Protein AF-A0AAD6EW36-F1 (afdb_monomer_lite)

Foldseek 3Di:
DDDDQQQQDDDDDDDRDGPPDDPDDFDFDFLVVLLVLLVVVCPDPCNDVVVPNDPVLSVVVNVSSVVLLVVLQVLCVVLVHDRGDDDDPDDDPSVVVSCSNRTDGPVSSVSSVVVSSVVVVVPDDDPLDPLLVVLVCLLVVVLVVQDDPQWDDPLDPPATDGFGPLLLQCLQQLPPDDPWKKKWWAFPDFQDPVLVLLLQLQAAWDFLLVFWPDWDWDDDPDATWIKTFGDVVVCVVSVHPAWLVLLLVLQCPDPPNVDDSVQWDDPGRGIIIGGFDPDDPVCRVVRRVVCVVCRRGGGSHHDPFWHHKDWDWDWDDDPNDTGTTIIIMITGDDLPVSLVRPRTPSVPMDILNLQSCCVRVNLVSSLVSQLVNSCVSCVVVVHDDDSVSSNVSSCLQCVVRHGQRPDLVSVVVNDDALQVSLVPDDVPVSVVVCVVVVPDGLQQDPRSCVVVVHDHCGDPVVDADEDADPDDDPPPPDPPHHPHDYDDDDDDDVVVVVVCVVVVVVVVSVVD

pLDDT: mean 77.98, std 18.88, range [26.06, 96.94]

InterPro domains:
  IPR007081 RNA polymerase Rpb1, domain 5 [PF04998] (88-418)
  IPR015700 DNA-directed RNA polymerase III subunit RPC1 [PTHR48446] (17-461)
  IPR035698 DNA-directed RNA polymerase III subunit RPC1, C-terminal [cd02736] (119-462)

Sequence (512 aa):
MSQFDTLSIYIKHPVNLYATCPNRNQGVLSPSEILKITDERLSRPDMSFEGGCSRRFKELLEDFVKKRVKLWKNTRKSLNLDEDWMENKNSCPEERVAANISGISAKQLQVFLETCISRYQLKKVEAGTAVGAIGAQSIGEPGTQMTLKTFHFAGVASMNVTLGVPRIKEIINAAKNISTPMITAILSNDKDELSARMIKSSIEKTILGEVVDSIKVVLKAGQPYVDVKLDMKRIDSLHMRISGETVQQSILNHPKIKLKAEHVRVIRNDKLRIYAREVDRSNLQYELHNIKSLLPKVIVKGIPTVQRAVIEKKKKNEDDKEIDVYNLIIEGTNLLAVMGTPGIDGSKSTSNHVMEVKDTLGIEAARGKIITEITKVIQYYGISIDIRHMMLLADLMTHKGEILGITRFGITKMKDSVLALASFEKTDEHLFNASYGGREDQIDGVSECIIMGIPMLLGTGSTAYLILSTGPIQQFHDPLHYGICIFEEQELKLHDMRHAFQNTVHVAISRM

Structure (mmCIF, N/CA/C/O backbone):
data_AF-A0AAD6EW36-F1
#
_entry.id   AF-A0AAD6EW36-F1
#
loop_
_atom_site.group_PDB
_atom_site.id
_atom_site.type_symbol
_atom_site.label_atom_id
_atom_site.label_alt_id
_atom_site.label_comp_id
_atom_site.label_asym_id
_atom_site.label_entity_id
_atom_site.label_seq_id
_atom_site.pdbx_PDB_ins_code
_atom_site.Cartn_x
_atom_site.Cartn_y
_atom_site.Cartn_z
_atom_site.occupancy
_atom_site.B_iso_or_equiv
_atom_site.auth_seq_id
_atom_site.auth_comp_id
_atom_site.auth_asym_id
_atom_site.auth_atom_id
_atom_site.pdbx_PDB_model_num
ATOM 1 N N . MET A 1 1 ? 7.547 23.192 -55.658 1.00 28.69 1 MET A N 1
ATOM 2 C CA . MET A 1 1 ? 6.560 22.089 -55.614 1.00 28.69 1 MET A CA 1
ATOM 3 C C . MET A 1 1 ? 7.298 20.752 -55.605 1.00 28.69 1 MET A C 1
ATOM 5 O O . MET A 1 1 ? 7.514 20.176 -56.657 1.00 28.69 1 MET A O 1
ATOM 9 N N . SER A 1 2 ? 7.725 20.273 -54.436 1.00 26.12 2 SER A N 1
ATOM 10 C CA . SER A 1 2 ? 8.198 18.891 -54.244 1.00 26.12 2 SER A CA 1
ATOM 11 C C . SER A 1 2 ? 7.651 18.421 -52.900 1.00 26.12 2 SER A C 1
ATOM 13 O O . SER A 1 2 ? 8.282 18.562 -51.854 1.00 26.12 2 SER A O 1
ATOM 15 N N . GLN A 1 3 ? 6.382 18.035 -52.930 1.00 27.50 3 GLN A N 1
ATOM 16 C CA . GLN A 1 3 ? 5.582 17.674 -51.772 1.00 27.50 3 GLN A CA 1
ATOM 17 C C . GLN A 1 3 ? 5.530 16.145 -51.659 1.00 27.50 3 GLN A C 1
ATOM 19 O O . GLN A 1 3 ? 5.157 15.487 -52.618 1.00 27.50 3 GLN A O 1
ATOM 24 N N . PHE A 1 4 ? 5.892 15.656 -50.468 1.00 31.73 4 PHE A N 1
ATOM 25 C CA . PHE A 1 4 ? 5.467 14.403 -49.831 1.00 31.73 4 PHE A CA 1
ATOM 26 C C . PHE A 1 4 ? 5.710 13.070 -50.561 1.00 31.73 4 PHE A C 1
ATOM 28 O O . PHE A 1 4 ? 4.900 12.652 -51.367 1.00 31.73 4 PHE A O 1
ATOM 35 N N . ASP A 1 5 ? 6.744 12.341 -50.123 1.00 26.06 5 ASP A N 1
ATOM 36 C CA . ASP A 1 5 ? 6.796 10.866 -50.163 1.00 26.06 5 ASP A CA 1
ATOM 37 C C . ASP A 1 5 ? 7.560 10.345 -48.925 1.00 26.06 5 ASP A C 1
ATOM 39 O O . ASP A 1 5 ? 8.590 9.670 -48.988 1.00 26.06 5 ASP A O 1
ATOM 43 N N . THR A 1 6 ? 7.078 10.736 -47.744 1.00 27.95 6 THR A N 1
ATOM 44 C CA . THR A 1 6 ? 7.545 10.252 -46.438 1.00 27.95 6 THR A CA 1
ATOM 45 C C . THR A 1 6 ? 6.439 9.435 -45.780 1.00 27.95 6 THR A C 1
ATOM 47 O O . THR A 1 6 ? 5.540 9.967 -45.126 1.00 27.95 6 THR A O 1
ATOM 50 N N . LEU A 1 7 ? 6.516 8.112 -45.931 1.00 29.03 7 LEU A N 1
ATOM 51 C CA . LEU A 1 7 ? 5.637 7.170 -45.243 1.00 29.03 7 LEU A CA 1
ATOM 52 C C . LEU A 1 7 ? 5.968 7.188 -43.741 1.00 29.03 7 LEU A C 1
ATOM 54 O O . LEU A 1 7 ? 6.928 6.587 -43.258 1.00 29.03 7 LEU A O 1
ATOM 58 N N . SER A 1 8 ? 5.194 7.993 -43.015 1.00 27.92 8 SER A N 1
ATOM 59 C CA . SER A 1 8 ? 5.392 8.330 -41.607 1.00 27.92 8 SER A CA 1
ATOM 60 C C . SER A 1 8 ? 4.746 7.260 -40.733 1.00 27.92 8 SER A C 1
ATOM 62 O O . SER A 1 8 ? 3.524 7.204 -40.579 1.00 27.92 8 SER A O 1
ATOM 64 N N . ILE A 1 9 ? 5.552 6.372 -40.158 1.00 33.19 9 ILE A N 1
ATOM 65 C CA . ILE A 1 9 ? 5.050 5.332 -39.264 1.00 33.19 9 ILE A CA 1
ATOM 66 C C . ILE A 1 9 ? 4.992 5.890 -37.832 1.00 33.19 9 ILE A C 1
ATOM 68 O O . ILE A 1 9 ? 5.996 5.982 -37.133 1.00 33.19 9 ILE A O 1
ATOM 72 N N . TYR A 1 10 ? 3.788 6.276 -37.401 1.00 31.53 10 TYR A N 1
ATOM 73 C CA . TYR A 1 10 ? 3.532 6.860 -36.080 1.00 31.53 10 TYR A CA 1
ATOM 74 C C . TYR A 1 10 ? 3.577 5.823 -34.944 1.00 31.53 10 TYR A C 1
ATOM 76 O O . TYR A 1 10 ? 2.789 4.876 -34.931 1.00 31.53 10 TYR A O 1
ATOM 84 N N . ILE A 1 11 ? 4.433 6.067 -33.947 1.00 29.02 11 ILE A N 1
ATOM 85 C CA . ILE A 1 11 ? 4.325 5.533 -32.581 1.00 29.02 11 ILE A CA 1
ATOM 86 C C . ILE A 1 11 ? 4.407 6.740 -31.635 1.00 29.02 11 ILE A C 1
ATOM 88 O O . ILE A 1 11 ? 5.328 7.548 -31.733 1.00 29.02 11 ILE A O 1
ATOM 92 N N . LYS A 1 12 ? 3.417 6.901 -30.751 1.00 30.64 12 LYS A N 1
ATOM 93 C CA . LYS A 1 12 ? 3.322 8.023 -29.800 1.00 30.64 12 LYS A CA 1
ATOM 94 C C . LYS A 1 12 ? 4.469 7.977 -28.763 1.00 30.64 12 LYS A C 1
ATOM 96 O O . LYS A 1 12 ? 4.501 7.055 -27.959 1.00 30.64 12 LYS A O 1
ATOM 101 N N . HIS A 1 13 ? 5.305 9.028 -28.771 1.00 31.16 13 HIS A N 1
ATOM 102 C CA . HIS A 1 13 ? 6.288 9.513 -27.769 1.00 31.16 13 HIS A CA 1
ATOM 103 C C . HIS A 1 13 ? 7.515 8.646 -27.366 1.00 31.16 13 HIS A C 1
ATOM 105 O O . HIS A 1 13 ? 7.380 7.445 -27.157 1.00 31.16 13 HIS A O 1
ATOM 111 N N . PRO A 1 14 ? 8.710 9.242 -27.108 1.00 37.59 14 PRO A N 1
ATOM 112 C CA . PRO A 1 14 ? 9.237 10.541 -27.527 1.00 37.59 14 PRO A CA 1
ATOM 113 C C . PRO A 1 14 ? 10.594 10.393 -28.252 1.00 37.59 14 PRO A C 1
ATOM 115 O O . PRO A 1 14 ? 11.536 11.085 -27.919 1.00 37.59 14 PRO A O 1
ATOM 118 N N . VAL A 1 15 ? 10.749 9.490 -29.223 1.00 38.06 15 VAL A N 1
ATOM 119 C CA . VAL A 1 15 ? 11.836 9.609 -30.218 1.00 38.06 15 VAL A CA 1
ATOM 120 C C . VAL A 1 15 ? 11.325 9.032 -31.531 1.00 38.06 15 VAL A C 1
ATOM 122 O O . VAL A 1 15 ? 11.227 7.814 -31.677 1.00 38.06 15 VAL A O 1
ATOM 125 N N . ASN A 1 16 ? 10.975 9.905 -32.475 1.00 39.78 16 ASN A N 1
ATOM 126 C CA . ASN A 1 16 ? 10.512 9.506 -33.802 1.00 39.78 16 ASN A CA 1
ATOM 127 C C . ASN A 1 16 ? 11.584 8.626 -34.466 1.00 39.78 16 ASN A C 1
ATOM 129 O O . ASN A 1 16 ? 12.745 9.023 -34.592 1.00 39.78 16 ASN A O 1
ATOM 133 N N . LEU A 1 17 ? 11.220 7.393 -34.809 1.00 42.50 17 LEU A N 1
ATOM 134 C CA . LEU A 1 17 ? 12.129 6.394 -35.362 1.00 42.50 17 LEU A CA 1
ATOM 135 C C . LEU A 1 17 ? 11.883 6.356 -36.871 1.00 42.50 17 LEU A C 1
ATOM 137 O O . LEU A 1 17 ? 10.973 5.686 -37.346 1.00 42.50 17 LEU A O 1
ATOM 141 N N . TYR A 1 18 ? 12.648 7.157 -37.611 1.00 45.38 18 TYR A N 1
ATOM 142 C CA . TYR A 1 18 ? 12.571 7.206 -39.066 1.00 45.38 18 TYR A CA 1
ATOM 143 C C . TYR A 1 18 ? 13.566 6.208 -39.655 1.00 45.38 18 TYR A C 1
ATOM 145 O O . TYR A 1 18 ? 14.774 6.384 -39.524 1.00 45.38 18 TYR A O 1
ATOM 153 N N . ALA A 1 19 ? 13.073 5.175 -40.335 1.00 46.28 19 ALA A N 1
ATOM 154 C CA . ALA A 1 19 ? 13.896 4.427 -41.275 1.00 46.28 19 ALA A CA 1
ATOM 155 C C . ALA A 1 19 ? 13.889 5.191 -42.609 1.00 46.28 19 ALA A C 1
ATOM 157 O O . ALA A 1 19 ? 13.061 4.938 -43.481 1.00 46.28 19 ALA A O 1
ATOM 158 N N . THR A 1 20 ? 14.768 6.182 -42.768 1.00 49.41 20 THR A N 1
ATOM 159 C CA . THR A 1 20 ? 14.912 6.937 -44.025 1.00 49.41 20 THR A CA 1
ATOM 160 C C . THR A 1 20 ? 15.692 6.119 -45.050 1.00 49.41 20 THR A C 1
ATOM 162 O O . THR A 1 20 ? 16.864 6.369 -45.311 1.00 49.41 20 THR A O 1
ATOM 165 N N . CYS A 1 21 ? 15.043 5.111 -45.630 1.00 54.59 21 CYS A N 1
ATOM 166 C CA . CYS A 1 21 ? 15.514 4.456 -46.848 1.00 54.59 21 CYS A CA 1
ATOM 167 C C . CYS A 1 21 ? 14.599 4.868 -48.013 1.00 54.59 21 CYS A C 1
ATOM 169 O O . CYS A 1 21 ? 13.423 4.489 -47.999 1.00 54.59 21 CYS A O 1
ATOM 171 N N . PRO A 1 22 ? 15.092 5.635 -49.008 1.00 53.19 22 PRO A N 1
ATOM 172 C CA . PRO A 1 22 ? 14.288 6.013 -50.163 1.00 53.19 22 PRO A CA 1
ATOM 173 C C . PRO A 1 22 ? 13.917 4.772 -50.980 1.00 53.19 22 PRO A C 1
ATOM 175 O O . PRO A 1 22 ? 14.768 3.934 -51.284 1.00 53.19 22 PRO A O 1
ATOM 178 N N . ASN A 1 23 ? 12.640 4.668 -51.349 1.00 54.59 23 ASN A N 1
ATOM 179 C CA . ASN A 1 23 ? 12.104 3.563 -52.136 1.00 54.59 23 ASN A CA 1
ATOM 180 C C . ASN A 1 23 ? 12.457 3.755 -53.621 1.00 54.59 23 ASN A C 1
ATOM 182 O O . ASN A 1 23 ? 11.611 4.089 -54.443 1.00 54.59 23 ASN A O 1
ATOM 186 N N . ARG A 1 24 ? 13.741 3.637 -53.980 1.00 47.19 24 ARG A N 1
ATOM 187 C CA . ARG A 1 24 ? 14.163 3.659 -55.388 1.00 47.19 24 ARG A CA 1
ATOM 188 C C . ARG A 1 24 ? 14.277 2.218 -55.893 1.00 47.19 24 ARG A C 1
ATOM 190 O O . ARG A 1 24 ? 15.228 1.515 -55.567 1.00 47.19 24 ARG A O 1
ATOM 197 N N . ASN A 1 25 ? 13.284 1.804 -56.684 1.00 52.00 25 ASN A N 1
ATOM 198 C CA . ASN A 1 25 ? 13.239 0.576 -57.497 1.00 52.00 25 ASN A CA 1
ATOM 199 C C . ASN A 1 25 ? 13.157 -0.779 -56.763 1.00 52.00 25 ASN A C 1
ATOM 201 O O . ASN A 1 25 ? 13.463 -1.813 -57.359 1.00 52.00 25 ASN A O 1
ATOM 205 N N . GLN A 1 26 ? 12.719 -0.824 -55.502 1.00 56.88 26 GLN A N 1
ATOM 206 C CA . GLN A 1 26 ? 12.531 -2.092 -54.783 1.00 56.88 26 GLN A CA 1
ATOM 207 C C . GLN A 1 26 ? 11.078 -2.578 -54.851 1.00 56.88 26 GLN A C 1
ATOM 209 O O . GLN A 1 26 ? 10.143 -1.784 -54.802 1.00 56.88 26 GLN A O 1
ATOM 214 N N . GLY A 1 27 ? 10.895 -3.897 -54.987 1.00 62.62 27 GLY A N 1
ATOM 215 C CA . GLY A 1 27 ? 9.570 -4.517 -54.931 1.00 62.62 27 GLY A CA 1
ATOM 216 C C . GLY A 1 27 ? 8.972 -4.401 -53.529 1.00 62.62 27 GLY A C 1
ATOM 217 O O . GLY A 1 27 ? 9.689 -4.550 -52.538 1.00 62.62 27 GLY A O 1
ATOM 218 N N . VAL A 1 28 ? 7.673 -4.117 -53.462 1.00 70.56 28 VAL A N 1
ATOM 219 C CA . VAL A 1 28 ? 6.898 -4.157 -52.215 1.00 70.56 28 VAL A CA 1
ATOM 220 C C . VAL A 1 28 ? 6.725 -5.615 -51.793 1.00 70.56 28 VAL A C 1
ATOM 222 O O . VAL A 1 28 ? 6.550 -6.476 -52.649 1.00 70.56 28 VAL A O 1
ATOM 225 N N . LEU A 1 29 ? 6.812 -5.895 -50.494 1.00 74.25 29 LEU A N 1
ATOM 226 C CA . LEU A 1 29 ? 6.580 -7.238 -49.962 1.00 74.25 29 LEU A CA 1
ATOM 227 C C . LEU A 1 29 ? 5.085 -7.540 -49.837 1.00 74.25 29 LEU A C 1
ATOM 229 O O . LEU A 1 29 ? 4.287 -6.664 -49.491 1.00 74.25 29 LEU A O 1
ATOM 233 N N . SER A 1 30 ? 4.713 -8.801 -50.044 1.00 74.06 30 SER A N 1
ATOM 234 C CA . SER A 1 30 ? 3.372 -9.277 -49.705 1.00 74.06 30 SER A CA 1
ATOM 235 C C . SER A 1 30 ? 3.178 -9.329 -48.176 1.00 74.06 30 SER A C 1
ATOM 237 O O . SER A 1 30 ? 4.138 -9.503 -47.416 1.00 74.06 30 SER A O 1
ATOM 239 N N . PRO A 1 31 ? 1.937 -9.191 -47.676 1.00 74.81 31 PRO A N 1
ATOM 240 C CA . PRO A 1 31 ? 1.670 -9.233 -46.237 1.00 74.81 31 PRO A CA 1
ATOM 241 C C . PRO A 1 31 ? 2.107 -10.542 -45.556 1.00 74.81 31 PRO A C 1
ATOM 243 O O . PRO A 1 31 ? 2.495 -10.517 -44.388 1.00 74.81 31 PRO A O 1
ATOM 246 N N . SER A 1 32 ? 2.090 -11.669 -46.273 1.00 77.31 32 SER A N 1
ATOM 247 C CA . SER A 1 32 ? 2.570 -12.964 -45.776 1.00 77.31 32 SER A CA 1
ATOM 248 C C . SER A 1 32 ? 4.102 -13.036 -45.712 1.00 77.31 32 SER A C 1
ATOM 250 O O . SER A 1 32 ? 4.646 -13.580 -44.752 1.00 77.31 32 SER A O 1
ATOM 252 N N . GLU A 1 33 ? 4.815 -12.433 -46.667 1.00 79.38 33 GLU A N 1
ATOM 253 C CA . GLU A 1 33 ? 6.280 -12.313 -46.633 1.00 79.38 33 GLU A CA 1
ATOM 254 C C . GLU A 1 33 ? 6.764 -11.406 -45.499 1.00 79.38 33 GLU A C 1
ATOM 256 O O . GLU A 1 33 ? 7.765 -11.716 -44.857 1.00 79.38 33 GLU A O 1
ATOM 261 N N . ILE A 1 34 ? 6.045 -10.318 -45.199 1.00 80.25 34 ILE A N 1
ATOM 262 C CA . ILE A 1 34 ? 6.370 -9.429 -44.070 1.00 80.25 34 ILE A CA 1
ATOM 263 C C . ILE A 1 34 ? 6.340 -10.202 -42.747 1.00 80.25 34 ILE A C 1
ATOM 265 O O . ILE A 1 34 ? 7.247 -10.049 -41.926 1.00 80.25 34 ILE A O 1
ATOM 269 N N . LEU A 1 35 ? 5.318 -11.042 -42.544 1.00 80.75 35 LEU A N 1
ATOM 270 C CA . LEU A 1 35 ? 5.208 -11.879 -41.348 1.00 80.75 35 LEU A CA 1
ATOM 271 C C . LEU A 1 35 ? 6.339 -12.908 -41.290 1.00 80.75 35 LEU A C 1
ATOM 273 O O . LEU A 1 35 ? 7.038 -12.959 -40.285 1.00 80.75 35 LEU A O 1
ATOM 277 N N . LYS A 1 36 ? 6.615 -13.619 -42.393 1.00 83.62 36 LYS A N 1
ATOM 278 C CA . LYS A 1 36 ? 7.726 -14.585 -42.466 1.00 83.62 36 LYS A CA 1
ATOM 279 C C . LYS A 1 36 ? 9.077 -13.954 -42.126 1.00 83.62 36 LYS A C 1
ATOM 281 O O . LYS A 1 36 ? 9.784 -14.468 -41.269 1.00 83.62 36 LYS A O 1
ATOM 286 N N . ILE A 1 37 ? 9.411 -12.812 -42.731 1.00 81.50 37 ILE A N 1
ATOM 287 C CA . ILE A 1 37 ? 10.678 -12.104 -42.473 1.00 81.50 37 ILE A CA 1
ATOM 288 C C . ILE A 1 37 ? 10.764 -11.651 -41.010 1.00 81.50 37 ILE A C 1
ATOM 290 O O . ILE A 1 37 ? 11.839 -11.669 -40.405 1.00 81.50 37 ILE A O 1
ATOM 294 N N . THR A 1 38 ? 9.637 -11.241 -40.430 1.00 81.31 38 THR A N 1
ATOM 295 C CA . THR A 1 38 ? 9.575 -10.832 -39.025 1.00 81.31 38 THR A CA 1
ATOM 296 C C . THR A 1 38 ? 9.793 -12.031 -38.104 1.00 81.31 38 THR A C 1
ATOM 298 O O . THR A 1 38 ? 10.645 -11.959 -37.221 1.00 81.31 38 THR A O 1
ATOM 301 N N . ASP A 1 39 ? 9.118 -13.152 -38.350 1.00 81.69 39 ASP A N 1
ATOM 302 C CA . ASP A 1 39 ? 9.235 -14.379 -37.554 1.00 81.69 39 ASP A CA 1
ATOM 303 C C . ASP A 1 39 ? 10.642 -14.997 -37.660 1.00 81.69 39 ASP A C 1
ATOM 305 O O . ASP A 1 39 ? 11.256 -15.368 -36.653 1.00 81.69 39 ASP A O 1
ATOM 309 N N . GLU A 1 40 ? 11.224 -15.013 -38.861 1.00 83.62 40 GLU A N 1
ATOM 310 C CA . GLU A 1 40 ? 12.615 -15.417 -39.105 1.00 83.62 40 GLU A CA 1
ATOM 311 C C . GLU A 1 40 ? 13.621 -14.537 -38.353 1.00 83.62 40 GLU A C 1
ATOM 313 O O . GLU A 1 40 ? 14.645 -15.020 -37.871 1.00 83.62 40 GLU A O 1
ATOM 318 N N . ARG A 1 41 ? 13.364 -13.231 -38.226 1.00 78.94 41 ARG A N 1
ATOM 319 C CA . ARG A 1 41 ? 14.235 -12.335 -37.449 1.00 78.94 41 ARG A CA 1
ATOM 320 C C . ARG A 1 41 ? 14.015 -12.450 -35.944 1.00 78.94 41 ARG A C 1
ATOM 322 O O . ARG A 1 41 ? 14.987 -12.364 -35.195 1.00 78.94 41 ARG A O 1
ATOM 329 N N . LEU A 1 42 ? 12.783 -12.669 -35.490 1.00 75.50 42 LEU A N 1
ATOM 330 C CA . LEU A 1 42 ? 12.432 -12.824 -34.072 1.00 75.50 42 LEU A CA 1
ATOM 331 C C . LEU A 1 42 ? 12.930 -14.143 -33.457 1.00 75.50 42 LEU A C 1
ATOM 333 O O . LEU A 1 42 ? 13.141 -14.212 -32.237 1.00 75.50 42 LEU A O 1
ATOM 337 N N . SER A 1 43 ? 13.118 -15.164 -34.297 1.00 73.88 43 SER A N 1
ATOM 338 C CA . SER A 1 43 ? 13.644 -16.488 -33.940 1.00 73.88 43 SER A CA 1
ATOM 339 C C . SER A 1 43 ? 15.174 -16.550 -33.835 1.00 73.88 43 SER A C 1
ATOM 341 O O . SER A 1 43 ? 15.705 -17.529 -33.314 1.00 73.88 43 SER A O 1
ATOM 343 N N . ARG A 1 44 ? 15.900 -15.506 -34.262 1.00 76.75 44 ARG A N 1
ATOM 344 C CA . ARG A 1 44 ? 17.368 -15.447 -34.145 1.00 76.75 44 ARG A CA 1
ATOM 345 C C . ARG A 1 44 ? 17.850 -15.401 -32.681 1.00 76.75 44 ARG A C 1
ATOM 347 O O . ARG A 1 44 ? 17.170 -14.824 -31.828 1.00 76.75 44 ARG A O 1
ATOM 354 N N . PRO A 1 45 ? 19.053 -15.939 -32.386 1.00 60.50 45 PRO A N 1
ATOM 355 C CA . PRO A 1 45 ? 19.601 -16.019 -31.029 1.00 60.50 45 PRO A CA 1
ATOM 356 C C . PRO A 1 45 ? 19.862 -14.653 -30.379 1.00 60.50 45 PRO A C 1
ATOM 358 O O . PRO A 1 45 ? 19.734 -14.545 -29.164 1.00 60.50 45 PRO A O 1
ATOM 361 N N . ASP A 1 46 ? 20.095 -13.588 -31.150 1.00 59.44 46 ASP A N 1
ATOM 362 C CA . ASP A 1 46 ? 20.211 -12.205 -30.637 1.00 59.44 46 ASP A CA 1
ATOM 363 C C . ASP A 1 46 ? 18.934 -11.723 -29.924 1.00 59.44 46 ASP A C 1
ATOM 365 O O . ASP A 1 46 ? 18.949 -10.810 -29.097 1.00 59.44 46 ASP A O 1
ATOM 369 N N . MET A 1 47 ? 17.805 -12.362 -30.238 1.00 55.94 47 MET A N 1
ATOM 370 C CA . MET A 1 47 ? 16.509 -12.129 -29.618 1.00 55.94 47 MET A CA 1
ATOM 371 C C . MET A 1 47 ? 16.198 -13.158 -28.520 1.00 55.94 47 MET A C 1
ATOM 373 O O . MET A 1 47 ? 15.142 -13.077 -27.902 1.00 55.94 47 MET A O 1
ATOM 377 N N . SER A 1 48 ? 17.043 -14.158 -28.269 1.00 51.75 48 SER A N 1
ATOM 378 C CA . SER A 1 48 ? 16.820 -15.151 -27.208 1.00 51.75 48 SER A CA 1
ATOM 379 C C . SER A 1 48 ? 16.938 -14.525 -25.808 1.00 51.75 48 SER A C 1
ATOM 381 O O . SER A 1 48 ? 17.430 -13.406 -25.650 1.00 51.75 48 SER A O 1
ATOM 383 N N . PHE A 1 49 ? 16.468 -15.238 -24.779 1.00 49.59 49 PHE A N 1
ATOM 384 C CA . PHE A 1 49 ? 16.572 -14.792 -23.382 1.00 49.59 49 PHE A CA 1
ATOM 385 C C . PHE A 1 49 ? 18.033 -14.530 -22.970 1.00 49.59 49 PHE A C 1
ATOM 387 O O . PHE A 1 49 ? 18.307 -13.545 -22.291 1.00 49.59 49 PHE A O 1
ATOM 394 N N . GLU A 1 50 ? 18.964 -15.340 -23.480 1.00 51.59 50 GLU A N 1
ATOM 395 C CA . GLU A 1 50 ? 20.412 -15.201 -23.277 1.00 51.59 50 GLU A CA 1
ATOM 396 C C . GLU A 1 50 ? 21.028 -14.073 -24.131 1.00 51.59 50 GLU A C 1
ATOM 398 O O . GLU A 1 50 ? 21.946 -13.395 -23.681 1.00 51.59 50 GLU A O 1
ATOM 403 N N . GLY A 1 51 ? 20.468 -13.790 -25.318 1.00 53.28 51 GLY A N 1
ATOM 404 C CA . GLY A 1 51 ? 20.830 -12.648 -26.183 1.00 53.28 51 GLY A CA 1
ATOM 405 C C . GLY A 1 51 ? 20.267 -11.294 -25.717 1.00 53.28 51 GLY A C 1
ATOM 406 O O . GLY A 1 51 ? 20.633 -10.225 -26.214 1.00 53.28 51 GLY A O 1
ATOM 407 N N . GLY A 1 52 ? 19.391 -11.315 -24.709 1.00 60.00 52 GLY A N 1
ATOM 408 C CA . GLY A 1 52 ? 19.013 -10.146 -23.933 1.00 60.00 52 GLY A CA 1
ATOM 409 C C . GLY A 1 52 ? 17.857 -9.307 -24.485 1.00 60.00 52 GLY A C 1
ATOM 410 O O . GLY A 1 52 ? 17.807 -8.122 -24.167 1.00 60.00 52 GLY A O 1
ATOM 411 N N . CYS A 1 53 ? 16.916 -9.854 -25.258 1.00 69.31 53 CYS A N 1
ATOM 412 C CA . CYS A 1 53 ? 15.651 -9.162 -25.563 1.00 69.31 53 CYS A CA 1
ATOM 413 C C . CYS A 1 53 ? 14.483 -9.727 -24.734 1.00 69.31 53 CYS A C 1
ATOM 415 O O . CYS A 1 53 ? 14.266 -10.935 -24.692 1.00 69.31 53 CYS A O 1
ATOM 417 N N . SER A 1 54 ? 13.700 -8.859 -24.075 1.00 76.88 54 SER A N 1
ATOM 418 C CA . SER A 1 54 ? 12.552 -9.291 -23.257 1.00 76.88 54 SER A CA 1
ATOM 419 C C . SER A 1 54 ? 11.419 -9.873 -24.111 1.00 76.88 54 SER A C 1
ATOM 421 O O . SER A 1 54 ? 11.088 -9.336 -25.169 1.00 76.88 54 SER A O 1
ATOM 423 N N . ARG A 1 55 ? 10.739 -10.911 -23.602 1.00 80.06 55 ARG A N 1
ATOM 424 C CA . ARG A 1 55 ? 9.534 -11.500 -24.219 1.00 80.06 55 ARG A CA 1
ATOM 425 C C . ARG A 1 55 ? 8.470 -10.448 -24.544 1.00 80.06 55 ARG A C 1
ATOM 427 O O . ARG A 1 55 ? 7.941 -10.428 -25.648 1.00 80.06 55 ARG A O 1
ATOM 434 N N . ARG A 1 56 ? 8.241 -9.509 -23.623 1.00 82.50 56 ARG A N 1
ATOM 435 C CA . ARG A 1 56 ? 7.263 -8.428 -23.803 1.00 82.50 56 ARG A CA 1
ATOM 436 C C . ARG A 1 56 ? 7.625 -7.495 -24.959 1.00 82.50 56 ARG A C 1
ATOM 438 O O . ARG A 1 56 ? 6.745 -6.967 -25.625 1.00 82.50 56 ARG A O 1
ATOM 445 N N . PHE A 1 57 ? 8.917 -7.275 -25.202 1.00 84.12 57 PHE A N 1
ATOM 446 C CA . PHE A 1 57 ? 9.367 -6.467 -26.335 1.00 84.12 57 PHE A CA 1
ATOM 447 C C . PHE A 1 57 ? 9.094 -7.173 -27.667 1.00 84.12 57 PHE A C 1
ATOM 449 O O . PHE A 1 57 ? 8.641 -6.520 -28.604 1.00 84.12 57 PHE A O 1
ATOM 456 N N . LYS A 1 58 ? 9.289 -8.498 -27.732 1.00 82.81 58 LYS A N 1
ATOM 457 C CA . LYS A 1 58 ? 8.924 -9.290 -28.916 1.00 82.81 58 LYS A CA 1
ATOM 458 C C . LYS A 1 58 ? 7.435 -9.209 -29.210 1.00 82.81 58 LYS A C 1
ATOM 460 O O . LYS A 1 58 ? 7.073 -8.869 -30.326 1.00 82.81 58 LYS A O 1
ATOM 465 N N . GLU A 1 59 ? 6.604 -9.441 -28.196 1.00 85.44 59 GLU A N 1
ATOM 466 C CA . GLU A 1 59 ? 5.142 -9.374 -28.315 1.00 85.44 59 GLU A CA 1
ATOM 467 C C . GLU A 1 59 ? 4.694 -7.985 -28.804 1.00 85.44 59 GLU A C 1
ATOM 469 O O . GLU A 1 59 ? 3.901 -7.879 -29.733 1.00 85.44 59 GLU A O 1
ATOM 474 N N . LEU A 1 60 ? 5.274 -6.901 -28.269 1.00 85.81 60 LEU A N 1
ATOM 475 C CA . LEU A 1 60 ? 4.980 -5.534 -28.723 1.00 85.81 60 LEU A CA 1
ATOM 476 C C . LEU A 1 60 ? 5.407 -5.266 -30.173 1.00 85.81 60 LEU A C 1
ATOM 478 O O . LEU A 1 60 ? 4.702 -4.561 -30.900 1.00 85.81 60 LEU A O 1
ATOM 482 N N . LEU A 1 61 ? 6.566 -5.782 -30.586 1.00 85.62 61 LEU A N 1
ATOM 483 C CA . LEU A 1 61 ? 7.069 -5.630 -31.950 1.00 85.62 61 LEU A CA 1
ATOM 484 C C . LEU A 1 61 ? 6.213 -6.431 -32.939 1.00 85.62 61 LEU A C 1
ATOM 486 O O . LEU A 1 61 ? 5.848 -5.917 -33.995 1.00 85.62 61 LEU A O 1
ATOM 490 N N . GLU A 1 62 ? 5.834 -7.649 -32.565 1.00 85.94 62 GLU A N 1
ATOM 491 C CA . GLU A 1 62 ? 4.951 -8.521 -33.334 1.00 85.94 62 GLU A CA 1
ATOM 492 C C . GLU A 1 62 ? 3.553 -7.903 -33.483 1.00 85.94 62 GLU A C 1
ATOM 494 O O . GLU A 1 62 ? 3.042 -7.780 -34.597 1.00 85.94 62 GLU A O 1
ATOM 499 N N . ASP A 1 63 ? 2.965 -7.407 -32.392 1.00 88.06 63 ASP A N 1
ATOM 500 C CA . ASP A 1 63 ? 1.682 -6.698 -32.404 1.00 88.06 63 ASP A CA 1
ATOM 501 C C . ASP A 1 63 ? 1.718 -5.455 -33.295 1.00 88.06 63 ASP A C 1
ATOM 503 O O . ASP A 1 63 ? 0.748 -5.134 -33.992 1.00 88.06 63 ASP A O 1
ATOM 507 N N . PHE A 1 64 ? 2.834 -4.731 -33.285 1.00 87.56 64 PHE A N 1
ATOM 508 C CA . PHE A 1 64 ? 3.023 -3.562 -34.128 1.00 87.56 64 PHE A CA 1
ATOM 509 C C . PHE A 1 64 ? 3.082 -3.926 -35.617 1.00 87.56 64 PHE A C 1
ATOM 511 O O . PHE A 1 64 ? 2.386 -3.304 -36.428 1.00 87.56 64 PHE A O 1
ATOM 518 N N . VAL A 1 65 ? 3.854 -4.956 -35.975 1.00 85.88 65 VAL A N 1
ATOM 519 C CA . VAL A 1 65 ? 3.937 -5.454 -37.355 1.00 85.88 65 VAL A CA 1
ATOM 520 C C . VAL A 1 65 ? 2.576 -5.981 -37.808 1.00 85.88 65 VAL A C 1
ATOM 522 O O . VAL A 1 65 ? 2.098 -5.576 -38.867 1.00 85.88 65 VAL A O 1
ATOM 525 N N . LYS A 1 66 ? 1.875 -6.766 -36.980 1.00 87.00 66 LYS A N 1
ATOM 526 C CA . LYS A 1 66 ? 0.508 -7.245 -37.258 1.00 87.00 66 LYS A CA 1
ATOM 527 C C . LYS A 1 66 ? -0.473 -6.100 -37.500 1.00 87.00 66 LYS A C 1
ATOM 529 O O . LYS A 1 66 ? -1.264 -6.158 -38.440 1.00 87.00 66 LYS A O 1
ATOM 534 N N . LYS A 1 67 ? -0.410 -5.020 -36.710 1.00 86.88 67 LYS A N 1
ATOM 535 C CA . LYS A 1 67 ? -1.232 -3.814 -36.932 1.00 86.88 67 LYS A CA 1
ATOM 536 C C . LYS A 1 67 ? -0.935 -3.150 -38.278 1.00 86.88 67 LYS A C 1
ATOM 538 O O . LYS A 1 67 ? -1.867 -2.683 -38.933 1.00 86.88 67 LYS A O 1
ATOM 543 N N . ARG A 1 68 ? 0.326 -3.124 -38.722 1.00 82.75 68 ARG A N 1
ATOM 544 C CA . ARG A 1 68 ? 0.690 -2.590 -40.046 1.00 82.75 68 ARG A CA 1
ATOM 545 C C . ARG A 1 68 ? 0.301 -3.499 -41.197 1.00 82.75 68 ARG A C 1
ATOM 547 O O . ARG A 1 68 ? -0.243 -2.994 -42.173 1.00 82.75 68 ARG A O 1
ATOM 554 N N . VAL A 1 69 ? 0.450 -4.808 -41.046 1.00 83.12 69 VAL A N 1
ATOM 555 C CA . VAL A 1 69 ? -0.063 -5.792 -42.008 1.00 83.12 69 VAL A CA 1
ATOM 556 C C . VAL A 1 69 ? -1.587 -5.686 -42.132 1.00 83.12 69 VAL A C 1
ATOM 558 O O . VAL A 1 69 ? -2.119 -5.713 -43.237 1.00 83.12 69 VAL A O 1
ATOM 561 N N . LYS A 1 70 ? -2.309 -5.474 -41.023 1.00 85.69 70 LYS A N 1
ATOM 562 C CA . LYS A 1 70 ? -3.762 -5.244 -41.045 1.00 85.69 70 LYS A CA 1
ATOM 563 C C . LYS A 1 70 ? -4.135 -3.953 -41.776 1.00 85.69 70 LYS A C 1
ATOM 565 O O . LYS A 1 70 ? -5.091 -3.951 -42.545 1.00 85.69 70 LYS A O 1
ATOM 570 N N . LEU A 1 71 ? -3.381 -2.869 -41.572 1.00 82.25 71 LEU A N 1
ATOM 571 C CA . LEU A 1 71 ? -3.581 -1.633 -42.334 1.00 82.25 71 LEU A CA 1
ATOM 572 C C . LEU A 1 71 ? -3.360 -1.870 -43.835 1.00 82.25 71 LEU A C 1
ATOM 574 O O . LEU A 1 71 ? -4.180 -1.427 -44.628 1.00 82.25 71 LEU A O 1
ATOM 578 N N . TRP A 1 72 ? -2.305 -2.604 -44.198 1.00 77.50 72 TRP A N 1
ATOM 579 C CA . TRP A 1 72 ? -1.987 -2.965 -45.582 1.00 77.50 72 TRP A CA 1
ATOM 580 C C . TRP A 1 72 ? -3.088 -3.803 -46.246 1.00 77.50 72 TRP A C 1
ATOM 582 O O . TRP A 1 72 ? -3.503 -3.533 -47.369 1.00 77.50 72 TRP A O 1
ATOM 592 N N . LYS A 1 73 ? -3.633 -4.792 -45.528 1.00 79.50 73 LYS A N 1
ATOM 593 C CA . LYS A 1 73 ? -4.788 -5.569 -45.999 1.00 79.50 73 LYS A CA 1
ATOM 594 C C . LYS A 1 73 ? -6.023 -4.685 -46.187 1.00 79.50 73 LYS A C 1
ATOM 596 O O . LYS A 1 73 ? -6.719 -4.821 -47.185 1.00 79.50 73 LYS A O 1
ATOM 601 N N . ASN A 1 74 ? -6.283 -3.755 -45.268 1.00 82.62 74 ASN A N 1
ATOM 602 C CA . ASN A 1 74 ? -7.420 -2.840 -45.379 1.00 82.62 74 ASN A CA 1
ATOM 603 C C . ASN A 1 74 ? -7.284 -1.879 -46.568 1.00 82.62 74 ASN A C 1
ATOM 605 O O . ASN A 1 74 ? -8.265 -1.667 -47.273 1.00 82.62 74 ASN A O 1
ATOM 609 N N . THR A 1 75 ? -6.094 -1.327 -46.824 1.00 77.50 75 THR A N 1
ATOM 610 C CA . THR A 1 75 ? -5.867 -0.436 -47.973 1.00 77.50 75 THR A CA 1
ATOM 611 C C . THR A 1 75 ? -6.008 -1.177 -49.300 1.00 77.50 75 THR A C 1
ATOM 613 O O . THR A 1 75 ? -6.618 -0.638 -50.219 1.00 77.50 75 THR A O 1
ATOM 616 N N . ARG A 1 76 ? -5.548 -2.434 -49.387 1.00 72.94 76 ARG A N 1
ATOM 617 C CA . ARG A 1 76 ? -5.778 -3.302 -50.557 1.00 72.94 76 ARG A CA 1
ATOM 618 C C . ARG A 1 76 ? -7.257 -3.620 -50.781 1.00 72.94 76 ARG A C 1
ATOM 620 O O . ARG A 1 76 ? -7.737 -3.461 -51.898 1.00 72.94 76 ARG A O 1
ATOM 627 N N . LYS A 1 77 ? -8.002 -3.946 -49.716 1.00 79.25 77 LYS A N 1
ATOM 628 C CA . LYS A 1 77 ? -9.465 -4.134 -49.781 1.00 79.25 77 LYS A CA 1
ATOM 629 C C . LYS A 1 77 ? -10.192 -2.892 -50.275 1.00 79.25 77 LYS A C 1
ATOM 631 O O . LYS A 1 77 ? -11.072 -3.000 -51.116 1.00 79.25 77 LYS A O 1
ATOM 636 N N . SER A 1 78 ? -9.823 -1.713 -49.774 1.00 76.88 78 SER A N 1
ATOM 637 C CA . SER A 1 78 ? -10.419 -0.444 -50.211 1.00 76.88 78 SER A CA 1
ATOM 638 C C . SER A 1 78 ? -10.136 -0.113 -51.678 1.00 76.88 78 SER A C 1
ATOM 640 O O . SER A 1 78 ? -10.869 0.677 -52.264 1.00 76.88 78 SER A O 1
ATOM 642 N N . LEU A 1 79 ? -9.094 -0.708 -52.262 1.00 72.75 79 LEU A N 1
ATOM 643 C CA . LEU A 1 79 ? -8.706 -0.544 -53.662 1.00 72.75 79 LEU A CA 1
ATOM 644 C C . LEU A 1 79 ? -9.158 -1.723 -54.549 1.00 72.75 79 LEU A C 1
ATOM 646 O O . LEU A 1 79 ? -8.751 -1.780 -55.704 1.00 72.75 79 LEU A O 1
ATOM 650 N N . ASN A 1 80 ? -9.993 -2.643 -54.037 1.00 70.31 80 ASN A N 1
ATOM 651 C CA . ASN A 1 80 ? -10.440 -3.866 -54.726 1.00 70.31 80 ASN A CA 1
ATOM 652 C C . ASN A 1 80 ? -9.289 -4.744 -55.264 1.00 70.31 80 ASN A C 1
ATOM 654 O O . ASN A 1 80 ? -9.442 -5.425 -56.276 1.00 70.31 80 ASN A O 1
ATOM 658 N N . LEU A 1 81 ? -8.138 -4.732 -54.587 1.00 66.50 81 LEU A N 1
ATOM 659 C CA . LEU A 1 81 ? -6.981 -5.566 -54.911 1.00 66.50 81 LEU A CA 1
ATOM 660 C C . LEU A 1 81 ? -6.979 -6.837 -54.058 1.00 66.50 81 LEU A C 1
ATOM 662 O O . LEU A 1 81 ? -7.411 -6.819 -52.901 1.00 66.50 81 LEU A O 1
ATOM 666 N N . ASP A 1 82 ? -6.448 -7.923 -54.619 1.00 63.12 82 ASP A N 1
ATOM 667 C CA . ASP A 1 82 ? -6.370 -9.209 -53.931 1.00 63.12 82 ASP A CA 1
ATOM 668 C C . ASP A 1 82 ? -5.453 -9.133 -52.694 1.00 63.12 82 ASP A C 1
ATOM 670 O O . ASP A 1 82 ? -4.425 -8.442 -52.685 1.00 63.12 82 ASP A O 1
ATOM 674 N N . GLU A 1 83 ? -5.838 -9.807 -51.605 1.00 59.34 83 GLU A N 1
ATOM 675 C CA . GLU A 1 83 ? -5.213 -9.587 -50.290 1.00 59.34 83 GLU A CA 1
ATOM 676 C C . GLU A 1 83 ? -3.739 -10.011 -50.264 1.00 59.34 83 GLU A C 1
ATOM 678 O O . GLU A 1 83 ? -2.884 -9.281 -49.744 1.00 59.34 83 GLU A O 1
ATOM 683 N N . ASP A 1 84 ? -3.447 -11.175 -50.842 1.00 56.94 84 ASP A N 1
ATOM 684 C CA . ASP A 1 84 ? -2.168 -11.870 -50.683 1.00 56.94 84 ASP A CA 1
ATOM 685 C C . ASP A 1 84 ? -1.404 -12.031 -52.008 1.00 56.94 84 ASP A C 1
ATOM 687 O O . ASP A 1 84 ? -0.210 -12.330 -51.992 1.00 56.94 84 ASP A O 1
ATOM 691 N N . TRP A 1 85 ? -2.053 -11.778 -53.147 1.00 50.69 85 TRP A N 1
ATOM 692 C CA . TRP A 1 85 ? -1.444 -11.919 -54.465 1.00 50.69 85 TRP A CA 1
ATOM 693 C C . TRP A 1 85 ? -0.798 -10.598 -54.931 1.00 50.69 85 TRP A C 1
ATOM 695 O O . TRP A 1 85 ? -1.219 -9.495 -54.564 1.00 50.69 85 TRP A O 1
ATOM 705 N N . MET A 1 86 ? 0.306 -10.706 -55.662 1.00 52.59 86 MET A N 1
ATOM 706 C CA . MET A 1 86 ? 1.009 -9.601 -56.320 1.00 52.59 86 MET A CA 1
ATOM 707 C C . MET A 1 86 ? 1.238 -10.066 -57.748 1.00 52.59 86 MET A C 1
ATOM 709 O O . MET A 1 86 ? 2.082 -10.936 -57.973 1.00 52.59 86 MET A O 1
ATOM 713 N N . GLU A 1 87 ? 0.476 -9.533 -58.698 1.00 45.50 87 GLU A N 1
ATOM 714 C CA . GLU A 1 87 ? 0.773 -9.786 -60.101 1.00 45.50 87 GLU A CA 1
ATOM 715 C C . GLU A 1 87 ? 2.008 -8.963 -60.505 1.00 45.50 87 GLU A C 1
ATOM 717 O O . GLU A 1 87 ? 2.409 -8.013 -59.828 1.00 45.50 87 GLU A O 1
ATOM 722 N N . ASN A 1 88 ? 2.693 -9.400 -61.560 1.00 47.94 88 ASN A N 1
ATOM 723 C CA . ASN A 1 88 ? 3.991 -8.875 -61.977 1.00 47.94 88 ASN A CA 1
ATOM 724 C C . ASN A 1 88 ? 4.074 -7.339 -61.939 1.00 47.94 88 ASN A C 1
ATOM 726 O O . ASN A 1 88 ? 3.209 -6.631 -62.453 1.00 47.94 88 ASN A O 1
ATOM 730 N N . LYS A 1 89 ? 5.187 -6.850 -61.371 1.00 54.03 89 LYS A N 1
ATOM 731 C CA . LYS A 1 89 ? 5.553 -5.432 -61.246 1.00 54.03 89 LYS A CA 1
ATOM 732 C C . LYS A 1 89 ? 5.075 -4.613 -62.457 1.00 54.03 89 LYS A C 1
ATOM 734 O O . LYS A 1 89 ? 5.630 -4.761 -63.543 1.00 54.03 89 LYS A O 1
ATOM 739 N N . ASN A 1 90 ? 4.149 -3.682 -62.196 1.00 48.59 90 ASN A N 1
ATOM 740 C CA . ASN A 1 90 ? 3.738 -2.538 -63.030 1.00 48.59 90 ASN A CA 1
ATOM 741 C C . ASN A 1 90 ? 2.450 -2.637 -63.876 1.00 48.59 90 ASN A C 1
ATOM 743 O O . ASN A 1 90 ? 2.296 -1.788 -64.754 1.00 48.59 90 ASN A O 1
ATOM 747 N N . SER A 1 91 ? 1.497 -3.544 -63.630 1.00 53.12 91 SER A N 1
ATOM 748 C CA . SER A 1 91 ? 0.301 -3.588 -64.499 1.00 53.12 91 SER A CA 1
ATOM 749 C C . SER A 1 91 ? -0.871 -2.669 -64.095 1.00 53.12 91 SER A C 1
ATOM 751 O O . SER A 1 91 ? -1.600 -2.249 -64.993 1.00 53.12 91 SER A O 1
ATOM 753 N N . CYS A 1 92 ? -1.064 -2.301 -62.814 1.00 58.22 92 CYS A N 1
ATOM 754 C CA . CYS A 1 92 ? -2.213 -1.474 -62.381 1.00 58.22 92 CYS A CA 1
ATOM 755 C C . CYS A 1 92 ? -1.825 -0.172 -61.635 1.00 58.22 92 CYS A C 1
ATOM 757 O O . CYS A 1 92 ? -1.004 -0.206 -60.709 1.00 58.22 92 CYS A O 1
ATOM 759 N N . PRO A 1 93 ? -2.413 0.996 -61.981 1.00 64.75 93 PRO A N 1
ATOM 760 C CA . PRO A 1 93 ? -2.279 2.241 -61.216 1.00 64.75 93 PRO A CA 1
ATOM 761 C C . PRO A 1 93 ? -2.661 2.088 -59.737 1.00 64.75 93 PRO A C 1
ATOM 763 O O . PRO A 1 93 ? -2.010 2.675 -58.872 1.00 64.75 93 PRO A O 1
ATOM 766 N N . GLU A 1 94 ? -3.665 1.263 -59.439 1.00 63.38 94 GLU A N 1
ATOM 767 C CA . GLU A 1 94 ? -4.171 0.989 -58.094 1.00 63.38 94 GLU A CA 1
ATOM 768 C C . GLU A 1 94 ? -3.112 0.310 -57.214 1.00 63.38 94 GLU A C 1
ATOM 770 O O . GLU A 1 94 ? -2.977 0.651 -56.039 1.00 63.38 94 GLU A O 1
ATOM 775 N N . GLU A 1 95 ? -2.288 -0.579 -57.779 1.00 65.31 95 GLU A N 1
ATOM 776 C CA . GLU A 1 95 ? -1.188 -1.230 -57.055 1.00 65.31 95 GLU A CA 1
ATOM 777 C C . GLU A 1 95 ? -0.053 -0.254 -56.731 1.00 65.31 95 GLU A C 1
ATOM 779 O O . GLU A 1 95 ? 0.536 -0.321 -55.649 1.00 65.31 95 GLU A O 1
ATOM 784 N N . ARG A 1 96 ? 0.234 0.699 -57.629 1.00 64.75 96 ARG A N 1
ATOM 785 C CA . ARG A 1 96 ? 1.218 1.770 -57.381 1.00 64.75 96 ARG A CA 1
ATOM 786 C C . ARG A 1 96 ? 0.729 2.738 -56.309 1.00 64.75 96 ARG A C 1
ATOM 788 O O . ARG A 1 96 ? 1.515 3.165 -55.466 1.00 64.75 96 ARG A O 1
ATOM 795 N N . VAL A 1 97 ? -0.562 3.062 -56.321 1.00 66.62 97 VAL A N 1
ATOM 796 C CA . VAL A 1 97 ? -1.197 3.899 -55.297 1.00 66.62 97 VAL A CA 1
ATOM 797 C C . VAL A 1 97 ? -1.193 3.180 -53.948 1.00 66.62 97 VAL A C 1
ATOM 799 O O . VAL A 1 97 ? -0.766 3.769 -52.957 1.00 66.62 97 VAL A O 1
ATOM 802 N N . ALA A 1 98 ? -1.542 1.890 -53.902 1.00 66.06 98 ALA A N 1
ATOM 803 C CA . ALA A 1 98 ? -1.422 1.079 -52.692 1.00 66.06 98 ALA A CA 1
ATOM 804 C C . 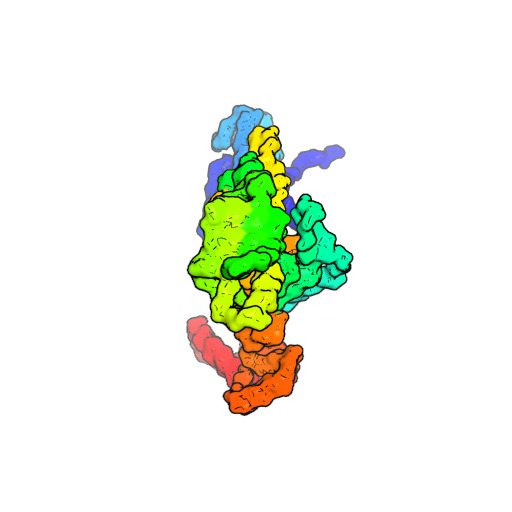ALA A 1 98 ? 0.025 1.084 -52.166 1.00 66.06 98 ALA A C 1
ATOM 806 O O . ALA A 1 98 ? 0.257 1.445 -51.011 1.00 66.06 98 ALA A O 1
ATOM 807 N N . ALA A 1 99 ? 1.000 0.768 -53.028 1.00 65.81 99 ALA A N 1
ATOM 808 C CA . ALA A 1 99 ? 2.433 0.745 -52.724 1.00 65.81 99 ALA A CA 1
ATOM 809 C C . ALA A 1 99 ? 2.957 2.071 -52.158 1.00 65.81 99 ALA A C 1
ATOM 811 O O . ALA A 1 99 ? 3.697 2.057 -51.176 1.00 65.81 99 ALA A O 1
ATOM 812 N N . ASN A 1 100 ? 2.541 3.206 -52.717 1.00 66.00 100 ASN A N 1
ATOM 813 C CA . ASN A 1 100 ? 2.946 4.522 -52.226 1.00 66.00 100 ASN A CA 1
ATOM 814 C C . ASN A 1 100 ? 2.278 4.886 -50.892 1.00 66.00 100 ASN A C 1
ATOM 816 O O . ASN A 1 100 ? 2.897 5.536 -50.053 1.00 66.00 100 ASN A O 1
ATOM 820 N N . ILE A 1 101 ? 1.033 4.454 -50.665 1.00 67.06 101 ILE A N 1
ATOM 821 C CA . ILE A 1 101 ? 0.287 4.786 -49.443 1.00 67.06 101 ILE A CA 1
ATOM 822 C C . ILE A 1 101 ? 0.785 3.989 -48.238 1.00 67.06 101 ILE A C 1
ATOM 824 O O . ILE A 1 101 ? 0.847 4.523 -47.133 1.00 67.06 101 ILE A O 1
ATOM 828 N N . SER A 1 102 ? 1.083 2.699 -48.406 1.00 66.31 102 SER A N 1
ATOM 829 C CA . SER A 1 102 ? 1.370 1.825 -47.255 1.00 66.31 102 SER A CA 1
ATOM 830 C C . SER A 1 102 ? 2.367 0.690 -47.524 1.00 66.31 102 SER A C 1
ATOM 832 O O . SER A 1 102 ? 2.551 -0.171 -46.663 1.00 66.31 102 SER A O 1
ATOM 834 N N . GLY A 1 103 ? 3.009 0.683 -48.698 1.00 68.31 103 GLY A N 1
ATOM 835 C CA . GLY A 1 103 ? 3.893 -0.393 -49.128 1.00 68.31 103 GLY A CA 1
ATOM 836 C C . GLY A 1 103 ? 5.205 -0.379 -48.360 1.00 68.31 103 GLY A C 1
ATOM 837 O O . GLY A 1 103 ? 5.804 0.672 -48.141 1.00 68.31 103 GLY A O 1
ATOM 838 N N . ILE A 1 104 ? 5.652 -1.564 -47.950 1.00 75.81 104 ILE A N 1
ATOM 839 C CA . ILE A 1 104 ? 6.887 -1.751 -47.188 1.00 75.81 104 ILE A CA 1
ATOM 840 C C . ILE A 1 104 ? 7.885 -2.504 -48.064 1.00 75.81 104 ILE A C 1
ATOM 842 O O . ILE A 1 104 ? 7.576 -3.579 -48.586 1.00 75.81 104 ILE A O 1
ATOM 846 N N . SER A 1 105 ? 9.092 -1.954 -48.218 1.00 80.00 105 SER A N 1
ATOM 847 C CA . SER A 1 105 ? 10.188 -2.669 -48.875 1.00 80.00 105 SER A CA 1
ATOM 848 C C . SER A 1 105 ? 10.912 -3.602 -47.897 1.00 80.00 105 SER A C 1
ATOM 850 O O . SER A 1 105 ? 11.002 -3.330 -46.696 1.00 80.00 105 SER A O 1
ATOM 852 N N . ALA A 1 106 ? 11.495 -4.690 -48.408 1.00 79.00 106 ALA A N 1
ATOM 853 C CA . ALA A 1 106 ? 12.260 -5.634 -47.585 1.00 79.00 106 ALA A CA 1
ATOM 854 C C . ALA A 1 106 ? 13.411 -4.962 -46.826 1.00 79.00 106 ALA A C 1
ATOM 856 O O . ALA A 1 106 ? 13.634 -5.232 -45.646 1.00 79.00 106 ALA A O 1
ATOM 857 N N . LYS A 1 107 ? 14.104 -4.020 -47.479 1.00 78.00 107 LYS A N 1
ATOM 858 C CA . LYS A 1 107 ? 15.206 -3.275 -46.867 1.00 78.00 107 LYS A CA 1
ATOM 859 C C . LYS A 1 107 ? 14.713 -2.324 -45.777 1.00 78.00 107 LYS A C 1
ATOM 861 O O . LYS A 1 107 ? 15.362 -2.212 -44.743 1.00 78.00 107 LYS A O 1
ATOM 866 N N . GLN A 1 108 ? 13.566 -1.670 -45.974 1.00 79.75 108 GLN A N 1
ATOM 867 C CA . GLN A 1 108 ? 12.956 -0.814 -44.952 1.00 79.75 108 GLN A CA 1
ATOM 868 C C . GLN A 1 108 ? 12.563 -1.617 -43.711 1.00 79.75 108 GLN A C 1
ATOM 870 O O . GLN A 1 108 ? 12.869 -1.192 -42.598 1.00 79.75 108 GLN A O 1
ATOM 875 N N . LEU A 1 109 ? 11.943 -2.788 -43.896 1.00 82.31 109 LEU A N 1
ATOM 876 C CA . LEU A 1 109 ? 11.581 -3.677 -42.792 1.00 82.31 109 LEU A CA 1
ATOM 877 C C . LEU A 1 109 ? 12.823 -4.159 -42.035 1.00 82.31 109 LEU A C 1
ATOM 879 O O . LEU A 1 109 ? 12.861 -4.089 -40.810 1.00 82.31 109 LEU A O 1
ATOM 883 N N . GLN A 1 110 ? 13.863 -4.584 -42.754 1.00 82.94 110 GLN A N 1
ATOM 884 C CA . GLN A 1 110 ? 15.111 -5.027 -42.139 1.00 82.94 110 GLN A CA 1
ATOM 885 C C . GLN A 1 110 ? 15.783 -3.912 -41.323 1.00 82.94 110 GLN A C 1
ATOM 887 O O . GLN A 1 110 ? 16.108 -4.126 -40.157 1.00 82.94 110 GLN A O 1
ATOM 892 N N . VAL A 1 111 ? 15.944 -2.717 -41.903 1.00 83.56 111 VAL A N 1
ATOM 893 C CA . VAL A 1 111 ? 16.555 -1.564 -41.219 1.00 83.56 111 VAL A CA 1
ATOM 894 C C . VAL A 1 111 ? 15.727 -1.146 -40.008 1.00 83.56 111 VAL A C 1
ATOM 896 O O . VAL A 1 111 ? 16.286 -0.821 -38.961 1.00 83.56 111 VAL A O 1
ATOM 899 N N . PHE A 1 112 ? 14.397 -1.179 -40.115 1.00 84.56 112 PHE A N 1
ATOM 900 C CA . PHE A 1 112 ? 13.506 -0.902 -38.993 1.00 84.56 112 PHE A CA 1
ATOM 901 C C . PHE A 1 112 ? 13.730 -1.888 -37.841 1.00 84.56 112 PHE A C 1
ATOM 903 O O . PHE A 1 112 ? 13.977 -1.457 -36.715 1.00 84.56 112 PHE A O 1
ATOM 910 N N . LEU A 1 113 ? 13.707 -3.194 -38.127 1.00 84.00 113 LEU A N 1
ATOM 911 C CA . LEU A 1 113 ? 13.922 -4.237 -37.123 1.00 84.00 113 LEU A CA 1
ATOM 912 C C . LEU A 1 113 ? 15.303 -4.101 -36.464 1.00 84.00 113 LEU A C 1
ATOM 914 O O . LEU A 1 113 ? 15.395 -4.100 -35.237 1.00 84.00 113 LEU A O 1
ATOM 918 N N . GLU A 1 114 ? 16.362 -3.906 -37.252 1.00 83.44 114 GLU A N 1
ATOM 919 C CA . GLU A 1 114 ? 17.731 -3.724 -36.747 1.00 83.44 114 GLU A CA 1
ATOM 920 C C . GLU A 1 114 ? 17.861 -2.458 -35.884 1.00 83.44 114 GLU A C 1
ATOM 922 O O . GLU A 1 114 ? 18.452 -2.496 -34.803 1.00 83.44 114 GLU A O 1
ATOM 927 N N . THR A 1 115 ? 17.223 -1.355 -36.283 1.00 84.88 115 THR A N 1
ATOM 928 C CA . THR A 1 115 ? 17.213 -0.111 -35.495 1.00 84.88 115 THR A CA 1
ATOM 929 C C . THR A 1 115 ? 16.449 -0.281 -34.180 1.00 84.88 115 THR A C 1
ATOM 931 O O . THR A 1 115 ? 16.884 0.223 -33.142 1.00 84.88 115 THR A O 1
ATOM 934 N N . CYS A 1 116 ? 15.318 -0.992 -34.189 1.00 84.62 116 CYS A N 1
ATOM 935 C CA . CYS A 1 116 ? 14.549 -1.298 -32.983 1.00 84.62 116 CYS A CA 1
ATOM 936 C C . CYS A 1 116 ? 15.363 -2.132 -31.988 1.00 84.62 116 CYS A C 1
ATOM 938 O O . CYS A 1 116 ? 15.372 -1.809 -30.800 1.00 84.62 116 CYS A O 1
ATOM 940 N N . ILE A 1 117 ? 16.072 -3.156 -32.470 1.00 83.00 117 ILE A N 1
ATOM 941 C CA . ILE A 1 117 ? 16.939 -4.012 -31.647 1.00 83.00 117 ILE A CA 1
ATOM 942 C C . ILE A 1 117 ? 18.098 -3.202 -31.070 1.00 83.00 117 ILE A C 1
ATOM 944 O O . ILE A 1 117 ? 18.300 -3.203 -29.856 1.00 83.00 117 ILE A O 1
ATOM 948 N N . SER A 1 118 ? 18.815 -2.456 -31.916 1.00 83.88 118 SER A N 1
ATOM 949 C CA . SER A 1 118 ? 19.945 -1.623 -31.493 1.00 83.88 118 SER A CA 1
ATOM 950 C C . SER A 1 118 ? 19.523 -0.618 -30.416 1.00 83.88 118 SER A C 1
ATOM 952 O O . SER A 1 118 ? 20.134 -0.535 -29.351 1.00 83.88 118 SER A O 1
ATOM 954 N N . ARG A 1 119 ? 18.399 0.084 -30.620 1.00 85.31 119 ARG A N 1
ATOM 955 C CA . ARG A 1 119 ? 17.863 1.017 -29.619 1.00 85.31 119 ARG A CA 1
ATOM 956 C C . ARG A 1 119 ? 17.398 0.335 -28.341 1.00 85.31 119 ARG A C 1
ATOM 958 O O . ARG A 1 119 ? 17.457 0.961 -27.288 1.00 85.31 119 ARG A O 1
ATOM 965 N N . TYR A 1 120 ? 16.902 -0.896 -28.414 1.00 85.06 120 TYR A N 1
ATOM 966 C CA . TYR A 1 120 ? 16.534 -1.653 -27.224 1.00 85.06 120 TYR A CA 1
ATOM 967 C C . TYR A 1 120 ? 17.774 -2.020 -26.402 1.00 85.06 120 TYR A C 1
ATOM 969 O O . TYR A 1 120 ? 17.788 -1.801 -25.193 1.00 85.06 120 TYR A O 1
ATOM 977 N N . GLN A 1 121 ? 18.833 -2.505 -27.057 1.00 82.50 121 GLN A N 1
ATOM 978 C CA . GLN A 1 121 ? 20.098 -2.848 -26.405 1.00 82.50 121 GLN A CA 1
ATOM 979 C C . GLN A 1 121 ? 20.751 -1.625 -25.746 1.00 82.50 121 GLN A C 1
ATOM 981 O O . GLN A 1 121 ? 21.124 -1.708 -24.581 1.00 82.50 121 GLN A O 1
ATOM 986 N N . LEU A 1 122 ? 20.777 -0.476 -26.432 1.00 84.44 122 LEU A N 1
ATOM 987 C CA . LEU A 1 122 ? 21.299 0.790 -25.891 1.00 84.44 122 LEU A CA 1
ATOM 988 C C . LEU A 1 122 ? 20.485 1.357 -24.717 1.00 84.44 122 LEU A C 1
ATOM 990 O O . LEU A 1 122 ? 20.967 2.219 -23.995 1.00 84.44 122 LEU A O 1
ATOM 994 N N . LYS A 1 123 ? 19.230 0.927 -24.539 1.00 86.06 123 LYS A N 1
ATOM 995 C CA . LYS A 1 123 ? 18.346 1.396 -23.456 1.00 86.06 123 LYS A CA 1
ATOM 996 C C . LYS A 1 123 ? 18.359 0.496 -22.222 1.00 86.06 123 LYS A C 1
ATOM 998 O O . LYS A 1 123 ? 17.611 0.759 -21.276 1.00 86.06 123 LYS A O 1
ATOM 1003 N N . LYS A 1 124 ? 19.148 -0.579 -22.232 1.00 84.94 124 LYS A N 1
ATOM 1004 C CA . LYS A 1 124 ? 19.372 -1.386 -21.032 1.00 84.94 124 LYS A CA 1
ATOM 1005 C C . LYS A 1 124 ? 20.144 -0.559 -20.013 1.00 84.94 124 LYS A C 1
ATOM 1007 O O . LYS A 1 124 ? 20.964 0.274 -20.376 1.00 84.94 124 LYS A O 1
ATOM 1012 N N . VAL A 1 125 ? 19.857 -0.788 -18.737 1.00 87.00 125 VAL A N 1
ATOM 1013 C CA . VAL A 1 125 ? 20.626 -0.164 -17.660 1.00 87.00 125 VAL A CA 1
ATOM 1014 C C . VAL A 1 125 ? 22.027 -0.766 -17.668 1.00 87.00 125 VAL A C 1
ATOM 1016 O O . VAL A 1 125 ? 22.170 -1.988 -17.697 1.00 87.00 125 VAL A O 1
ATOM 1019 N N . GLU A 1 126 ? 23.040 0.092 -17.659 1.00 87.75 126 GLU A N 1
ATOM 1020 C CA . GLU A 1 126 ? 24.440 -0.318 -17.604 1.00 87.75 126 GLU A CA 1
ATOM 1021 C C . GLU A 1 126 ? 24.770 -0.895 -16.222 1.00 87.75 126 GLU A C 1
ATOM 1023 O O . GLU A 1 126 ? 24.331 -0.376 -15.186 1.00 87.75 126 GLU A O 1
ATOM 1028 N N . ALA A 1 127 ? 25.541 -1.983 -16.197 1.00 87.50 127 ALA A N 1
ATOM 1029 C CA . ALA A 1 127 ? 26.005 -2.580 -14.950 1.00 87.50 127 ALA A CA 1
ATOM 1030 C C . ALA A 1 127 ? 26.871 -1.579 -14.163 1.00 87.50 127 ALA A C 1
ATOM 1032 O O . ALA A 1 127 ? 27.600 -0.785 -14.748 1.00 87.50 127 ALA A O 1
ATOM 1033 N N . GLY A 1 128 ? 26.756 -1.592 -12.833 1.00 86.25 128 GLY A N 1
ATOM 1034 C CA . GLY A 1 128 ? 27.452 -0.641 -11.956 1.00 86.25 128 GLY A CA 1
ATOM 1035 C C . GLY A 1 128 ? 26.733 0.703 -11.762 1.00 86.25 128 GLY A C 1
ATOM 1036 O O . GLY A 1 128 ? 27.126 1.473 -10.886 1.00 86.25 128 GLY A O 1
ATOM 1037 N N . THR A 1 129 ? 25.649 0.983 -12.499 1.00 89.88 129 THR A N 1
ATOM 1038 C CA . THR A 1 129 ? 24.856 2.212 -12.314 1.00 89.88 129 THR A CA 1
ATOM 1039 C C . THR A 1 129 ? 24.250 2.285 -10.908 1.00 89.88 129 THR A C 1
ATOM 1041 O O . THR A 1 129 ? 23.579 1.357 -10.452 1.00 89.88 129 THR A O 1
ATOM 1044 N N . ALA A 1 130 ? 24.392 3.438 -10.248 1.00 91.94 130 ALA A N 1
ATOM 1045 C CA . ALA A 1 130 ? 23.841 3.737 -8.924 1.00 91.94 130 ALA A CA 1
ATOM 1046 C C . ALA A 1 130 ? 22.308 3.953 -8.926 1.00 91.94 130 ALA A C 1
ATOM 1048 O O . ALA A 1 130 ? 21.804 5.003 -8.523 1.00 91.94 130 ALA A O 1
ATOM 1049 N N . VAL A 1 131 ? 21.539 2.955 -9.374 1.00 93.75 131 VAL A N 1
ATOM 1050 C CA . VAL A 1 131 ? 20.077 3.054 -9.568 1.00 93.75 131 VAL A CA 1
ATOM 1051 C C . VAL A 1 131 ? 19.307 3.396 -8.291 1.00 93.75 131 VAL A C 1
ATOM 1053 O O . VAL A 1 131 ? 18.290 4.084 -8.364 1.00 93.75 131 VAL A O 1
ATOM 1056 N N . GLY A 1 132 ? 19.800 2.962 -7.126 1.00 92.69 132 GLY A N 1
ATOM 1057 C CA . GLY A 1 132 ? 19.202 3.282 -5.828 1.00 92.69 132 GLY A CA 1
ATOM 1058 C C . GLY A 1 132 ? 19.276 4.775 -5.502 1.00 92.69 132 GLY A C 1
ATOM 1059 O O . GLY A 1 132 ? 18.266 5.366 -5.127 1.00 92.69 132 GLY A O 1
ATOM 1060 N N . ALA A 1 133 ? 20.437 5.402 -5.720 1.00 92.56 133 ALA A N 1
ATOM 1061 C CA . ALA A 1 133 ? 20.625 6.835 -5.497 1.00 92.56 133 ALA A CA 1
ATOM 1062 C C . ALA A 1 133 ? 19.793 7.671 -6.483 1.00 92.56 133 ALA A C 1
ATOM 1064 O O . ALA A 1 133 ? 19.077 8.583 -6.069 1.00 92.56 133 ALA A O 1
ATOM 1065 N N . ILE A 1 134 ? 19.805 7.298 -7.770 1.00 93.56 134 ILE A N 1
ATOM 1066 C CA . ILE A 1 134 ? 19.001 7.956 -8.812 1.00 93.56 134 ILE A CA 1
ATOM 1067 C C . ILE A 1 134 ? 17.507 7.851 -8.483 1.00 93.56 134 ILE A C 1
ATOM 1069 O O . ILE A 1 134 ? 16.780 8.839 -8.573 1.00 93.56 134 ILE A O 1
ATOM 1073 N N . GLY A 1 135 ? 17.038 6.669 -8.072 1.00 92.12 135 GLY A N 1
ATOM 1074 C CA . GLY A 1 135 ? 15.647 6.455 -7.677 1.00 92.12 135 GLY A CA 1
ATOM 1075 C C . GLY A 1 135 ? 15.249 7.271 -6.449 1.00 92.12 135 GLY A C 1
ATOM 1076 O O . GLY A 1 135 ? 14.201 7.913 -6.464 1.00 92.12 135 GLY A O 1
ATOM 1077 N N . ALA A 1 136 ? 16.099 7.304 -5.420 1.00 91.44 136 ALA A N 1
ATOM 1078 C CA . ALA A 1 136 ? 15.856 8.087 -4.212 1.00 91.44 136 ALA A CA 1
ATOM 1079 C C . ALA A 1 136 ? 15.740 9.588 -4.517 1.00 91.44 136 ALA A C 1
ATOM 1081 O O . ALA A 1 136 ? 14.783 10.231 -4.083 1.00 91.44 136 ALA A O 1
ATOM 1082 N N . GLN A 1 137 ? 16.657 10.134 -5.321 1.00 91.69 137 GLN A N 1
ATOM 1083 C CA . GLN A 1 137 ? 16.618 11.537 -5.732 1.00 91.69 137 GLN A CA 1
ATOM 1084 C C . GLN A 1 137 ? 15.392 11.841 -6.600 1.00 91.69 137 GLN A C 1
ATOM 1086 O O . GLN A 1 137 ? 14.700 12.823 -6.346 1.00 91.69 137 GLN A O 1
ATOM 1091 N N . SER A 1 138 ? 15.071 10.966 -7.558 1.00 91.00 138 SER A N 1
ATOM 1092 C CA . SER A 1 138 ? 13.923 11.145 -8.459 1.00 91.00 138 SER A CA 1
ATOM 1093 C C . SER A 1 138 ? 12.594 11.218 -7.706 1.00 91.00 138 SER A C 1
ATOM 1095 O O . SER A 1 138 ? 11.691 11.931 -8.127 1.00 91.00 138 SER A O 1
ATOM 1097 N N . ILE A 1 139 ? 12.461 10.488 -6.593 1.00 88.31 139 ILE A N 1
ATOM 1098 C CA . ILE A 1 139 ? 11.263 10.511 -5.740 1.00 88.31 139 ILE A CA 1
ATOM 1099 C C . ILE A 1 139 ? 11.293 11.708 -4.776 1.00 88.31 139 ILE A C 1
ATOM 1101 O O . ILE A 1 139 ? 10.249 12.302 -4.501 1.00 88.31 139 ILE A O 1
ATOM 1105 N N . GLY A 1 140 ? 12.473 12.069 -4.264 1.00 86.50 140 GLY A N 1
ATOM 1106 C CA . GLY A 1 140 ? 12.649 13.135 -3.275 1.00 86.50 140 GLY A CA 1
ATOM 1107 C C . GLY A 1 140 ? 12.558 14.556 -3.840 1.00 86.50 140 GLY A C 1
ATOM 1108 O O . GLY A 1 140 ? 11.945 15.418 -3.211 1.00 86.50 140 GLY A O 1
ATOM 1109 N N . GLU A 1 141 ? 13.116 14.807 -5.026 1.00 84.00 141 GLU A N 1
ATOM 1110 C CA . GLU A 1 141 ? 13.152 16.136 -5.656 1.00 84.00 141 GLU A CA 1
ATOM 1111 C C . GLU A 1 141 ? 11.744 16.731 -5.872 1.00 84.00 141 GLU A C 1
ATOM 1113 O O . GLU A 1 141 ? 11.509 17.860 -5.423 1.00 84.00 141 GLU A O 1
ATOM 1118 N N . PRO A 1 142 ? 10.760 15.986 -6.422 1.00 81.75 142 PRO A N 1
ATOM 1119 C CA . PRO A 1 142 ? 9.369 16.433 -6.513 1.00 81.75 142 PRO A CA 1
ATOM 1120 C C . PRO A 1 142 ? 8.762 16.862 -5.178 1.00 81.75 142 PRO A C 1
ATOM 1122 O O . PRO A 1 142 ? 7.909 17.747 -5.150 1.00 81.75 142 PRO A O 1
ATOM 1125 N N . GLY A 1 143 ? 9.213 16.281 -4.062 1.00 75.62 143 GLY A N 1
ATOM 1126 C CA . GLY A 1 143 ? 8.740 16.636 -2.725 1.00 75.62 143 GLY A CA 1
ATOM 1127 C C . GLY A 1 143 ? 8.955 18.112 -2.380 1.00 75.62 143 GLY A C 1
ATOM 1128 O O . GLY A 1 143 ? 8.143 18.688 -1.662 1.00 75.62 143 GLY A O 1
ATOM 1129 N N . THR A 1 144 ? 9.992 18.750 -2.936 1.00 76.50 144 THR A N 1
ATOM 1130 C CA . THR A 1 144 ? 10.253 20.191 -2.748 1.00 76.50 144 THR A CA 1
ATOM 1131 C C . THR A 1 144 ? 9.311 21.077 -3.567 1.00 76.50 144 THR A C 1
ATOM 1133 O O . THR A 1 144 ? 8.958 22.173 -3.138 1.00 76.50 144 THR A O 1
ATOM 1136 N N . GLN A 1 145 ? 8.861 20.586 -4.724 1.00 72.38 145 GLN A N 1
ATOM 1137 C CA . GLN A 1 145 ? 7.959 21.297 -5.634 1.00 72.38 145 GLN A CA 1
ATOM 1138 C C . GLN A 1 145 ? 6.489 21.160 -5.219 1.00 72.38 145 GLN A C 1
ATOM 1140 O O . GLN A 1 145 ? 5.654 21.989 -5.585 1.00 72.38 145 GLN A O 1
ATOM 1145 N N . MET A 1 146 ? 6.166 20.141 -4.418 1.00 70.88 146 MET A N 1
ATOM 1146 C CA . MET A 1 146 ? 4.842 19.928 -3.837 1.00 70.88 146 MET A CA 1
ATOM 1147 C C . MET A 1 146 ? 4.546 20.962 -2.739 1.00 70.88 146 MET A C 1
ATOM 1149 O O . MET A 1 146 ? 4.537 20.664 -1.545 1.00 70.88 146 MET A O 1
ATOM 1153 N N . THR A 1 147 ? 4.270 22.200 -3.146 1.00 54.72 147 THR A N 1
ATOM 1154 C CA . THR A 1 147 ? 3.757 23.251 -2.260 1.00 54.72 147 THR A CA 1
ATOM 1155 C C . T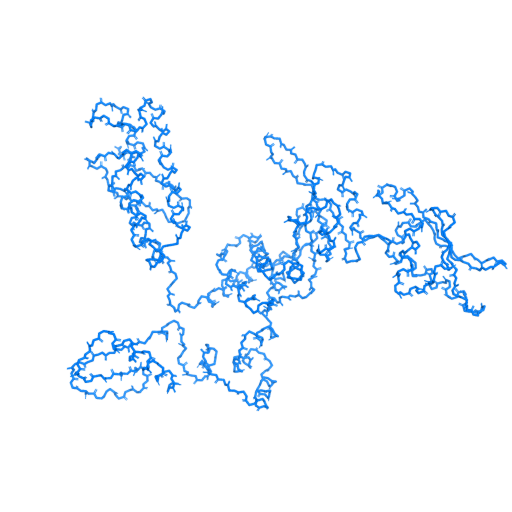HR A 1 147 ? 2.268 23.015 -1.958 1.00 54.72 147 THR A C 1
ATOM 1157 O O . THR A 1 147 ? 1.471 22.653 -2.823 1.00 54.72 147 THR A O 1
ATOM 1160 N N . LEU A 1 148 ? 1.916 23.143 -0.674 1.00 60.91 148 LEU A N 1
ATOM 1161 C CA . LEU A 1 148 ? 0.710 22.618 -0.019 1.00 60.91 148 LEU A CA 1
ATOM 1162 C C . LEU A 1 148 ? -0.619 23.013 -0.705 1.00 60.91 148 LEU A C 1
ATOM 1164 O O . LEU A 1 148 ? -1.217 24.039 -0.390 1.00 60.91 148 LEU A O 1
ATOM 1168 N N . LYS A 1 149 ? -1.181 22.116 -1.521 1.00 50.84 149 LYS A N 1
ATOM 1169 C CA . LYS A 1 149 ? -2.625 21.837 -1.474 1.00 50.84 149 LYS A CA 1
ATOM 1170 C C . LYS A 1 149 ? -2.802 20.463 -0.831 1.00 50.84 149 LYS A C 1
ATOM 1172 O O . LYS A 1 149 ? -2.677 19.435 -1.491 1.00 50.84 149 LYS A O 1
ATOM 1177 N N . THR A 1 150 ? -2.965 20.452 0.490 1.00 53.81 150 THR A N 1
ATOM 1178 C CA . THR A 1 150 ? -3.009 19.236 1.329 1.00 53.81 150 THR A CA 1
ATOM 1179 C C . THR A 1 150 ? -4.373 18.579 1.411 1.00 53.81 150 THR A C 1
ATOM 1181 O O . THR A 1 150 ? -4.472 17.460 1.908 1.00 53.81 150 THR A O 1
ATOM 1184 N N . PHE A 1 151 ? -5.410 19.260 0.928 1.00 55.97 151 PHE A N 1
ATOM 1185 C CA . PHE A 1 151 ? -6.779 18.780 0.981 1.00 55.97 151 PHE A CA 1
ATOM 1186 C C . PHE A 1 151 ? -7.390 18.848 -0.403 1.00 55.97 151 PHE A C 1
ATOM 1188 O O . PHE A 1 151 ? -7.558 19.927 -0.974 1.00 55.97 151 PHE A O 1
ATOM 1195 N N . HIS A 1 152 ? -7.749 17.680 -0.920 1.00 55.28 152 HIS A N 1
ATOM 1196 C CA . HIS A 1 152 ? -8.635 17.583 -2.061 1.00 55.28 152 HIS A CA 1
ATOM 1197 C C . HIS A 1 152 ? -9.706 16.540 -1.799 1.00 55.28 152 HIS A C 1
ATOM 1199 O O . HIS A 1 152 ? -9.493 15.544 -1.105 1.00 55.28 152 HIS A O 1
ATOM 1205 N N . PHE A 1 153 ? -10.872 16.814 -2.362 1.00 55.56 153 PHE A N 1
ATOM 1206 C CA . PHE A 1 153 ? -12.003 15.913 -2.334 1.00 55.56 153 PHE A CA 1
ATOM 1207 C C . PHE A 1 153 ? -11.769 14.813 -3.369 1.00 55.56 153 PHE A C 1
ATOM 1209 O O . PHE A 1 153 ? -11.474 15.110 -4.528 1.00 55.56 153 PHE A O 1
ATOM 1216 N N . ALA A 1 154 ? -11.900 13.548 -2.971 1.00 52.81 154 ALA A N 1
ATOM 1217 C CA . ALA A 1 154 ? -11.790 12.401 -3.875 1.00 52.81 154 ALA A CA 1
ATOM 1218 C C . ALA A 1 154 ? -13.033 12.282 -4.774 1.00 52.81 154 ALA A C 1
ATOM 1220 O O . ALA A 1 154 ? -13.812 11.347 -4.631 1.00 52.81 154 ALA A O 1
ATOM 1221 N N . GLY A 1 155 ? -13.290 13.283 -5.625 1.00 52.81 155 GLY A N 1
ATOM 1222 C CA . GLY A 1 155 ? -14.472 13.363 -6.499 1.00 52.81 155 GLY A CA 1
ATOM 1223 C C . GLY A 1 155 ? -15.808 13.556 -5.765 1.00 52.81 155 GLY A C 1
ATOM 1224 O O . GLY A 1 155 ? -16.763 14.062 -6.346 1.00 52.81 155 GLY A O 1
ATOM 1225 N N . VAL A 1 156 ? -15.866 13.231 -4.472 1.00 56.84 156 VAL A N 1
ATOM 1226 C CA . VAL A 1 156 ? -17.020 13.380 -3.589 1.00 56.84 156 VAL A CA 1
ATOM 1227 C C . VAL A 1 156 ? -16.724 14.491 -2.586 1.00 56.84 156 VAL A C 1
ATOM 1229 O O . VAL A 1 156 ? -15.822 14.363 -1.760 1.00 56.84 156 VAL A O 1
ATOM 1232 N N . ALA A 1 157 ? -17.501 15.577 -2.633 1.00 52.44 157 ALA A N 1
ATOM 1233 C CA . ALA A 1 157 ? -17.305 16.813 -1.856 1.00 52.44 157 ALA A CA 1
ATOM 1234 C C . ALA A 1 157 ? -17.314 16.652 -0.317 1.00 52.44 157 ALA A C 1
ATOM 1236 O O . ALA A 1 157 ? -17.216 17.635 0.408 1.00 52.44 157 ALA A O 1
ATOM 1237 N N . SER A 1 158 ? -17.463 15.433 0.207 1.00 60.84 158 SER A N 1
ATOM 1238 C CA . SER A 1 158 ? -17.662 15.163 1.630 1.00 60.84 158 SER A CA 1
ATOM 1239 C C . SER A 1 158 ? -16.518 14.429 2.330 1.00 60.84 158 SER A C 1
ATOM 1241 O O . SER A 1 158 ? -16.621 14.254 3.544 1.00 60.84 158 SER A O 1
ATOM 1243 N N . MET A 1 159 ? -15.499 13.942 1.609 1.00 66.94 159 MET A N 1
ATOM 1244 C CA . MET A 1 159 ? -14.378 13.190 2.194 1.00 66.94 159 MET A CA 1
ATOM 1245 C C . MET A 1 159 ? -13.041 13.871 1.906 1.00 66.94 159 MET A C 1
ATOM 1247 O O . MET A 1 159 ? -12.674 14.079 0.749 1.00 66.94 159 MET A O 1
ATOM 1251 N N . ASN A 1 160 ? -12.319 14.193 2.979 1.00 70.56 160 ASN A N 1
ATOM 1252 C CA . ASN A 1 160 ? -10.992 14.793 2.914 1.00 70.56 160 ASN A CA 1
ATOM 1253 C C . ASN A 1 160 ? -9.947 13.682 2.826 1.00 70.56 160 ASN A C 1
ATOM 1255 O O . ASN A 1 160 ? -9.907 12.811 3.691 1.00 70.56 160 ASN A O 1
ATOM 1259 N N . VAL A 1 161 ? -9.090 13.729 1.807 1.00 73.12 161 VAL A N 1
ATOM 1260 C CA . VAL A 1 161 ? -7.986 12.773 1.645 1.00 73.12 161 VAL A CA 1
ATOM 1261 C C . VAL A 1 161 ? -6.665 13.482 1.891 1.00 73.12 161 VAL A C 1
ATOM 1263 O O . VAL A 1 161 ? -6.452 14.583 1.375 1.00 73.12 161 VAL A O 1
ATOM 1266 N N . THR A 1 162 ? -5.765 12.856 2.652 1.00 75.69 162 THR A N 1
ATOM 1267 C CA . THR A 1 162 ? -4.386 13.337 2.769 1.00 75.69 162 THR A CA 1
ATOM 1268 C C . THR A 1 162 ? -3.656 13.152 1.440 1.00 75.69 162 THR A C 1
ATOM 1270 O O . THR A 1 162 ? -3.493 12.038 0.943 1.00 75.69 162 THR A O 1
ATOM 1273 N N . LEU A 1 163 ? -3.198 14.258 0.854 1.00 78.31 163 LEU A N 1
ATOM 1274 C CA . LEU A 1 163 ? -2.413 14.272 -0.381 1.00 78.31 163 LEU A CA 1
ATOM 1275 C C . LEU A 1 163 ? -1.091 15.021 -0.192 1.00 78.31 163 LEU A C 1
ATOM 1277 O O . LEU A 1 163 ? -0.872 15.707 0.809 1.00 78.31 163 LEU A O 1
ATOM 1281 N N . GLY A 1 164 ? -0.198 14.857 -1.168 1.00 81.62 164 GLY A N 1
ATOM 1282 C CA . GLY A 1 164 ? 1.107 15.512 -1.208 1.00 81.62 164 GLY A CA 1
ATOM 1283 C C . GLY A 1 164 ? 2.159 14.837 -0.340 1.00 81.62 164 GLY A C 1
ATOM 1284 O O . GLY A 1 164 ? 2.105 13.635 -0.065 1.00 81.62 164 GLY A O 1
ATOM 1285 N N . VAL A 1 165 ? 3.128 15.637 0.104 1.00 84.50 165 VAL A N 1
ATOM 1286 C CA . VAL A 1 165 ? 4.278 15.178 0.897 1.00 84.50 165 VAL A CA 1
ATOM 1287 C C . VAL A 1 165 ? 3.874 14.437 2.180 1.00 84.50 165 VAL A C 1
ATOM 1289 O O . VAL A 1 165 ? 4.469 13.391 2.444 1.00 84.50 165 VAL A O 1
ATOM 1292 N N . PRO A 1 166 ? 2.857 14.871 2.962 1.00 87.75 166 PRO A N 1
ATOM 1293 C CA . PRO A 1 166 ? 2.433 14.126 4.149 1.00 87.75 166 PRO A CA 1
ATOM 1294 C C . PRO A 1 166 ? 2.021 12.688 3.825 1.00 87.75 166 PRO A C 1
ATOM 1296 O O . PRO A 1 166 ? 2.382 11.765 4.551 1.00 87.75 166 PRO A O 1
ATOM 1299 N N . ARG A 1 167 ? 1.337 12.482 2.694 1.00 88.94 167 ARG A N 1
ATOM 1300 C CA . ARG A 1 167 ? 0.902 11.156 2.259 1.00 88.94 167 ARG A CA 1
ATOM 1301 C C . ARG A 1 167 ? 2.068 10.289 1.789 1.00 88.94 167 ARG A C 1
ATOM 1303 O O . ARG A 1 167 ? 2.137 9.117 2.146 1.00 88.94 167 ARG A O 1
ATOM 1310 N N . ILE A 1 168 ? 3.008 10.864 1.037 1.00 89.50 168 ILE A N 1
ATOM 1311 C CA . ILE A 1 168 ? 4.241 10.165 0.641 1.00 89.50 168 ILE A CA 1
ATOM 1312 C C . ILE A 1 168 ? 5.023 9.734 1.890 1.00 89.50 168 ILE A C 1
ATOM 1314 O O . ILE A 1 168 ? 5.451 8.586 1.980 1.00 89.50 168 ILE A O 1
ATOM 1318 N N . LYS A 1 169 ? 5.131 10.614 2.894 1.00 89.88 169 LYS A N 1
ATOM 1319 C CA . LYS A 1 169 ? 5.787 10.321 4.174 1.00 89.88 169 LYS A CA 1
ATOM 1320 C C . LYS A 1 169 ? 5.106 9.181 4.937 1.00 89.88 169 LYS A C 1
ATOM 1322 O O . LYS A 1 169 ? 5.806 8.321 5.463 1.00 89.88 169 LYS A O 1
ATOM 1327 N N . GLU A 1 170 ? 3.773 9.144 4.996 1.00 92.50 170 GLU A N 1
ATOM 1328 C CA . GLU A 1 170 ? 3.030 8.035 5.621 1.00 92.50 170 GLU A CA 1
ATOM 1329 C C . GLU A 1 170 ? 3.363 6.683 4.973 1.00 92.50 170 GLU A C 1
ATOM 1331 O O . GLU A 1 170 ? 3.582 5.697 5.682 1.00 92.50 170 GLU A O 1
ATOM 1336 N N . ILE A 1 171 ? 3.421 6.645 3.636 1.00 93.38 171 ILE A N 1
ATOM 1337 C CA . ILE A 1 171 ? 3.688 5.420 2.875 1.00 93.38 171 ILE A CA 1
ATOM 1338 C C . ILE A 1 171 ? 5.146 4.988 3.051 1.00 93.38 171 ILE A C 1
ATOM 1340 O O . ILE A 1 171 ? 5.388 3.851 3.447 1.00 93.38 171 ILE A O 1
ATOM 1344 N N . ILE A 1 172 ? 6.107 5.891 2.820 1.00 93.00 172 ILE A N 1
ATOM 1345 C CA . ILE A 1 172 ? 7.549 5.600 2.913 1.00 93.00 172 ILE A CA 1
ATOM 1346 C C . ILE A 1 172 ? 7.934 5.147 4.324 1.00 93.00 172 ILE A C 1
ATOM 1348 O O . ILE A 1 172 ? 8.732 4.225 4.480 1.00 93.00 172 ILE A O 1
ATOM 1352 N N . ASN A 1 173 ? 7.336 5.736 5.361 1.00 93.44 173 ASN A N 1
ATOM 1353 C CA . ASN A 1 173 ? 7.610 5.351 6.745 1.00 93.44 173 ASN A CA 1
ATOM 1354 C C . ASN A 1 173 ? 6.868 4.085 7.192 1.00 93.44 173 ASN A C 1
ATOM 1356 O O . ASN A 1 173 ? 7.034 3.679 8.342 1.00 93.44 173 ASN A O 1
ATOM 1360 N N . ALA A 1 174 ? 6.056 3.473 6.323 1.00 93.00 174 ALA A N 1
ATOM 1361 C CA . ALA A 1 174 ? 5.204 2.331 6.647 1.00 93.00 174 ALA A CA 1
ATOM 1362 C C . ALA A 1 174 ? 4.387 2.567 7.935 1.00 93.00 174 ALA A C 1
ATOM 1364 O O . ALA A 1 174 ? 4.391 1.752 8.863 1.00 93.00 174 ALA A O 1
ATOM 1365 N N . ALA A 1 175 ? 3.719 3.724 8.014 1.00 92.88 175 ALA A N 1
ATOM 1366 C CA . ALA A 1 175 ? 2.992 4.137 9.209 1.00 92.88 175 ALA A CA 1
ATOM 1367 C C . ALA A 1 175 ? 1.913 3.108 9.603 1.00 92.88 175 ALA A C 1
ATOM 1369 O O . ALA A 1 175 ? 1.106 2.680 8.778 1.00 92.88 175 ALA A O 1
ATOM 1370 N N . LYS A 1 176 ? 1.884 2.730 10.891 1.00 90.50 176 LYS A N 1
ATOM 1371 C CA . LYS A 1 176 ? 0.876 1.800 11.438 1.00 90.50 176 LYS A CA 1
ATOM 1372 C C . LYS A 1 176 ? -0.524 2.406 11.497 1.00 90.50 176 LYS A C 1
ATOM 1374 O O . LYS A 1 176 ? -1.491 1.674 11.372 1.00 90.50 176 LYS A O 1
ATOM 1379 N N . ASN A 1 177 ? -0.602 3.719 11.709 1.00 90.56 177 ASN A N 1
ATOM 1380 C CA . ASN A 1 177 ? -1.838 4.489 11.742 1.00 90.56 177 ASN A CA 1
ATOM 1381 C C . ASN A 1 177 ? -1.681 5.669 10.780 1.00 90.56 177 ASN A C 1
ATOM 1383 O O . ASN A 1 177 ? -0.709 6.419 10.893 1.00 90.56 177 ASN A O 1
ATOM 1387 N N . ILE A 1 178 ? -2.634 5.837 9.869 1.00 91.69 178 ILE A N 1
ATOM 1388 C CA . ILE A 1 178 ? -2.688 6.956 8.917 1.00 91.69 178 ILE A CA 1
ATOM 1389 C C . ILE A 1 178 ? -3.806 7.924 9.297 1.00 91.69 178 ILE A C 1
ATOM 1391 O O . ILE A 1 178 ? -4.775 7.523 9.943 1.00 91.69 178 ILE A O 1
ATOM 1395 N N . SER A 1 179 ? -3.692 9.195 8.901 1.00 87.81 179 SER A N 1
ATOM 1396 C CA . SER A 1 179 ? -4.679 10.207 9.302 1.00 87.81 179 SER A CA 1
ATOM 1397 C C . SER A 1 179 ? -6.051 10.023 8.649 1.00 87.81 179 SER A C 1
ATOM 1399 O O . SER A 1 179 ? -7.060 10.271 9.300 1.00 87.81 179 SER A O 1
ATOM 1401 N N . THR A 1 180 ? -6.102 9.590 7.382 1.00 89.00 180 THR A N 1
ATOM 1402 C CA . THR A 1 180 ? -7.362 9.405 6.631 1.00 89.00 180 THR A CA 1
ATOM 1403 C C . THR A 1 180 ? -7.415 8.019 5.968 1.00 89.00 180 THR A C 1
ATOM 1405 O O . THR A 1 180 ? -7.127 7.873 4.776 1.00 89.00 180 THR A O 1
ATOM 1408 N N . PRO A 1 181 ? -7.709 6.949 6.734 1.00 91.94 181 PRO A N 1
ATOM 1409 C CA . PRO A 1 181 ? -7.849 5.613 6.171 1.00 91.94 181 PRO A CA 1
ATOM 1410 C C . PRO A 1 181 ? -9.146 5.502 5.371 1.00 91.94 181 PRO A C 1
ATOM 1412 O O . PRO A 1 181 ? -10.225 5.861 5.844 1.00 91.94 181 PRO A O 1
ATOM 1415 N N . MET A 1 182 ? -9.026 5.021 4.139 1.00 91.62 182 MET A N 1
ATOM 1416 C CA . MET A 1 182 ? -10.122 4.925 3.188 1.00 91.62 182 MET A CA 1
ATOM 1417 C C . MET A 1 182 ? -10.128 3.573 2.496 1.00 91.62 182 MET A C 1
ATOM 1419 O O . MET A 1 182 ? -9.127 3.144 1.916 1.00 91.62 182 MET A O 1
ATOM 1423 N N . ILE A 1 183 ? -11.304 2.959 2.481 1.00 93.94 183 ILE A N 1
ATOM 1424 C CA . ILE A 1 183 ? -11.588 1.719 1.775 1.00 93.94 183 ILE A CA 1
ATOM 1425 C C . ILE A 1 183 ? -12.586 2.034 0.663 1.00 93.94 183 ILE A C 1
ATOM 1427 O O . ILE A 1 183 ? -13.665 2.568 0.901 1.00 93.94 183 ILE A O 1
ATOM 1431 N N . THR A 1 184 ? -12.217 1.716 -0.573 1.00 92.88 184 THR A N 1
ATOM 1432 C CA . THR A 1 184 ? -13.124 1.750 -1.722 1.00 92.88 184 THR A CA 1
ATOM 1433 C C . THR A 1 184 ? -13.697 0.352 -1.905 1.00 92.88 184 THR A C 1
ATOM 1435 O O . THR A 1 184 ? -12.985 -0.553 -2.349 1.00 92.88 184 THR A O 1
ATOM 1438 N N . ALA A 1 185 ? -14.964 0.177 -1.540 1.00 93.25 185 ALA A N 1
ATOM 1439 C CA . ALA A 1 185 ? -15.698 -1.072 -1.676 1.00 93.25 185 ALA A CA 1
ATOM 1440 C C . ALA A 1 185 ? -16.587 -1.030 -2.923 1.00 93.25 185 ALA A C 1
ATOM 1442 O O . ALA A 1 185 ? -17.380 -0.104 -3.118 1.00 93.25 185 ALA A O 1
ATOM 1443 N N . ILE A 1 186 ? -16.446 -2.046 -3.769 1.00 92.44 186 ILE A N 1
ATOM 1444 C CA . ILE A 1 186 ? -17.258 -2.195 -4.979 1.00 92.44 186 ILE A CA 1
ATOM 1445 C C . ILE A 1 186 ? -18.457 -3.073 -4.644 1.00 92.44 186 ILE A C 1
ATOM 1447 O O . ILE A 1 186 ? -18.312 -4.115 -4.008 1.00 92.44 186 ILE A O 1
ATOM 1451 N N . LEU A 1 187 ? -19.646 -2.639 -5.048 1.00 92.31 187 LEU A N 1
ATOM 1452 C CA . LEU A 1 187 ? -20.880 -3.381 -4.823 1.00 92.31 187 LEU A CA 1
ATOM 1453 C C . LEU A 1 187 ? -21.014 -4.514 -5.843 1.00 92.31 187 LEU A C 1
ATOM 1455 O O . LEU A 1 187 ? -20.676 -4.345 -7.012 1.00 92.31 187 LEU A O 1
ATOM 1459 N N . SER A 1 188 ? -21.540 -5.663 -5.415 1.00 90.44 188 SER A N 1
ATOM 1460 C CA . SER A 1 188 ? -21.870 -6.762 -6.333 1.00 90.44 188 SER A CA 1
ATOM 1461 C C . SER A 1 188 ? -23.052 -6.408 -7.241 1.00 90.44 188 SER A C 1
ATOM 1463 O O . SER A 1 188 ? -23.081 -6.819 -8.395 1.00 90.44 188 SER A O 1
ATOM 1465 N N . ASN A 1 189 ? -24.017 -5.643 -6.716 1.00 89.25 189 ASN A N 1
ATOM 1466 C CA . ASN A 1 189 ? -25.106 -5.043 -7.483 1.00 89.25 189 ASN A CA 1
ATOM 1467 C C . ASN A 1 189 ? -24.928 -3.524 -7.476 1.00 89.25 189 ASN A C 1
ATOM 1469 O O . ASN A 1 189 ? -25.256 -2.854 -6.497 1.00 89.25 189 ASN A O 1
ATOM 1473 N N . ASP A 1 190 ? -24.361 -3.003 -8.555 1.00 85.56 190 ASP A N 1
ATOM 1474 C CA . ASP A 1 190 ? -23.914 -1.621 -8.675 1.00 85.56 190 ASP A CA 1
ATOM 1475 C C . ASP A 1 190 ? -24.955 -0.686 -9.307 1.00 85.56 190 ASP A C 1
ATOM 1477 O O . ASP A 1 190 ? -24.714 0.515 -9.364 1.00 85.56 190 ASP A O 1
ATOM 1481 N N . LYS A 1 191 ? -26.115 -1.201 -9.735 1.00 87.25 191 LYS A N 1
ATOM 1482 C CA . LYS A 1 191 ? -27.189 -0.422 -10.388 1.00 87.25 191 LYS A CA 1
ATOM 1483 C C . LYS A 1 191 ? -28.304 0.013 -9.437 1.00 87.25 191 LYS A C 1
ATOM 1485 O O . LYS A 1 191 ? -29.043 0.943 -9.744 1.00 87.25 191 LYS A O 1
ATOM 1490 N N . ASP A 1 192 ? -28.449 -0.657 -8.295 1.00 89.12 192 ASP A N 1
ATOM 1491 C CA . ASP A 1 192 ? -29.534 -0.395 -7.348 1.00 89.12 192 ASP A CA 1
ATOM 1492 C C . ASP A 1 192 ? -29.081 0.464 -6.156 1.00 89.12 192 ASP A C 1
ATOM 1494 O O . ASP A 1 192 ? -28.252 0.060 -5.335 1.00 89.12 192 ASP A O 1
ATOM 1498 N N . GLU A 1 193 ? -29.689 1.644 -6.016 1.00 88.06 193 GLU A N 1
ATOM 1499 C CA . GLU A 1 193 ? -29.417 2.561 -4.907 1.00 88.06 193 GLU A CA 1
ATOM 1500 C C . GLU A 1 193 ? -29.913 2.015 -3.558 1.00 88.06 193 GLU A C 1
ATOM 1502 O O . GLU A 1 193 ? -29.292 2.271 -2.521 1.00 88.06 193 GLU A O 1
ATOM 1507 N N . LEU A 1 194 ? -31.014 1.253 -3.544 1.00 88.69 194 LEU A N 1
ATOM 1508 C CA . LEU A 1 194 ? -31.565 0.694 -2.305 1.00 88.69 194 LEU A CA 1
ATOM 1509 C C . LEU A 1 194 ? -30.614 -0.349 -1.717 1.00 88.69 194 LEU A C 1
ATOM 1511 O O . LEU A 1 194 ? -30.303 -0.300 -0.524 1.00 88.69 194 LEU A O 1
ATOM 1515 N N . SER A 1 195 ? -30.083 -1.232 -2.564 1.00 89.50 195 SER A N 1
ATOM 1516 C CA . SER A 1 195 ? -29.023 -2.176 -2.202 1.00 89.50 195 SER A CA 1
ATOM 1517 C C . SER A 1 195 ? -27.790 -1.461 -1.643 1.00 89.50 195 SER A C 1
ATOM 1519 O O . SER A 1 195 ? -27.319 -1.811 -0.557 1.00 89.50 195 SER A O 1
ATOM 1521 N N . ALA A 1 196 ? -27.315 -0.402 -2.310 1.00 90.75 196 ALA A N 1
ATOM 1522 C CA . ALA A 1 196 ? -26.186 0.398 -1.832 1.00 90.75 196 ALA A CA 1
ATOM 1523 C C . ALA A 1 196 ? -26.446 1.009 -0.444 1.00 90.75 196 ALA A C 1
ATOM 1525 O O . ALA A 1 196 ? -25.571 0.986 0.425 1.00 90.75 196 ALA A O 1
ATOM 1526 N N . ARG A 1 197 ? -27.664 1.512 -0.200 1.00 90.00 197 ARG A N 1
ATOM 1527 C CA . ARG A 1 197 ? -28.071 2.085 1.092 1.00 90.00 197 ARG A CA 1
ATOM 1528 C C . ARG A 1 197 ? -28.151 1.030 2.197 1.00 90.00 197 ARG A C 1
ATOM 1530 O O . ARG A 1 197 ? -27.680 1.286 3.301 1.00 90.00 197 ARG A O 1
ATOM 1537 N N . MET A 1 198 ? -28.676 -0.160 1.907 1.00 89.94 198 MET A N 1
ATOM 1538 C CA . MET A 1 198 ? -28.729 -1.269 2.872 1.00 89.94 198 MET A CA 1
ATOM 1539 C C . MET A 1 198 ? -27.334 -1.747 3.293 1.00 89.94 198 MET A C 1
ATOM 1541 O O . MET A 1 198 ? -27.089 -2.008 4.477 1.00 89.94 198 MET A O 1
ATOM 1545 N N . ILE A 1 199 ? -26.417 -1.853 2.328 1.00 91.50 199 ILE A N 1
ATOM 1546 C CA . ILE A 1 199 ? -25.028 -2.255 2.575 1.00 91.50 199 ILE A CA 1
ATOM 1547 C C . ILE A 1 199 ? -24.307 -1.157 3.357 1.00 91.50 199 ILE A C 1
ATOM 1549 O O . ILE A 1 199 ? -23.691 -1.449 4.382 1.00 91.50 199 ILE A O 1
ATOM 1553 N N . LYS A 1 200 ? -24.477 0.114 2.965 1.00 92.12 200 LYS A N 1
ATOM 1554 C CA . LYS A 1 200 ? -23.960 1.274 3.705 1.00 92.12 200 LYS A CA 1
ATOM 1555 C C . LYS A 1 200 ? -24.352 1.211 5.187 1.00 92.12 200 LYS A C 1
ATOM 1557 O O . LYS A 1 200 ? -23.470 1.227 6.043 1.00 92.12 200 LYS A O 1
ATOM 1562 N N . SER A 1 201 ? -25.646 1.070 5.483 1.00 89.56 201 SER A N 1
ATOM 1563 C CA . SER A 1 201 ? -26.171 1.003 6.857 1.00 89.56 201 SER A CA 1
ATOM 1564 C C . SER A 1 201 ? -25.691 -0.219 7.649 1.00 89.56 201 SER A C 1
ATOM 1566 O O . SER A 1 201 ? -25.856 -0.275 8.865 1.00 89.56 201 SER A O 1
ATOM 1568 N N . SER A 1 202 ? -25.151 -1.240 6.979 1.00 88.88 202 SER A N 1
ATOM 1569 C CA . SER A 1 202 ? -24.613 -2.434 7.637 1.00 88.88 202 SER A CA 1
ATOM 1570 C C . SER A 1 202 ? -23.124 -2.322 7.964 1.00 88.88 202 SER A C 1
ATOM 1572 O O . SER A 1 202 ? -22.663 -3.035 8.849 1.00 88.88 202 SER A O 1
ATOM 1574 N N . ILE A 1 203 ? -22.392 -1.437 7.284 1.00 92.81 203 ILE A N 1
ATOM 1575 C CA . ILE A 1 203 ? -20.947 -1.224 7.460 1.00 92.81 203 ILE A CA 1
ATOM 1576 C C . ILE A 1 203 ? -20.682 -0.043 8.391 1.00 92.81 203 ILE A C 1
ATOM 1578 O O . ILE A 1 203 ? -19.831 -0.135 9.277 1.00 92.81 203 ILE A O 1
ATOM 1582 N N . GLU A 1 204 ? -21.402 1.061 8.182 1.00 92.38 204 GLU A N 1
ATOM 1583 C CA . GLU A 1 204 ? -21.284 2.281 8.976 1.00 92.38 204 GLU A CA 1
ATOM 1584 C C . GLU A 1 204 ? -21.587 1.983 10.448 1.00 92.38 204 GLU A C 1
ATOM 1586 O O . GLU A 1 204 ? -22.583 1.326 10.765 1.00 92.38 204 GLU A O 1
ATOM 1591 N N . LYS A 1 205 ? -20.710 2.425 11.361 1.00 92.19 205 LYS A N 1
ATOM 1592 C CA . LYS A 1 205 ? -20.954 2.247 12.794 1.00 92.19 205 LYS A CA 1
ATOM 1593 C C . LYS A 1 205 ? -22.204 3.031 13.180 1.00 92.19 205 LYS A C 1
ATOM 1595 O O . LYS A 1 205 ? -22.309 4.220 12.907 1.00 92.19 205 LYS A O 1
ATOM 1600 N N . THR A 1 206 ? -23.130 2.361 13.848 1.00 91.44 206 THR A N 1
ATOM 1601 C CA . THR A 1 206 ? -24.349 2.980 14.367 1.00 91.44 206 THR A CA 1
ATOM 1602 C C . THR A 1 206 ? -24.346 2.849 15.873 1.00 91.44 206 THR A C 1
ATOM 1604 O O . THR A 1 206 ? -24.213 1.752 16.434 1.00 91.44 206 THR A O 1
ATOM 1607 N N . ILE A 1 207 ? -24.429 3.991 16.543 1.00 92.69 207 ILE A N 1
ATOM 1608 C CA . ILE A 1 207 ? -24.369 4.043 17.997 1.00 92.69 207 ILE A CA 1
ATOM 1609 C C . ILE A 1 207 ? -25.796 4.067 18.546 1.00 92.69 207 ILE A C 1
ATOM 1611 O O . ILE A 1 207 ? -26.692 4.671 17.960 1.00 92.69 207 ILE A O 1
ATOM 1615 N N . LEU A 1 208 ? -26.030 3.437 19.697 1.00 91.56 208 LEU A N 1
ATOM 1616 C CA . LEU A 1 208 ? -27.356 3.360 20.311 1.00 91.56 208 LEU A CA 1
ATOM 1617 C C . LEU A 1 208 ? -27.977 4.749 20.526 1.00 91.56 208 LEU A C 1
ATOM 1619 O O . LEU A 1 208 ? -29.182 4.912 20.356 1.00 91.56 208 LEU A O 1
ATOM 1623 N N . GLY A 1 209 ? -27.163 5.764 20.837 1.00 90.88 209 GLY A N 1
ATOM 1624 C CA . GLY A 1 209 ? -27.629 7.144 20.988 1.00 90.88 209 GLY A CA 1
ATOM 1625 C C . GLY A 1 209 ? -28.279 7.743 19.733 1.00 90.88 209 GLY A C 1
ATOM 1626 O O . GLY A 1 209 ? -29.139 8.607 19.862 1.00 90.88 209 GLY A O 1
ATOM 1627 N N . GLU A 1 210 ? -27.926 7.274 18.535 1.00 90.12 210 GLU A N 1
ATOM 1628 C CA . GLU A 1 210 ? -28.472 7.775 17.263 1.00 90.12 210 GLU A CA 1
ATOM 1629 C C . GLU A 1 210 ? -29.840 7.157 16.939 1.00 90.12 210 GLU A C 1
ATOM 1631 O O . GLU A 1 210 ? -30.657 7.757 16.237 1.00 90.12 210 GLU A O 1
ATOM 1636 N N . VAL A 1 211 ? -30.102 5.964 17.478 1.00 90.75 211 VAL A N 1
ATOM 1637 C CA . VAL A 1 211 ? -31.266 5.121 17.158 1.00 90.75 211 VAL A CA 1
ATOM 1638 C C . VAL A 1 211 ? -32.377 5.224 18.217 1.00 90.75 211 VAL A C 1
ATOM 1640 O O . VAL A 1 211 ? -33.522 4.836 17.987 1.00 90.75 211 VAL A O 1
ATOM 1643 N N . VAL A 1 212 ? -32.061 5.753 19.397 1.00 92.19 212 VAL A N 1
ATOM 1644 C CA . VAL A 1 212 ? -32.982 5.834 20.536 1.00 92.19 212 VAL A CA 1
ATOM 1645 C C . VAL A 1 212 ? -33.815 7.122 20.515 1.00 92.19 212 VAL A C 1
ATOM 1647 O O . VAL A 1 212 ? -33.304 8.206 20.248 1.00 92.19 212 VAL A O 1
ATOM 1650 N N . ASP A 1 213 ? -35.101 6.997 20.859 1.00 93.19 213 ASP A N 1
ATOM 1651 C CA . ASP A 1 213 ? -36.033 8.109 21.101 1.00 93.19 213 ASP A CA 1
ATOM 1652 C C . ASP A 1 213 ? -35.784 8.726 22.488 1.00 93.19 213 ASP A C 1
ATOM 1654 O O . ASP A 1 213 ? -35.609 9.932 22.644 1.00 93.19 213 ASP A O 1
ATOM 1658 N N . SER A 1 214 ? -35.707 7.890 23.533 1.00 92.25 214 SER A N 1
ATOM 1659 C CA . SER A 1 214 ? -35.317 8.354 24.871 1.00 92.25 214 SER A CA 1
ATOM 1660 C C . SER A 1 214 ? -34.723 7.260 25.763 1.00 92.25 214 SER A C 1
ATOM 1662 O O . SER A 1 214 ? -35.112 6.092 25.689 1.00 92.25 214 SER A O 1
ATOM 1664 N N . ILE A 1 215 ? -33.800 7.673 26.644 1.00 93.44 215 ILE A N 1
ATOM 1665 C CA . ILE A 1 215 ? -33.231 6.865 27.735 1.00 93.44 215 ILE A CA 1
ATOM 1666 C C . ILE A 1 215 ? -33.615 7.510 29.068 1.00 93.44 215 ILE A C 1
ATOM 1668 O O . ILE A 1 215 ? -33.147 8.607 29.400 1.00 93.44 215 ILE A O 1
ATOM 1672 N N . LYS A 1 216 ? -34.468 6.841 29.846 1.00 92.88 216 LYS A N 1
ATOM 1673 C CA . LYS A 1 216 ? -35.009 7.367 31.110 1.00 92.88 216 LYS A CA 1
ATOM 1674 C C . LYS A 1 216 ? -34.671 6.437 32.267 1.00 92.88 216 LYS A C 1
ATOM 1676 O O . LYS A 1 216 ? -34.741 5.226 32.123 1.00 92.88 216 LYS A O 1
ATOM 1681 N N . VAL A 1 217 ? -34.336 6.997 33.427 1.00 90.94 217 VAL A N 1
ATOM 1682 C CA . VAL A 1 217 ? -34.224 6.220 34.672 1.00 90.94 217 VAL A CA 1
ATOM 1683 C C . VAL A 1 217 ? -35.578 6.274 35.359 1.00 90.94 217 VAL A C 1
ATOM 1685 O O . VAL A 1 217 ? -36.101 7.364 35.591 1.00 90.94 217 VAL A O 1
ATOM 1688 N N . VAL A 1 218 ? -36.159 5.114 35.648 1.00 89.88 218 VAL A N 1
ATOM 1689 C CA . VAL A 1 218 ? -37.466 5.002 36.295 1.00 89.88 218 VAL A CA 1
ATOM 1690 C C . VAL A 1 218 ? -37.266 4.443 37.697 1.00 89.88 218 VAL A C 1
ATOM 1692 O O . VAL A 1 218 ? -36.899 3.283 37.874 1.00 89.88 218 VAL A O 1
ATOM 1695 N N . LEU A 1 219 ? -37.536 5.287 38.691 1.00 85.50 219 LEU A N 1
ATOM 1696 C CA . LEU A 1 219 ? -37.544 4.931 40.105 1.00 85.50 219 LEU A CA 1
ATOM 1697 C C . LEU A 1 219 ? -39.009 4.739 40.522 1.00 85.50 219 LEU A C 1
ATOM 1699 O O . LEU A 1 219 ? -39.758 5.705 40.640 1.00 85.50 219 LEU A O 1
ATOM 1703 N N . LYS A 1 220 ? -39.450 3.488 40.664 1.00 82.44 220 LYS A N 1
ATOM 1704 C CA . LYS A 1 220 ? -40.776 3.126 41.202 1.00 82.44 220 LYS A CA 1
ATOM 1705 C C . LYS A 1 220 ? -40.580 2.317 42.483 1.00 82.44 220 LYS A C 1
ATOM 1707 O O . LYS A 1 220 ? -39.476 1.863 42.733 1.00 82.44 220 LYS A O 1
ATOM 1712 N N . ALA A 1 221 ? -41.647 2.083 43.250 1.00 75.31 221 ALA A N 1
ATOM 1713 C CA . ALA A 1 221 ? -41.603 1.281 44.483 1.00 75.31 221 ALA A CA 1
ATOM 1714 C C . ALA A 1 221 ? -41.101 -0.175 44.291 1.00 75.31 221 ALA A C 1
ATOM 1716 O O . ALA A 1 221 ? -40.830 -0.860 45.271 1.00 75.31 221 ALA A O 1
ATOM 1717 N N . GLY A 1 222 ? -40.980 -0.648 43.043 1.00 75.75 222 GLY A N 1
ATOM 1718 C CA . GLY A 1 222 ? -40.314 -1.907 42.691 1.00 75.75 222 GLY A CA 1
ATOM 1719 C C . GLY A 1 222 ? -38.816 -1.743 42.398 1.00 75.75 222 GLY A C 1
ATOM 1720 O O . GLY A 1 222 ? -38.195 -0.751 42.764 1.00 75.75 222 GLY A O 1
ATOM 1721 N N . GLN A 1 223 ? -38.220 -2.710 41.695 1.00 81.94 223 GLN A N 1
ATOM 1722 C CA . GLN A 1 223 ? -36.827 -2.590 41.250 1.00 81.94 223 GLN A CA 1
ATOM 1723 C C . GLN A 1 223 ? -36.675 -1.417 40.262 1.00 81.94 223 GLN A C 1
ATOM 1725 O O . GLN A 1 223 ? -37.435 -1.354 39.288 1.00 81.94 223 GLN A O 1
ATOM 1730 N N . PRO A 1 224 ? -35.726 -0.491 40.479 1.00 86.62 224 PRO A N 1
ATOM 1731 C CA . PRO A 1 224 ? -35.477 0.600 39.552 1.00 86.62 224 PRO A CA 1
ATOM 1732 C C . PRO A 1 224 ? -34.730 0.103 38.314 1.00 86.62 224 PRO A C 1
ATOM 1734 O O . PRO A 1 224 ? -33.928 -0.828 38.372 1.00 86.62 224 PRO A O 1
ATOM 1737 N N . TYR A 1 225 ? -35.007 0.733 37.178 1.00 90.06 225 TYR A N 1
ATOM 1738 C CA . TYR A 1 225 ? -34.455 0.330 35.887 1.00 90.06 225 TYR A CA 1
ATOM 1739 C C . TYR A 1 225 ? -34.248 1.528 34.963 1.00 90.06 225 TYR A C 1
ATOM 1741 O O . TYR A 1 225 ? -34.847 2.595 35.129 1.00 90.06 225 TYR A O 1
ATOM 1749 N N . VAL A 1 226 ? -33.409 1.326 33.951 1.00 91.06 226 VAL A N 1
ATOM 1750 C CA . VAL A 1 226 ? -33.265 2.216 32.803 1.00 91.06 226 VAL A CA 1
ATOM 1751 C C . VAL A 1 226 ? -34.196 1.734 31.692 1.00 91.06 226 VAL A C 1
ATOM 1753 O O . VAL A 1 226 ? -34.139 0.581 31.270 1.00 91.06 226 VAL A O 1
ATOM 1756 N N . ASP A 1 227 ? -35.078 2.618 31.241 1.00 92.31 227 ASP A N 1
ATOM 1757 C CA . ASP A 1 227 ? -36.020 2.406 30.147 1.00 92.31 227 ASP A CA 1
ATOM 1758 C C . ASP A 1 227 ? -35.411 2.968 28.857 1.00 92.31 227 ASP A C 1
ATOM 1760 O O . ASP A 1 227 ? -35.097 4.161 28.785 1.00 92.31 227 ASP A O 1
ATOM 1764 N N . VAL A 1 228 ? -35.229 2.110 27.853 1.00 93.06 228 VAL A N 1
ATOM 1765 C CA . VAL A 1 228 ? -34.705 2.474 26.530 1.00 93.06 228 VAL A CA 1
ATOM 1766 C C . VAL A 1 228 ? -35.805 2.253 25.502 1.00 93.06 228 VAL A C 1
ATOM 1768 O O . VAL A 1 228 ? -36.300 1.134 25.348 1.00 93.06 228 VAL A O 1
ATOM 1771 N N . LYS A 1 229 ? -36.193 3.320 24.801 1.00 93.38 229 LYS A N 1
ATOM 1772 C CA . LYS A 1 229 ? -37.200 3.275 23.736 1.00 93.38 229 LYS A CA 1
ATOM 1773 C C . LYS A 1 229 ? -36.557 3.596 22.390 1.00 93.38 229 LYS A C 1
ATOM 1775 O O . LYS A 1 229 ? -36.004 4.679 22.227 1.00 93.38 229 LYS A O 1
ATOM 1780 N N . LEU A 1 230 ? -36.637 2.673 21.441 1.00 92.31 230 LEU A N 1
ATOM 1781 C CA . LEU A 1 230 ? -36.080 2.809 20.095 1.00 92.31 230 LEU A CA 1
ATOM 1782 C C . LEU A 1 230 ? -37.009 3.631 19.190 1.00 92.31 230 LEU A C 1
ATOM 1784 O O . LEU A 1 230 ? -38.235 3.527 19.286 1.00 92.31 230 LEU A O 1
ATOM 1788 N N . ASP A 1 231 ? -36.428 4.434 18.298 1.00 92.62 231 ASP A N 1
ATOM 1789 C CA . ASP A 1 231 ? -37.165 5.157 17.258 1.00 92.62 231 ASP A CA 1
ATOM 1790 C C . ASP A 1 231 ? -37.291 4.284 15.999 1.00 92.62 231 ASP A C 1
ATOM 1792 O O . ASP A 1 231 ? -36.451 4.324 15.097 1.00 92.62 231 ASP A O 1
ATOM 1796 N N . MET A 1 232 ? -38.360 3.485 15.930 1.00 88.31 232 MET A N 1
ATOM 1797 C CA . MET A 1 232 ? -38.592 2.571 14.800 1.00 88.31 232 MET A CA 1
ATOM 1798 C C . MET A 1 232 ? -38.724 3.314 13.460 1.00 88.31 232 MET A C 1
ATOM 1800 O O . MET A 1 232 ? -38.258 2.815 12.444 1.00 88.31 232 MET A O 1
ATOM 1804 N N . LYS A 1 233 ? -39.247 4.551 13.446 1.00 89.81 233 LYS A N 1
ATOM 1805 C CA . LYS A 1 233 ? -39.364 5.343 12.206 1.00 89.81 233 LYS A CA 1
ATOM 1806 C C . LYS A 1 233 ? -37.986 5.688 11.634 1.00 89.81 233 LYS A C 1
ATOM 1808 O O . LYS A 1 233 ? -37.774 5.649 10.419 1.00 89.81 233 LYS A O 1
ATOM 1813 N N . ARG A 1 234 ? -37.028 6.008 12.509 1.00 87.69 234 ARG A N 1
ATOM 1814 C CA . ARG A 1 234 ? -35.640 6.281 12.113 1.00 87.69 234 ARG A CA 1
ATOM 1815 C C . ARG A 1 234 ? -34.930 5.012 11.644 1.00 87.69 234 ARG A C 1
ATOM 1817 O O . ARG A 1 234 ? -34.231 5.051 10.637 1.00 87.69 234 ARG A O 1
ATOM 1824 N N . ILE A 1 235 ? -35.155 3.891 12.326 1.00 88.50 235 ILE A N 1
ATOM 1825 C CA . ILE A 1 235 ? -34.616 2.577 11.944 1.00 88.50 235 ILE A CA 1
ATOM 1826 C C . ILE A 1 235 ? -35.081 2.182 10.535 1.00 88.50 235 ILE A C 1
ATOM 1828 O O . ILE A 1 235 ? -34.250 1.833 9.692 1.00 88.50 235 ILE A O 1
ATOM 1832 N N . ASP A 1 236 ? -36.380 2.318 10.262 1.00 87.81 236 ASP A N 1
ATOM 1833 C CA . ASP A 1 236 ? -36.983 1.947 8.980 1.00 87.81 236 ASP A CA 1
ATOM 1834 C C . ASP A 1 236 ? -36.507 2.857 7.838 1.00 87.81 236 ASP A C 1
ATOM 1836 O O . ASP A 1 236 ? -36.124 2.371 6.775 1.00 87.81 236 ASP A O 1
ATOM 1840 N N . SER A 1 237 ? -36.433 4.176 8.058 1.00 85.69 237 SER A N 1
ATOM 1841 C CA . SER A 1 237 ? -35.947 5.119 7.031 1.00 85.69 237 SER A CA 1
ATOM 1842 C C . SER A 1 237 ? -34.480 4.884 6.638 1.00 85.69 237 SER A C 1
ATOM 1844 O O . SER A 1 237 ? -34.114 5.010 5.465 1.00 85.69 237 SER A O 1
ATOM 1846 N N . LEU A 1 238 ? -33.643 4.462 7.589 1.00 82.44 238 LEU A N 1
ATOM 1847 C CA . LEU A 1 238 ? -32.244 4.083 7.357 1.00 82.44 238 LEU A CA 1
ATOM 1848 C C . LEU A 1 238 ? -32.078 2.628 6.879 1.00 82.44 238 LEU A C 1
ATOM 1850 O O . LEU A 1 238 ? -30.949 2.194 6.638 1.00 82.44 238 LEU A O 1
ATOM 1854 N N . HIS A 1 239 ? -33.179 1.884 6.718 1.00 83.38 239 HIS A N 1
ATOM 1855 C CA . HIS A 1 239 ? -33.198 0.478 6.298 1.00 83.38 239 HIS A CA 1
ATOM 1856 C C . HIS A 1 239 ? -32.341 -0.423 7.206 1.00 83.38 239 HIS A C 1
ATOM 1858 O O . HIS A 1 239 ? -31.724 -1.403 6.775 1.00 83.38 239 HIS A O 1
ATOM 1864 N N . MET A 1 240 ? -32.277 -0.080 8.494 1.00 81.31 240 MET A N 1
ATOM 1865 C CA . MET A 1 240 ? -31.514 -0.825 9.485 1.00 81.31 240 MET A CA 1
ATOM 1866 C C . MET A 1 240 ? -32.365 -1.972 10.027 1.00 81.31 240 MET A C 1
ATOM 1868 O O . MET A 1 240 ? -33.396 -1.761 10.644 1.00 81.31 240 MET A O 1
ATOM 1872 N N . ARG A 1 241 ? -31.923 -3.218 9.857 1.00 81.31 241 ARG A N 1
ATOM 1873 C CA . ARG A 1 241 ? -32.563 -4.385 10.495 1.00 81.31 241 ARG A CA 1
ATOM 1874 C C . ARG A 1 241 ? -32.164 -4.499 11.975 1.00 81.31 241 ARG A C 1
ATOM 1876 O O . ARG A 1 241 ? -31.443 -5.425 12.334 1.00 81.31 241 ARG A O 1
ATOM 1883 N N . ILE A 1 242 ? -32.541 -3.517 12.794 1.00 84.19 242 ILE A N 1
ATOM 1884 C CA . ILE A 1 242 ? -32.247 -3.471 14.236 1.00 84.19 242 ILE A CA 1
ATOM 1885 C C . ILE A 1 242 ? -33.531 -3.770 15.012 1.00 84.19 242 ILE A C 1
ATOM 1887 O O . ILE A 1 242 ? -34.550 -3.114 14.821 1.00 84.19 242 ILE A O 1
ATOM 1891 N N . SER A 1 243 ? -33.466 -4.746 15.913 1.00 85.88 243 SER A N 1
ATOM 1892 C CA . SER A 1 243 ? -34.528 -5.091 16.864 1.00 85.88 243 SER A CA 1
ATOM 1893 C C . SER A 1 243 ? -34.051 -4.930 18.311 1.00 85.88 243 SER A C 1
ATOM 1895 O O . SER A 1 243 ? -32.846 -4.900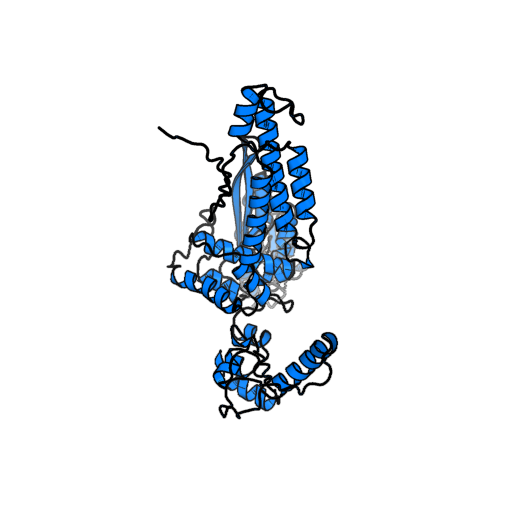 18.583 1.00 85.88 243 SER A O 1
ATOM 1897 N N . GLY A 1 244 ? -34.981 -4.887 19.269 1.00 85.56 244 GLY A N 1
ATOM 1898 C CA . GLY A 1 244 ? -34.643 -4.909 20.697 1.00 85.56 244 GLY A CA 1
ATOM 1899 C C . GLY A 1 244 ? -33.731 -6.079 21.096 1.00 85.56 244 GLY A C 1
ATOM 1900 O O . GLY A 1 244 ? -32.845 -5.907 21.926 1.00 85.56 244 GLY A O 1
ATOM 1901 N N . GLU A 1 245 ? -33.859 -7.236 20.446 1.00 88.44 245 GLU A N 1
ATOM 1902 C CA . GLU A 1 245 ? -32.973 -8.388 20.663 1.00 88.44 245 GLU A CA 1
ATOM 1903 C C . GLU A 1 245 ? -31.543 -8.115 20.183 1.00 88.44 245 GLU A C 1
ATOM 1905 O O . GLU A 1 245 ? -30.584 -8.378 20.907 1.00 88.44 245 GLU A O 1
ATOM 1910 N N . THR A 1 246 ? -31.377 -7.517 18.997 1.00 89.31 246 THR A N 1
ATOM 1911 C CA . THR A 1 246 ? -30.040 -7.140 18.505 1.00 89.31 246 THR A CA 1
ATOM 1912 C C . THR A 1 246 ? -29.366 -6.134 19.437 1.00 89.31 246 THR A C 1
ATOM 1914 O O . THR A 1 246 ? -28.196 -6.291 19.773 1.00 89.31 246 THR A O 1
ATOM 1917 N N . VAL A 1 247 ? -30.122 -5.150 19.940 1.00 89.31 247 VAL A N 1
ATOM 1918 C CA . VAL A 1 247 ? -29.624 -4.155 20.899 1.00 89.31 247 VAL A CA 1
ATOM 1919 C C . VAL A 1 247 ? -29.230 -4.814 22.220 1.00 89.31 247 VAL A C 1
ATOM 1921 O O . VAL A 1 247 ? -28.187 -4.479 22.778 1.00 89.31 247 VAL A O 1
ATOM 1924 N N . GLN A 1 248 ? -30.023 -5.770 22.712 1.00 89.81 248 GLN A N 1
ATOM 1925 C CA . GLN A 1 248 ? -29.694 -6.540 23.912 1.00 89.81 248 GLN A CA 1
ATOM 1926 C C . GLN A 1 248 ? -28.347 -7.255 23.753 1.00 89.81 248 GLN A C 1
ATOM 1928 O O . GLN A 1 248 ? -27.484 -7.102 24.616 1.00 89.81 248 GLN A O 1
ATOM 1933 N N . GLN A 1 249 ? -28.136 -7.973 22.646 1.00 88.12 249 GLN A N 1
ATOM 1934 C CA . GLN A 1 249 ? -26.868 -8.665 22.381 1.00 88.12 249 GLN A CA 1
ATOM 1935 C C . GLN A 1 249 ? -25.688 -7.687 22.318 1.00 88.12 249 GLN A C 1
ATOM 1937 O O . GLN A 1 249 ? -24.651 -7.918 22.940 1.00 88.12 249 GLN A O 1
ATOM 1942 N N . SER A 1 250 ? -25.858 -6.546 21.649 1.00 88.38 250 SER A N 1
ATOM 1943 C CA . SER A 1 250 ? -24.817 -5.517 21.556 1.00 88.38 250 SER A CA 1
ATOM 1944 C C . SER A 1 250 ? -24.465 -4.891 22.913 1.00 88.38 250 SER A C 1
ATOM 1946 O O . SER A 1 250 ? -23.300 -4.588 23.169 1.00 88.38 250 SER A O 1
ATOM 1948 N N . ILE A 1 251 ? -25.438 -4.743 23.819 1.00 88.50 251 ILE A N 1
ATOM 1949 C CA . ILE A 1 251 ? -25.198 -4.273 25.194 1.00 88.50 251 ILE A CA 1
ATOM 1950 C C . ILE A 1 251 ? -24.445 -5.327 26.015 1.00 88.50 251 ILE A C 1
ATOM 1952 O O . ILE A 1 251 ? -23.516 -4.973 26.744 1.00 88.50 251 ILE A O 1
ATOM 1956 N N . LEU A 1 252 ? -24.816 -6.606 25.897 1.00 88.31 252 LEU A N 1
ATOM 1957 C CA . LEU A 1 252 ? -24.170 -7.708 26.622 1.00 88.31 252 LEU A CA 1
ATOM 1958 C C . LEU A 1 252 ? -22.710 -7.899 26.193 1.00 88.31 252 LEU A C 1
ATOM 1960 O O . LEU A 1 252 ? -21.841 -8.106 27.037 1.00 88.31 252 LEU A O 1
ATOM 1964 N N . ASN A 1 253 ? -22.429 -7.748 24.898 1.00 85.75 253 ASN A N 1
ATOM 1965 C CA . ASN A 1 253 ? -21.080 -7.855 24.343 1.00 85.75 253 ASN A CA 1
ATOM 1966 C C . ASN A 1 253 ? -20.189 -6.642 24.665 1.00 85.75 253 ASN A C 1
ATOM 1968 O O . ASN A 1 253 ? -18.983 -6.673 24.413 1.00 85.75 253 ASN A O 1
ATOM 1972 N N . HIS A 1 254 ? -20.744 -5.557 25.215 1.00 84.69 254 HIS A N 1
ATOM 1973 C CA . HIS A 1 254 ? -19.976 -4.347 25.466 1.00 84.69 254 HIS A CA 1
ATOM 1974 C C . HIS A 1 254 ? -19.032 -4.513 26.680 1.00 84.69 254 HIS A C 1
ATOM 1976 O O . HIS A 1 254 ? -19.492 -4.657 27.820 1.00 84.69 254 HIS A O 1
ATOM 1982 N N . PRO A 1 255 ? -17.701 -4.375 26.503 1.00 76.88 255 PRO A N 1
ATOM 1983 C CA . PRO A 1 255 ? -16.708 -4.786 27.504 1.00 76.88 255 PRO A CA 1
ATOM 1984 C C . PRO A 1 255 ? -16.769 -3.983 28.811 1.00 76.88 255 PRO A C 1
ATOM 1986 O O . PRO A 1 255 ? -16.373 -4.473 29.869 1.00 76.88 255 PRO A O 1
ATOM 1989 N N . LYS A 1 256 ? -17.271 -2.741 28.760 1.00 79.94 256 LYS A N 1
ATOM 1990 C CA . LYS A 1 256 ? -17.351 -1.852 29.934 1.00 79.94 256 LYS A CA 1
ATOM 1991 C C . LYS A 1 256 ? -18.651 -1.974 30.727 1.00 79.94 256 LYS A C 1
ATOM 1993 O O . LYS A 1 256 ? -18.677 -1.539 31.869 1.00 79.94 256 LYS A O 1
ATOM 1998 N N . ILE A 1 257 ? -19.716 -2.515 30.132 1.00 79.62 257 ILE A N 1
ATOM 1999 C CA . ILE A 1 257 ? -21.045 -2.525 30.762 1.00 79.62 257 ILE A CA 1
ATOM 2000 C C . ILE A 1 257 ? -21.231 -3.782 31.632 1.00 79.62 257 ILE A C 1
ATOM 2002 O O . ILE A 1 257 ? -21.942 -3.706 32.624 1.00 79.62 257 ILE A O 1
ATOM 2006 N N . LYS A 1 258 ? -20.517 -4.889 31.348 1.00 75.94 258 LYS A N 1
ATOM 2007 C CA . LYS A 1 258 ? -20.439 -6.118 32.179 1.00 75.94 258 LYS A CA 1
ATOM 2008 C C . LYS A 1 258 ? -21.789 -6.564 32.784 1.00 75.94 258 LYS A C 1
ATOM 2010 O O . LYS A 1 258 ? -21.839 -7.037 33.920 1.00 75.94 258 LYS A O 1
ATOM 2015 N N . LEU A 1 259 ? -22.884 -6.413 32.037 1.00 82.38 259 LEU A N 1
ATOM 2016 C CA . LEU A 1 259 ? -24.214 -6.870 32.442 1.00 82.38 259 LEU A CA 1
ATOM 2017 C C . LEU A 1 259 ? -24.422 -8.323 32.000 1.00 82.38 259 LEU A C 1
ATOM 2019 O O . LEU A 1 259 ? -23.979 -8.720 30.926 1.00 82.38 259 LEU A O 1
ATOM 2023 N N . LYS A 1 260 ? -25.118 -9.114 32.824 1.00 82.25 260 LYS A N 1
ATOM 2024 C CA . LYS A 1 260 ? -25.604 -10.456 32.440 1.00 82.25 260 LYS A CA 1
ATOM 2025 C C . LYS A 1 260 ? -26.958 -10.366 31.729 1.00 82.25 260 LYS A C 1
ATOM 2027 O O . LYS A 1 260 ? -27.687 -9.400 31.948 1.00 82.25 260 LYS A O 1
ATOM 2032 N N . ALA A 1 261 ? -27.328 -11.407 30.978 1.00 80.19 261 ALA A N 1
ATOM 2033 C CA . ALA A 1 261 ? -28.606 -11.498 30.259 1.00 80.19 261 ALA A CA 1
ATOM 2034 C C . ALA A 1 261 ? -29.841 -11.247 31.149 1.00 80.19 261 ALA A C 1
ATOM 2036 O O . ALA A 1 261 ? -30.805 -10.636 30.705 1.00 80.19 261 ALA A O 1
ATOM 2037 N N . GLU A 1 262 ? -29.778 -11.625 32.428 1.00 81.69 262 GLU A N 1
ATOM 2038 C CA . GLU A 1 262 ? -30.841 -11.407 33.425 1.00 81.69 262 GLU A CA 1
ATOM 2039 C C . GLU A 1 262 ? -31.189 -9.925 33.645 1.00 81.69 262 GLU A C 1
ATOM 2041 O O . GLU A 1 262 ? -32.338 -9.584 33.940 1.00 81.69 262 GLU A O 1
ATOM 2046 N N . HIS A 1 263 ? -30.203 -9.042 33.468 1.00 84.62 263 HIS A N 1
ATOM 2047 C CA . HIS A 1 263 ? -30.332 -7.611 33.720 1.00 84.62 263 HIS A CA 1
ATOM 2048 C C . HIS A 1 263 ? -30.917 -6.848 32.531 1.00 84.62 263 HIS A C 1
ATOM 2050 O O . HIS A 1 263 ? -31.351 -5.716 32.703 1.00 84.62 263 HIS A O 1
ATOM 2056 N N . VAL A 1 264 ? -30.945 -7.419 31.326 1.00 88.25 264 VAL A N 1
ATOM 2057 C CA . VAL A 1 264 ? -31.484 -6.743 30.138 1.00 88.25 264 VAL A CA 1
ATOM 2058 C C . VAL A 1 264 ? -32.708 -7.508 29.666 1.00 88.25 264 VAL A C 1
ATOM 2060 O O . VAL A 1 264 ? -32.582 -8.591 29.106 1.00 88.25 264 VAL A O 1
ATOM 2063 N N . ARG A 1 265 ? -33.902 -6.949 29.877 1.00 88.44 265 ARG A N 1
ATOM 2064 C CA . ARG A 1 265 ? -35.170 -7.550 29.448 1.00 88.44 265 ARG A CA 1
ATOM 2065 C C . ARG A 1 265 ? -35.764 -6.776 28.280 1.00 88.44 265 ARG A C 1
ATOM 2067 O O . ARG A 1 265 ? -36.069 -5.587 28.399 1.00 88.44 265 ARG A O 1
ATOM 2074 N N . VAL A 1 266 ? -35.979 -7.466 27.166 1.00 89.00 266 VAL A N 1
ATOM 2075 C CA . VAL A 1 266 ? -36.733 -6.945 26.021 1.00 89.00 266 VAL A CA 1
ATOM 2076 C C . VAL A 1 266 ? -38.218 -7.145 26.314 1.00 89.00 266 VAL A C 1
ATOM 2078 O O . VAL A 1 266 ? -38.655 -8.262 26.567 1.00 89.00 266 VAL A O 1
ATOM 2081 N N . ILE A 1 267 ? -38.992 -6.060 26.342 1.00 87.81 267 ILE A N 1
ATOM 2082 C CA . ILE A 1 267 ? -40.450 -6.140 26.553 1.00 87.81 267 ILE A CA 1
ATOM 2083 C C . ILE A 1 267 ? -41.154 -6.208 25.210 1.00 87.81 267 ILE A C 1
ATOM 2085 O O . ILE A 1 267 ? -42.113 -6.952 25.033 1.00 87.81 267 ILE A O 1
ATOM 2089 N N . ARG A 1 268 ? -40.686 -5.376 24.281 1.00 85.12 268 ARG A N 1
ATOM 2090 C CA . ARG A 1 268 ? -41.183 -5.252 22.916 1.00 85.12 268 ARG A CA 1
ATOM 2091 C C . ARG A 1 268 ? -40.003 -4.971 21.995 1.00 85.12 268 ARG A C 1
ATOM 2093 O O . ARG A 1 268 ? -38.960 -4.510 22.455 1.00 85.12 268 ARG A O 1
ATOM 2100 N N . ASN A 1 269 ? -40.205 -5.147 20.695 1.00 84.38 269 ASN A N 1
ATOM 2101 C CA . ASN A 1 269 ? -39.180 -4.865 19.686 1.00 84.38 269 ASN A CA 1
ATOM 2102 C C . ASN A 1 269 ? -38.641 -3.428 19.758 1.00 84.38 269 ASN A C 1
ATOM 2104 O O . ASN A 1 269 ? -37.485 -3.207 19.419 1.00 84.38 269 ASN A O 1
ATOM 2108 N N . ASP A 1 270 ? -39.453 -2.482 20.236 1.00 88.31 270 ASP A N 1
ATOM 2109 C CA . ASP A 1 270 ? -39.136 -1.062 20.381 1.00 88.31 270 ASP A CA 1
ATOM 2110 C C . ASP A 1 270 ? -38.703 -0.655 21.801 1.00 88.31 270 ASP A C 1
ATOM 2112 O O . ASP A 1 270 ? -38.340 0.502 22.021 1.00 88.31 270 ASP A O 1
ATOM 2116 N N . LYS A 1 271 ? -38.762 -1.559 22.790 1.00 90.31 271 LYS A N 1
ATOM 2117 C CA . LYS A 1 271 ? -38.618 -1.188 24.203 1.00 90.31 271 LYS A CA 1
ATOM 2118 C C . LYS A 1 271 ? -37.853 -2.211 25.039 1.00 90.31 271 LYS A C 1
ATOM 2120 O O . LYS A 1 271 ? -38.275 -3.361 25.188 1.00 90.31 271 LYS A O 1
ATOM 2125 N N . LEU A 1 272 ? -36.789 -1.736 25.687 1.00 91.19 272 LEU A N 1
ATOM 2126 C CA . LEU A 1 272 ? -35.933 -2.514 26.577 1.00 91.19 272 LEU A CA 1
ATOM 2127 C C . LEU A 1 272 ? -35.925 -1.928 27.991 1.00 91.19 272 LEU A C 1
ATOM 2129 O O . LEU A 1 272 ? -35.920 -0.709 28.171 1.00 91.19 272 LEU A O 1
ATOM 2133 N N . ARG A 1 273 ? -35.864 -2.807 28.994 1.00 91.00 273 ARG A N 1
ATOM 2134 C CA . ARG A 1 273 ? -35.582 -2.449 30.388 1.00 91.00 273 ARG A CA 1
ATOM 2135 C C . ARG A 1 273 ? -34.253 -3.037 30.819 1.00 91.00 273 ARG A C 1
ATOM 2137 O O . ARG A 1 273 ? -34.013 -4.229 30.644 1.00 91.00 273 ARG A O 1
ATOM 2144 N N . ILE A 1 274 ? -33.420 -2.193 31.410 1.00 89.94 274 ILE A N 1
ATOM 2145 C CA . ILE A 1 274 ? -32.099 -2.558 31.904 1.00 89.94 274 ILE A CA 1
ATOM 2146 C C . ILE A 1 274 ? -32.080 -2.346 33.411 1.00 89.94 274 ILE A C 1
ATOM 2148 O O . ILE A 1 274 ? -32.316 -1.241 33.898 1.00 89.94 274 ILE A O 1
ATOM 2152 N N . TYR A 1 275 ? -31.812 -3.411 34.143 1.00 87.69 275 TYR A N 1
ATOM 2153 C CA . TYR A 1 275 ? -31.700 -3.432 35.590 1.00 87.69 275 TYR A CA 1
ATOM 2154 C C . TYR A 1 275 ? -30.234 -3.245 35.988 1.00 87.69 275 TYR A C 1
ATOM 2156 O O . TYR A 1 275 ? -29.327 -3.703 35.291 1.00 87.69 275 TYR A O 1
ATOM 2164 N N . ALA A 1 276 ? -30.001 -2.531 37.088 1.00 81.75 276 ALA A N 1
ATOM 2165 C CA . ALA A 1 276 ? -28.666 -2.437 37.669 1.00 81.75 276 ALA A CA 1
ATOM 2166 C C . ALA A 1 276 ? -28.242 -3.793 38.244 1.00 81.75 276 ALA A C 1
ATOM 2168 O O . ALA A 1 276 ? -29.082 -4.657 38.512 1.00 81.75 276 ALA A O 1
ATOM 2169 N N . ARG A 1 277 ? -26.935 -3.965 38.442 1.00 77.69 277 ARG A N 1
ATOM 2170 C CA . ARG A 1 277 ? -26.416 -5.101 39.197 1.00 77.69 277 ARG A CA 1
ATOM 2171 C C . ARG A 1 277 ? -26.932 -4.978 40.632 1.00 77.69 277 ARG A C 1
ATOM 2173 O O . ARG A 1 277 ? -27.085 -3.869 41.138 1.00 77.69 277 ARG A O 1
ATOM 2180 N N . GLU A 1 278 ? -27.243 -6.095 41.277 1.00 68.06 278 GLU A N 1
ATOM 2181 C CA . GLU A 1 278 ? -27.642 -6.071 42.687 1.00 68.06 278 GLU A CA 1
ATOM 2182 C C . GLU A 1 278 ? -26.476 -5.545 43.539 1.00 68.06 278 GLU A C 1
ATOM 2184 O O . GLU A 1 278 ? -25.506 -6.255 43.801 1.00 68.06 278 GLU A O 1
ATOM 2189 N N . VAL A 1 279 ? -26.559 -4.266 43.911 1.00 64.50 279 VAL A N 1
ATOM 2190 C CA . VAL A 1 279 ? -25.641 -3.547 44.801 1.00 64.50 279 VAL A CA 1
ATOM 2191 C C . VAL A 1 279 ? -26.489 -2.731 45.778 1.00 64.50 279 VAL A C 1
ATOM 2193 O O . VAL A 1 279 ? -27.620 -2.351 45.460 1.00 64.50 279 VAL A O 1
ATOM 2196 N N . ASP A 1 280 ? -25.951 -2.499 46.977 1.00 68.19 280 ASP A N 1
ATOM 2197 C CA . ASP A 1 280 ? -26.563 -1.758 48.083 1.00 68.19 280 ASP A CA 1
ATOM 2198 C C . ASP A 1 280 ? -27.416 -0.555 47.640 1.00 68.19 280 ASP A C 1
ATOM 2200 O O . ASP A 1 280 ? -27.054 0.206 46.737 1.00 68.19 280 ASP A O 1
ATOM 2204 N N . ARG A 1 281 ? -28.547 -0.337 48.333 1.00 68.44 281 ARG A N 1
ATOM 2205 C CA . ARG A 1 281 ? -29.537 0.718 48.022 1.00 68.44 281 ARG A CA 1
ATOM 2206 C C . ARG A 1 281 ? -28.932 2.123 47.871 1.00 68.44 281 ARG A C 1
ATOM 2208 O O . ARG A 1 281 ? -29.508 2.937 47.156 1.00 68.44 281 ARG A O 1
ATOM 2215 N N . SER A 1 282 ? -27.801 2.403 48.5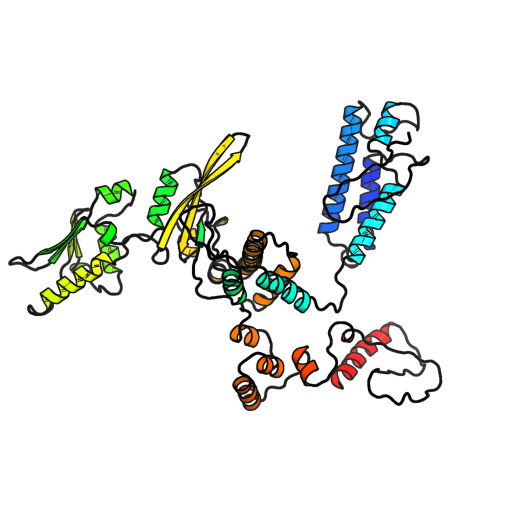17 1.00 71.38 282 SER A N 1
ATOM 2216 C CA . SER A 1 282 ? -27.080 3.679 48.442 1.00 71.38 282 SER A CA 1
ATOM 2217 C C . SER A 1 282 ? -26.383 3.916 47.094 1.00 71.38 282 SER A C 1
ATOM 2219 O O . SER A 1 282 ? -26.382 5.043 46.605 1.00 71.38 282 SER A O 1
ATOM 2221 N N . ASN A 1 283 ? -25.841 2.874 46.456 1.00 80.56 283 ASN A N 1
ATOM 2222 C CA . ASN A 1 283 ? -25.045 2.992 45.222 1.00 80.56 283 ASN A CA 1
ATOM 2223 C C . ASN A 1 283 ? -25.856 2.745 43.941 1.00 80.56 283 ASN A C 1
ATOM 2225 O O . ASN A 1 283 ? -25.428 3.099 42.841 1.00 80.56 283 ASN A O 1
ATOM 2229 N N . LEU A 1 284 ? -27.061 2.198 44.080 1.00 80.12 284 LEU A N 1
ATOM 2230 C CA . LEU A 1 284 ? -27.946 1.826 42.978 1.00 80.12 284 LEU A CA 1
ATOM 2231 C C . LEU A 1 284 ? -28.254 2.993 42.020 1.00 80.12 284 LEU A C 1
ATOM 2233 O O . LEU A 1 284 ? -28.259 2.833 40.800 1.00 80.12 284 LEU A O 1
ATOM 2237 N N . GLN A 1 285 ? -28.484 4.196 42.556 1.00 81.94 285 GLN A N 1
ATOM 2238 C CA . GLN A 1 285 ? -28.781 5.377 41.739 1.00 81.94 285 GLN A CA 1
ATOM 2239 C C . GLN A 1 285 ? -27.565 5.842 40.928 1.00 81.94 285 GLN A C 1
ATOM 2241 O O . GLN A 1 285 ? -27.715 6.261 39.777 1.00 81.94 285 GLN A O 1
ATOM 2246 N N . TYR A 1 286 ? -26.368 5.732 41.506 1.00 85.38 286 TYR A N 1
ATOM 2247 C CA . TYR A 1 286 ? -25.119 6.052 40.824 1.00 85.38 286 TYR A CA 1
ATOM 2248 C C . TYR A 1 286 ? -24.862 5.078 39.670 1.00 85.38 286 TYR A C 1
ATOM 2250 O O . TYR A 1 286 ? -24.576 5.512 38.554 1.00 85.38 286 TYR A O 1
ATOM 2258 N N . GLU A 1 287 ? -25.049 3.774 39.892 1.00 85.12 287 GLU A N 1
ATOM 2259 C CA . GLU A 1 287 ? -24.888 2.771 38.836 1.00 85.12 287 GLU A CA 1
ATOM 2260 C C . GLU A 1 287 ? -25.877 2.965 37.686 1.00 85.12 287 GLU A C 1
ATOM 2262 O O . GLU A 1 287 ? -25.478 2.928 36.523 1.00 85.12 287 GLU A O 1
ATOM 2267 N N . LEU A 1 288 ? -27.150 3.244 37.978 1.00 86.75 288 LEU A N 1
ATOM 2268 C CA . LEU A 1 288 ? -28.149 3.527 36.943 1.00 86.75 288 LEU A CA 1
ATOM 2269 C C . LEU A 1 288 ? -27.778 4.764 36.114 1.00 86.75 288 LEU A C 1
ATOM 2271 O O . LEU A 1 288 ? -27.972 4.776 34.895 1.00 86.75 288 LEU A O 1
ATOM 2275 N N . HIS A 1 289 ? -27.219 5.798 36.748 1.00 88.38 289 HIS A N 1
ATOM 2276 C CA . HIS A 1 289 ? -26.741 6.984 36.040 1.00 88.38 289 HIS A CA 1
ATOM 2277 C C . HIS A 1 289 ? -25.481 6.694 35.210 1.00 88.38 289 HIS A C 1
ATOM 2279 O O . HIS A 1 289 ? -25.366 7.161 34.075 1.00 88.38 289 HIS A O 1
ATOM 2285 N N . ASN A 1 290 ? -24.576 5.861 35.726 1.00 88.38 290 ASN A N 1
ATOM 2286 C CA . ASN A 1 290 ? -23.393 5.405 35.005 1.00 88.38 290 ASN A CA 1
ATOM 2287 C C . ASN A 1 290 ? -23.786 4.594 33.760 1.00 88.38 290 ASN A C 1
ATOM 2289 O O . ASN A 1 290 ? -23.372 4.927 32.649 1.00 88.38 290 ASN A O 1
ATOM 2293 N N . ILE A 1 291 ? -24.685 3.616 33.908 1.00 88.31 291 ILE A N 1
ATOM 2294 C CA . ILE A 1 291 ? -25.255 2.848 32.794 1.00 88.31 291 ILE A CA 1
ATOM 2295 C C . ILE A 1 291 ? -25.901 3.798 31.781 1.00 88.31 291 ILE A C 1
ATOM 2297 O O . ILE A 1 291 ? -25.585 3.728 30.596 1.00 88.31 291 ILE A O 1
ATOM 2301 N N . LYS A 1 292 ? -26.727 4.755 32.225 1.00 90.12 292 LYS A N 1
ATOM 2302 C CA . LYS A 1 292 ? -27.321 5.768 31.338 1.00 90.12 292 LYS A CA 1
ATOM 2303 C C . LYS A 1 292 ? -26.270 6.569 30.559 1.00 90.12 292 LYS A C 1
ATOM 2305 O O . LYS A 1 292 ? -26.525 6.909 29.409 1.00 90.12 292 LYS A O 1
ATOM 2310 N N . SER A 1 293 ? -25.114 6.872 31.147 1.00 90.31 293 SER A N 1
ATOM 2311 C CA . SER A 1 293 ? -24.030 7.596 30.465 1.00 90.31 293 SER A CA 1
ATOM 2312 C C . SER A 1 293 ? -23.280 6.740 29.432 1.00 90.31 293 SER A C 1
ATOM 2314 O O . SER A 1 293 ? -22.753 7.263 28.446 1.00 90.31 293 SER A O 1
ATOM 2316 N N . LEU A 1 294 ? -23.246 5.419 29.638 1.00 89.44 294 LEU A N 1
ATOM 2317 C CA . LEU A 1 294 ? -22.540 4.459 28.788 1.00 89.44 294 LEU A CA 1
ATOM 2318 C C . LEU A 1 294 ? -23.407 3.933 27.642 1.00 89.44 294 LEU A C 1
ATOM 2320 O O . LEU A 1 294 ? -22.885 3.713 26.551 1.00 89.44 294 LEU A O 1
ATOM 2324 N N . LEU A 1 295 ? -24.715 3.772 27.859 1.00 89.81 295 LEU A N 1
ATOM 2325 C CA . LEU A 1 295 ? -25.646 3.232 26.864 1.00 89.81 295 LEU A CA 1
ATOM 2326 C C . LEU A 1 295 ? -25.608 3.973 25.519 1.00 89.81 295 LEU A C 1
ATOM 2328 O O . LEU A 1 295 ? -25.493 3.293 24.503 1.00 89.81 295 LEU A O 1
ATOM 2332 N N . PRO A 1 296 ? -25.604 5.321 25.455 1.00 91.56 296 PRO A N 1
ATOM 2333 C CA . PRO A 1 296 ? -25.535 6.038 24.187 1.00 91.56 296 PRO A CA 1
ATOM 2334 C C . PRO A 1 296 ? -24.287 5.752 23.360 1.00 91.56 296 PRO A C 1
ATOM 2336 O O . PRO A 1 296 ? -24.311 6.078 22.184 1.00 91.56 296 PRO A O 1
ATOM 2339 N N . LYS A 1 297 ? -23.213 5.204 23.953 1.00 91.06 297 LYS A N 1
ATOM 2340 C CA . LYS A 1 297 ? -21.926 4.914 23.295 1.00 91.06 297 LYS A CA 1
ATOM 2341 C C . LYS A 1 297 ? -21.821 3.476 22.778 1.00 91.06 297 LYS A C 1
ATOM 2343 O O . LYS A 1 297 ? -20.835 3.142 22.126 1.00 91.06 297 LYS A O 1
ATOM 2348 N N . VAL A 1 298 ? -22.798 2.623 23.085 1.00 91.19 298 VAL A N 1
ATOM 2349 C CA . VAL A 1 298 ? -22.804 1.221 22.654 1.00 91.19 298 VAL A CA 1
ATOM 2350 C C . VAL A 1 298 ? -23.021 1.154 21.148 1.00 91.19 298 VAL A C 1
ATOM 2352 O O . VAL A 1 298 ? -23.962 1.747 20.627 1.00 91.19 298 VAL A O 1
ATOM 2355 N N . ILE A 1 299 ? -22.160 0.416 20.455 1.00 91.62 299 ILE A N 1
ATOM 2356 C CA . ILE A 1 299 ? -22.285 0.165 19.018 1.00 91.62 299 ILE A CA 1
ATOM 2357 C C . ILE A 1 299 ? -23.336 -0.926 18.832 1.00 91.62 299 ILE A C 1
ATOM 2359 O O . ILE A 1 299 ? -23.172 -2.028 19.349 1.00 91.62 299 ILE A O 1
ATOM 2363 N N . VAL A 1 300 ? -24.424 -0.614 18.130 1.00 89.44 300 VAL A N 1
ATOM 2364 C CA . VAL A 1 300 ? -25.545 -1.546 17.934 1.00 89.44 300 VAL A CA 1
ATOM 2365 C C . VAL A 1 300 ? -25.328 -2.399 16.693 1.00 89.44 300 VAL A C 1
ATOM 2367 O O . VAL A 1 300 ? -25.540 -3.608 16.745 1.00 89.44 300 VAL A O 1
ATOM 2370 N N . LYS A 1 301 ? -24.893 -1.776 15.596 1.00 88.50 301 LYS A N 1
ATOM 2371 C CA . LYS A 1 301 ? -24.631 -2.418 14.307 1.00 88.50 301 LYS A CA 1
ATOM 2372 C C . LYS A 1 301 ? -23.489 -1.694 13.584 1.00 88.50 301 LYS A C 1
ATOM 2374 O O . LYS A 1 301 ? -23.245 -0.515 13.843 1.00 88.50 301 LYS A O 1
ATOM 2379 N N . GLY A 1 302 ? -22.816 -2.392 12.675 1.00 90.56 302 GLY A N 1
ATOM 2380 C CA . GLY A 1 302 ? -21.710 -1.850 11.886 1.00 90.56 302 GLY A CA 1
ATOM 2381 C C . GLY A 1 302 ? -20.342 -2.300 12.377 1.00 90.56 302 GLY A C 1
ATOM 2382 O O . GLY A 1 302 ? -20.214 -3.002 13.384 1.00 90.56 302 GLY A O 1
ATOM 2383 N N . ILE A 1 303 ? -19.310 -1.896 11.643 1.00 92.50 303 ILE A N 1
ATOM 2384 C CA . ILE A 1 303 ? -17.924 -2.230 11.959 1.00 92.50 303 ILE A CA 1
ATOM 2385 C C . ILE A 1 303 ? -17.370 -1.147 12.901 1.00 92.50 303 ILE A C 1
ATOM 2387 O O . ILE A 1 303 ? -17.371 0.026 12.529 1.00 92.50 303 ILE A O 1
ATOM 2391 N N . PRO A 1 304 ? -16.847 -1.487 14.098 1.00 90.75 304 PRO A N 1
ATOM 2392 C CA . PRO A 1 304 ? -16.424 -0.488 15.088 1.00 90.75 304 PRO A CA 1
ATOM 2393 C C . PRO A 1 304 ? -15.359 0.507 14.608 1.00 90.75 304 PRO A C 1
ATOM 2395 O O . PRO A 1 304 ? -15.320 1.650 15.063 1.00 90.75 304 PRO A O 1
ATOM 2398 N N . THR A 1 305 ? -14.485 0.066 13.705 1.00 92.50 305 THR A N 1
ATOM 2399 C CA . THR A 1 305 ? -13.381 0.849 13.135 1.00 92.50 305 THR A CA 1
ATOM 2400 C C . THR A 1 305 ? -13.820 1.799 12.021 1.00 92.50 305 THR A C 1
ATOM 2402 O O . THR A 1 305 ? -13.093 2.743 11.711 1.00 92.50 305 THR A O 1
ATOM 2405 N N . VAL A 1 306 ? -15.002 1.588 11.434 1.00 93.00 306 VAL A N 1
ATOM 2406 C CA . VAL A 1 306 ? -15.538 2.425 10.357 1.00 93.00 306 VAL A CA 1
ATOM 2407 C C . VAL A 1 306 ? -16.252 3.625 10.950 1.00 93.00 306 VAL A C 1
ATOM 2409 O O . VAL A 1 306 ? -17.203 3.473 11.708 1.00 93.00 306 VAL A O 1
ATOM 2412 N N . GLN A 1 307 ? -15.817 4.834 10.603 1.00 89.56 307 GLN A N 1
ATOM 2413 C CA . GLN A 1 307 ? -16.439 6.052 11.112 1.00 89.56 307 GLN A CA 1
ATOM 2414 C C . GLN A 1 307 ? -17.646 6.479 10.291 1.00 89.56 307 GLN A C 1
ATOM 2416 O O . GLN A 1 307 ? -18.654 6.870 10.873 1.00 89.56 307 GLN A O 1
ATOM 2421 N N . ARG A 1 308 ? -17.524 6.417 8.964 1.00 89.19 308 ARG A N 1
ATOM 2422 C CA . ARG A 1 308 ? -18.520 6.932 8.028 1.00 89.19 308 ARG A CA 1
ATOM 2423 C C . ARG A 1 308 ? -18.439 6.193 6.700 1.00 89.19 308 ARG A C 1
ATOM 2425 O O . ARG A 1 308 ? -17.352 5.818 6.266 1.00 89.19 308 ARG A O 1
ATOM 2432 N N . ALA A 1 309 ? -19.572 6.037 6.022 1.00 91.31 309 ALA A N 1
ATOM 2433 C CA . ALA A 1 309 ? -19.618 5.521 4.655 1.00 91.31 309 ALA A CA 1
ATOM 2434 C C . ALA A 1 309 ? -20.417 6.452 3.729 1.00 91.31 309 ALA A C 1
ATOM 2436 O O . ALA A 1 309 ? -21.486 6.966 4.078 1.00 91.31 309 ALA A O 1
ATOM 2437 N N . VAL A 1 310 ? -19.901 6.686 2.525 1.00 91.00 310 VAL A N 1
ATOM 2438 C CA . VAL A 1 310 ? -20.520 7.545 1.510 1.00 91.00 310 VAL A CA 1
ATOM 2439 C C . VAL A 1 310 ? -20.695 6.760 0.217 1.00 91.00 310 VAL A C 1
ATOM 2441 O O . VAL A 1 310 ? -19.814 6.016 -0.202 1.00 91.00 310 VAL A O 1
ATOM 2444 N N . ILE A 1 311 ? -21.862 6.925 -0.402 1.00 90.62 311 ILE A N 1
ATOM 2445 C CA . ILE A 1 311 ? -22.180 6.332 -1.699 1.00 90.62 311 ILE A CA 1
ATOM 2446 C C . ILE A 1 311 ? -21.671 7.290 -2.778 1.00 90.62 311 ILE A C 1
ATOM 2448 O O . ILE A 1 311 ? -22.110 8.438 -2.849 1.00 90.62 311 ILE A O 1
ATOM 2452 N N . GLU A 1 312 ? -20.744 6.819 -3.602 1.00 87.88 312 GLU A N 1
ATOM 2453 C CA . GLU A 1 312 ? -20.229 7.522 -4.773 1.00 87.88 312 GLU A CA 1
ATOM 2454 C C . GLU A 1 312 ? -21.002 7.062 -6.015 1.00 87.88 312 GLU A C 1
ATOM 2456 O O . GLU A 1 312 ? -21.043 5.868 -6.317 1.00 87.88 312 GLU A O 1
ATOM 2461 N N . LYS A 1 313 ? -21.602 8.009 -6.746 1.00 86.62 313 LYS A N 1
ATOM 2462 C CA . LYS A 1 313 ? -22.245 7.748 -8.040 1.00 86.62 313 LYS A CA 1
ATOM 2463 C C . LYS A 1 313 ? -21.225 7.982 -9.155 1.00 86.62 313 LYS A C 1
ATOM 2465 O O . LYS A 1 313 ? -20.771 9.111 -9.337 1.00 86.62 313 LYS A O 1
ATOM 2470 N N . LYS A 1 314 ? -20.853 6.935 -9.891 1.00 83.38 314 LYS A N 1
ATOM 2471 C CA . LYS A 1 314 ? -20.012 7.018 -11.093 1.00 83.38 314 LYS A CA 1
ATOM 2472 C C . LYS A 1 314 ? -20.854 6.774 -12.329 1.00 83.38 314 LYS A C 1
ATOM 2474 O O . LYS A 1 314 ? -21.626 5.829 -12.366 1.00 83.38 314 LYS A O 1
ATOM 2479 N N . LYS A 1 315 ? -20.641 7.571 -13.368 1.00 81.50 315 LYS A N 1
ATOM 2480 C CA . LYS A 1 315 ? -21.211 7.310 -14.688 1.00 81.50 315 LYS A CA 1
ATOM 2481 C C . LYS A 1 315 ? -20.272 6.395 -15.463 1.00 81.50 315 LYS A C 1
ATOM 2483 O O . LYS A 1 315 ? -19.097 6.732 -15.627 1.00 81.50 315 LYS A O 1
ATOM 2488 N N . LYS A 1 316 ? -20.757 5.236 -15.906 1.00 78.00 316 LYS A N 1
ATOM 2489 C CA . LYS A 1 316 ? -20.062 4.394 -16.888 1.00 78.00 316 LYS A CA 1
ATOM 2490 C C . LYS A 1 316 ? -20.742 4.532 -18.244 1.00 78.00 316 LYS A C 1
ATOM 2492 O O . LYS A 1 316 ? -21.965 4.502 -18.323 1.00 78.00 316 LYS A O 1
ATOM 2497 N N . ASN A 1 317 ? -19.925 4.610 -19.291 1.00 73.31 317 ASN A N 1
ATOM 2498 C CA . ASN A 1 317 ? -20.386 4.507 -20.670 1.00 73.31 317 ASN A CA 1
ATOM 2499 C C . ASN A 1 317 ? -20.267 3.043 -21.094 1.00 73.31 317 ASN A C 1
ATOM 2501 O O . ASN A 1 317 ? -19.163 2.563 -21.351 1.00 73.31 317 ASN A O 1
ATOM 2505 N N . GLU A 1 318 ? -21.394 2.342 -21.131 1.00 69.44 318 GLU A N 1
ATOM 2506 C CA . GLU A 1 318 ? -21.525 1.031 -21.769 1.00 69.44 318 GLU A CA 1
ATOM 2507 C C . GLU A 1 318 ? -22.517 1.199 -22.929 1.00 69.44 318 GLU A C 1
ATOM 2509 O O . GLU A 1 318 ? -23.605 1.742 -22.741 1.00 69.44 318 GLU A O 1
ATOM 2514 N N . ASP A 1 319 ? -22.119 0.797 -24.139 1.00 61.69 319 ASP A N 1
ATOM 2515 C CA . ASP A 1 319 ? -22.957 0.810 -25.350 1.00 61.69 319 ASP A CA 1
ATOM 2516 C C . ASP A 1 319 ? -23.658 2.159 -25.652 1.00 61.69 319 ASP A C 1
ATOM 2518 O O . ASP A 1 319 ? -24.871 2.208 -25.863 1.00 61.69 319 ASP A O 1
ATOM 2522 N N . ASP A 1 320 ? -22.906 3.272 -25.636 1.00 65.00 320 ASP A N 1
ATOM 2523 C CA . ASP A 1 320 ? -23.399 4.650 -25.865 1.00 65.00 320 ASP A CA 1
ATOM 2524 C C . ASP A 1 320 ? -24.524 5.121 -24.911 1.00 65.00 320 ASP A C 1
ATOM 2526 O O . ASP A 1 320 ? -25.137 6.171 -25.126 1.00 65.00 320 ASP A O 1
ATOM 2530 N N . LYS A 1 321 ? -24.776 4.399 -23.808 1.00 71.44 321 LYS A N 1
ATOM 2531 C CA . LYS A 1 321 ? -25.690 4.808 -22.731 1.00 71.44 321 LYS A CA 1
ATOM 2532 C C . LYS A 1 321 ? -24.916 5.085 -21.442 1.00 71.44 321 LYS A C 1
ATOM 2534 O O . LYS A 1 321 ? -24.110 4.273 -20.992 1.00 71.44 321 LYS A O 1
ATOM 2539 N N . GLU A 1 322 ? -25.187 6.237 -20.827 1.00 77.19 322 GLU A N 1
ATOM 2540 C CA . GLU A 1 322 ? -24.696 6.551 -19.481 1.00 77.19 322 GLU A CA 1
ATOM 2541 C C . GLU A 1 322 ? -25.492 5.736 -18.454 1.00 77.19 322 GLU A C 1
ATOM 2543 O O . GLU A 1 322 ? -26.695 5.945 -18.283 1.00 77.19 322 GLU A O 1
ATOM 2548 N N . ILE A 1 323 ? -24.827 4.801 -17.774 1.00 82.25 323 ILE A N 1
ATOM 2549 C CA . ILE A 1 323 ? -25.403 4.035 -16.664 1.00 82.25 323 ILE A CA 1
ATOM 2550 C C . ILE A 1 323 ? -24.776 4.528 -15.360 1.00 82.25 323 ILE A C 1
ATOM 2552 O O . ILE A 1 323 ? -23.549 4.608 -15.232 1.00 82.25 323 ILE A O 1
ATOM 2556 N N . ASP A 1 324 ? -25.629 4.835 -14.384 1.00 83.06 324 ASP A N 1
ATOM 2557 C CA . ASP A 1 324 ? -25.205 5.176 -13.031 1.00 83.06 324 ASP A CA 1
ATOM 2558 C C . ASP A 1 324 ? -24.781 3.908 -12.275 1.00 83.06 324 ASP A C 1
ATOM 2560 O O . ASP A 1 324 ? -25.542 2.952 -12.127 1.00 83.06 324 ASP A O 1
ATOM 2564 N N . VAL A 1 325 ? -23.540 3.922 -11.798 1.00 88.56 325 VAL A N 1
ATOM 2565 C CA . VAL A 1 325 ? -22.873 2.851 -11.059 1.00 88.56 325 VAL A CA 1
ATOM 2566 C C . VAL A 1 325 ? -22.543 3.356 -9.662 1.00 88.56 325 VAL A C 1
ATOM 2568 O O . VAL A 1 325 ? -21.849 4.361 -9.489 1.00 88.56 325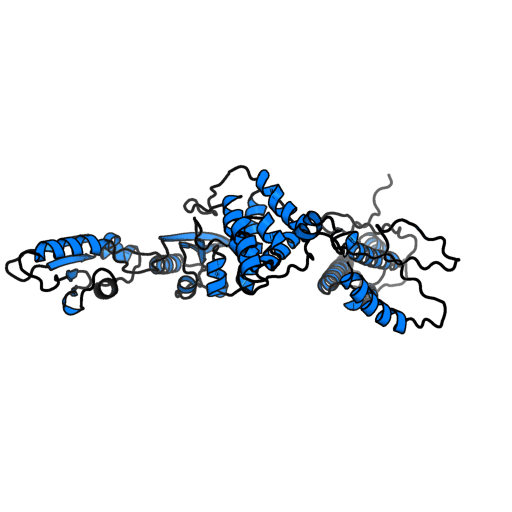 VAL A O 1
ATOM 2571 N N . TYR A 1 326 ? -23.010 2.641 -8.650 1.00 90.19 326 TYR A N 1
ATOM 2572 C CA . TYR A 1 326 ? -22.842 2.993 -7.249 1.00 90.19 326 TYR A CA 1
ATOM 2573 C C . TYR A 1 326 ? -21.651 2.253 -6.631 1.00 90.19 326 TYR A C 1
ATOM 2575 O O . TYR A 1 326 ? -21.587 1.026 -6.643 1.00 90.19 326 TYR A O 1
ATOM 2583 N N . ASN A 1 327 ? -20.725 3.002 -6.035 1.00 91.06 327 ASN A N 1
ATOM 2584 C CA . ASN A 1 327 ? -19.636 2.466 -5.217 1.00 91.06 327 ASN A CA 1
ATOM 2585 C C . ASN A 1 327 ? -19.737 2.992 -3.785 1.00 91.06 327 ASN A C 1
ATOM 2587 O O . ASN A 1 327 ? -20.339 4.036 -3.534 1.00 91.06 327 ASN A O 1
ATOM 2591 N N . LEU A 1 328 ? -19.120 2.288 -2.838 1.00 91.69 328 LEU A N 1
ATOM 2592 C CA . LEU A 1 328 ? -19.024 2.737 -1.454 1.00 91.69 328 LEU A CA 1
ATOM 2593 C C . LEU A 1 328 ? -17.603 3.199 -1.149 1.00 91.69 328 LEU A C 1
ATOM 2595 O O . LEU A 1 328 ? -16.642 2.443 -1.285 1.00 91.69 328 LEU A O 1
ATOM 2599 N N . ILE A 1 329 ? -17.481 4.436 -0.678 1.00 92.69 329 ILE A N 1
ATOM 2600 C CA . ILE A 1 329 ? -16.255 4.953 -0.082 1.00 92.69 329 ILE A CA 1
ATOM 2601 C C . ILE A 1 329 ? -16.449 4.959 1.429 1.00 92.69 329 ILE A C 1
ATOM 2603 O O . ILE A 1 329 ? -17.364 5.593 1.957 1.00 92.69 329 ILE A O 1
ATOM 2607 N N . ILE A 1 330 ? -15.598 4.223 2.126 1.00 92.88 330 ILE A N 1
ATOM 2608 C CA . ILE A 1 330 ? -15.686 3.989 3.561 1.00 92.88 330 ILE A CA 1
ATOM 2609 C C . ILE A 1 330 ? -14.483 4.656 4.222 1.00 92.88 330 ILE A C 1
ATOM 2611 O O . ILE A 1 330 ? -13.344 4.394 3.846 1.00 92.88 330 ILE A O 1
ATOM 2615 N N . GLU A 1 331 ? -14.739 5.510 5.208 1.00 92.38 331 GLU A N 1
ATOM 2616 C CA . GLU A 1 331 ? -13.718 6.142 6.038 1.00 92.38 331 GLU A CA 1
ATOM 2617 C C . GLU A 1 331 ? -13.514 5.305 7.303 1.00 92.38 331 GLU A C 1
ATOM 2619 O O . GLU A 1 331 ? -14.386 5.227 8.178 1.00 92.38 331 GLU A O 1
ATOM 2624 N N . GLY A 1 332 ? -12.366 4.644 7.389 1.00 91.81 332 GLY A N 1
ATOM 2625 C CA . GLY A 1 332 ? -12.029 3.751 8.485 1.00 91.81 332 GLY A CA 1
ATOM 2626 C C . GLY A 1 332 ? -11.055 2.654 8.087 1.00 91.81 332 GLY A C 1
ATOM 2627 O O . GLY A 1 332 ? -10.572 2.590 6.959 1.00 91.81 332 GLY A O 1
ATOM 2628 N N . THR A 1 333 ? -10.781 1.790 9.055 1.00 91.25 333 THR A N 1
ATOM 2629 C CA . THR A 1 333 ? -9.945 0.594 8.906 1.00 91.25 333 THR A CA 1
ATOM 2630 C C . THR A 1 333 ? -10.797 -0.667 9.086 1.00 91.25 333 THR A C 1
ATOM 2632 O O . THR A 1 333 ? -11.977 -0.582 9.430 1.00 91.25 333 THR A O 1
ATOM 2635 N N . ASN A 1 334 ? -10.197 -1.836 8.907 1.00 93.88 334 ASN A N 1
ATOM 2636 C CA . ASN A 1 334 ? -10.758 -3.186 8.829 1.00 93.88 334 ASN A CA 1
ATOM 2637 C C . ASN A 1 334 ? -11.287 -3.619 7.444 1.00 93.88 334 ASN A C 1
ATOM 2639 O O . ASN A 1 334 ? -12.458 -3.969 7.275 1.00 93.88 334 ASN A O 1
ATOM 2643 N N . LEU A 1 335 ? -10.384 -3.666 6.462 1.00 94.44 335 LEU A N 1
ATOM 2644 C CA . LEU A 1 335 ? -10.621 -4.168 5.107 1.00 94.44 335 LEU A CA 1
ATOM 2645 C C . LEU A 1 335 ? -11.200 -5.591 5.097 1.00 94.44 335 LEU A C 1
ATOM 2647 O O . LEU A 1 335 ? -12.106 -5.860 4.313 1.00 94.44 335 LEU A O 1
ATOM 2651 N N . LEU A 1 336 ? -10.743 -6.478 5.989 1.00 95.06 336 LEU A N 1
ATOM 2652 C CA . LEU A 1 336 ? -11.218 -7.865 6.056 1.00 95.06 336 LEU A CA 1
ATOM 2653 C C . LEU A 1 336 ? -12.726 -7.942 6.329 1.00 95.06 336 LEU A C 1
ATOM 2655 O O . LEU A 1 336 ? -13.453 -8.645 5.628 1.00 95.06 336 LEU A O 1
ATOM 2659 N N . ALA A 1 337 ? -13.208 -7.193 7.325 1.00 94.12 337 ALA A N 1
ATOM 2660 C CA . ALA A 1 337 ? -14.629 -7.168 7.663 1.00 94.12 337 ALA A CA 1
ATOM 2661 C C . ALA A 1 337 ? -15.478 -6.521 6.554 1.00 94.12 337 ALA A C 1
ATOM 2663 O O . ALA A 1 337 ? -16.585 -6.984 6.275 1.00 94.12 337 ALA A O 1
ATOM 2664 N N . VAL A 1 338 ? -14.949 -5.493 5.880 1.00 94.62 338 VAL A N 1
ATOM 2665 C CA . VAL A 1 338 ? -15.620 -4.868 4.728 1.00 94.62 338 VAL A CA 1
ATOM 2666 C C . VAL A 1 338 ? -15.750 -5.862 3.571 1.00 94.62 338 VAL A C 1
ATOM 2668 O O . VAL A 1 338 ? -16.840 -6.020 3.029 1.00 94.62 338 VAL A O 1
ATOM 2671 N N . MET A 1 339 ? -14.682 -6.590 3.233 1.00 93.81 339 MET A N 1
ATOM 2672 C CA . MET A 1 339 ? -14.701 -7.610 2.175 1.00 93.81 339 MET A CA 1
ATOM 2673 C C . MET A 1 339 ? -15.634 -8.786 2.491 1.00 93.81 339 MET A C 1
ATOM 2675 O O . MET A 1 339 ? -16.219 -9.357 1.576 1.00 93.81 339 MET A O 1
ATOM 2679 N N . GLY A 1 340 ? -15.782 -9.147 3.769 1.00 92.94 340 GLY A N 1
ATOM 2680 C CA . GLY A 1 340 ? -16.684 -10.215 4.215 1.00 92.94 340 GLY A CA 1
ATOM 2681 C C . GLY A 1 340 ? -18.160 -9.814 4.306 1.00 92.94 340 GLY A C 1
ATOM 2682 O O . GLY A 1 340 ? -19.005 -10.657 4.607 1.00 92.94 340 GLY A O 1
ATOM 2683 N N . THR A 1 341 ? -18.496 -8.541 4.079 1.00 92.31 341 THR A N 1
ATOM 2684 C CA . THR A 1 341 ? -19.880 -8.064 4.167 1.00 92.31 341 THR A CA 1
ATOM 2685 C C . THR A 1 341 ? -20.671 -8.486 2.919 1.00 92.31 341 THR A C 1
ATOM 2687 O O . THR A 1 341 ? -20.216 -8.258 1.796 1.00 92.31 341 THR A O 1
ATOM 2690 N N . PRO A 1 342 ? -21.877 -9.070 3.068 1.00 91.75 342 PRO A N 1
ATOM 2691 C CA . PRO A 1 342 ? -22.665 -9.524 1.928 1.00 91.75 342 PRO A CA 1
ATOM 2692 C C . PRO A 1 342 ? -23.070 -8.353 1.025 1.00 91.75 342 PRO A C 1
ATOM 2694 O O . PRO A 1 342 ? -23.554 -7.325 1.498 1.00 91.75 342 PRO A O 1
ATOM 2697 N N . GLY A 1 343 ? -22.901 -8.535 -0.285 1.00 90.69 343 GLY A N 1
ATOM 2698 C CA . GLY A 1 343 ? -23.187 -7.518 -1.301 1.00 90.69 343 GLY A CA 1
ATOM 2699 C C . GLY A 1 343 ? -21.988 -6.647 -1.690 1.00 90.69 343 GLY A C 1
ATOM 2700 O O . GLY A 1 343 ? -22.123 -5.822 -2.595 1.00 90.69 343 GLY A O 1
ATOM 2701 N N . ILE A 1 344 ? -20.825 -6.840 -1.058 1.00 93.75 344 ILE A N 1
ATOM 2702 C CA . ILE A 1 344 ? -19.549 -6.269 -1.503 1.00 93.75 344 ILE A CA 1
ATOM 2703 C C . ILE A 1 344 ? -18.782 -7.301 -2.330 1.00 93.75 344 ILE A C 1
ATOM 2705 O O . ILE A 1 344 ? -18.616 -8.451 -1.931 1.00 93.75 344 ILE A O 1
ATOM 2709 N N . ASP A 1 345 ? -18.257 -6.865 -3.473 1.00 93.75 345 ASP A N 1
ATOM 2710 C CA . ASP A 1 345 ? -17.270 -7.611 -4.244 1.00 93.75 345 ASP A CA 1
ATOM 2711 C C . ASP A 1 345 ? -15.871 -7.399 -3.641 1.00 93.75 345 ASP A C 1
ATOM 2713 O O . ASP A 1 345 ? -15.156 -6.430 -3.934 1.00 93.75 345 ASP A O 1
ATOM 2717 N N . GLY A 1 346 ? -15.477 -8.324 -2.766 1.00 91.62 346 GLY A N 1
ATOM 2718 C CA . GLY A 1 346 ? -14.164 -8.310 -2.127 1.00 91.62 346 GLY A CA 1
ATOM 2719 C C . GLY A 1 346 ? -12.999 -8.411 -3.118 1.00 91.62 346 GLY A C 1
ATOM 2720 O O . GLY A 1 346 ? -11.931 -7.878 -2.839 1.00 91.62 346 GLY A O 1
ATOM 2721 N N . SER A 1 347 ? -13.196 -9.012 -4.299 1.00 91.88 347 SER A N 1
ATOM 2722 C CA . SER A 1 347 ? -12.113 -9.227 -5.274 1.00 91.88 347 SER A CA 1
ATOM 2723 C C . SER A 1 347 ? -11.609 -7.933 -5.920 1.00 91.88 347 SER A C 1
ATOM 2725 O O . SER A 1 347 ? -10.459 -7.857 -6.349 1.00 91.88 347 SER A O 1
ATOM 2727 N N . LYS A 1 348 ? -12.459 -6.901 -5.969 1.00 91.44 348 LYS A N 1
ATOM 2728 C CA . LYS A 1 348 ? -12.136 -5.599 -6.573 1.00 91.44 348 LYS A CA 1
ATOM 2729 C C . LYS A 1 348 ? -11.976 -4.476 -5.546 1.00 91.44 348 LYS A C 1
ATOM 2731 O O . LYS A 1 348 ? -11.535 -3.383 -5.900 1.00 91.44 348 LYS A O 1
ATOM 2736 N N . SER A 1 349 ? -12.348 -4.720 -4.293 1.00 93.06 349 SER A N 1
ATOM 2737 C CA . SER A 1 349 ? -12.275 -3.726 -3.220 1.00 93.06 349 SER A CA 1
ATOM 2738 C C . SER A 1 349 ? -10.821 -3.412 -2.850 1.00 93.06 349 SER A C 1
ATOM 2740 O O . SER A 1 349 ? -9.961 -4.288 -2.864 1.00 93.06 349 SER A O 1
ATOM 2742 N N . THR A 1 350 ? -10.519 -2.152 -2.523 1.00 94.06 350 THR A N 1
ATOM 2743 C CA . THR A 1 350 ? -9.144 -1.719 -2.205 1.00 94.06 350 THR A CA 1
ATOM 2744 C C . THR A 1 350 ? -9.104 -0.789 -0.994 1.00 94.06 350 THR A C 1
ATOM 2746 O O . THR A 1 350 ? -10.020 0.000 -0.791 1.00 94.06 350 THR A O 1
ATOM 2749 N N . SER A 1 351 ? -8.025 -0.838 -0.207 1.00 93.94 351 SER A N 1
ATOM 2750 C CA . SER A 1 351 ? -7.770 0.078 0.924 1.00 93.94 351 SER A CA 1
ATOM 2751 C C . SER A 1 351 ? -6.538 0.924 0.661 1.00 93.94 351 SER A C 1
ATOM 2753 O O . SER A 1 351 ? -5.557 0.406 0.146 1.00 93.94 351 SER A O 1
ATOM 2755 N N . ASN A 1 352 ? -6.534 2.203 1.023 1.00 93.25 352 ASN A N 1
ATOM 2756 C CA . ASN A 1 352 ? -5.338 3.045 0.938 1.00 93.25 352 ASN A CA 1
ATOM 2757 C C . ASN A 1 352 ? -4.290 2.719 2.031 1.00 93.25 352 ASN A C 1
ATOM 2759 O O . ASN A 1 352 ? -3.148 3.175 1.945 1.00 93.25 352 ASN A O 1
ATOM 2763 N N . HIS A 1 353 ? -4.644 1.943 3.055 1.00 95.19 353 HIS A N 1
ATOM 2764 C CA . HIS A 1 353 ? -3.755 1.626 4.164 1.00 95.19 353 HIS A CA 1
ATOM 2765 C C . HIS A 1 353 ? -2.852 0.432 3.826 1.00 95.19 353 HIS A C 1
ATOM 2767 O O . HIS A 1 353 ? -3.278 -0.717 3.832 1.00 95.19 353 HIS A O 1
ATOM 2773 N N . VAL A 1 354 ? -1.562 0.685 3.587 1.00 95.12 354 VAL A N 1
ATOM 2774 C CA . VAL A 1 354 ? -0.626 -0.354 3.117 1.00 95.12 354 VAL A CA 1
ATOM 2775 C C . VAL A 1 354 ? -0.434 -1.487 4.138 1.00 95.12 354 VAL A C 1
ATOM 2777 O O . VAL A 1 354 ? -0.472 -2.653 3.758 1.00 95.12 354 VAL A O 1
ATOM 2780 N N . MET A 1 355 ? -0.274 -1.169 5.431 1.00 94.75 355 MET A N 1
ATOM 2781 C CA . MET A 1 355 ? -0.090 -2.206 6.463 1.00 94.75 355 MET A CA 1
ATOM 2782 C C . MET A 1 355 ? -1.312 -3.128 6.596 1.00 94.75 355 MET A C 1
ATOM 2784 O O . MET A 1 355 ? -1.169 -4.337 6.669 1.00 94.75 355 MET A O 1
ATOM 2788 N N . GLU A 1 356 ? -2.522 -2.580 6.529 1.00 94.75 356 GLU A N 1
ATOM 2789 C CA . GLU A 1 356 ? -3.750 -3.373 6.523 1.00 94.75 356 GLU A CA 1
ATOM 2790 C C . GLU A 1 356 ? -3.848 -4.294 5.297 1.00 94.75 356 GLU A C 1
ATOM 2792 O O . GLU A 1 356 ? -4.271 -5.444 5.413 1.00 94.75 356 GLU A O 1
ATOM 2797 N N . VAL A 1 357 ? -3.436 -3.815 4.119 1.00 95.56 357 VAL A N 1
ATOM 2798 C CA . VAL A 1 357 ? -3.380 -4.647 2.907 1.00 95.56 357 VAL A CA 1
ATOM 2799 C C . VAL A 1 357 ? -2.392 -5.800 3.085 1.00 95.56 357 VAL A C 1
ATOM 2801 O O . VAL A 1 357 ? -2.689 -6.915 2.668 1.00 95.56 357 VAL A O 1
ATOM 2804 N N . LYS A 1 358 ? -1.255 -5.572 3.750 1.00 95.50 358 LYS A N 1
ATOM 2805 C CA . LYS A 1 358 ? -0.305 -6.639 4.098 1.00 95.50 358 LYS A CA 1
ATOM 2806 C C . LYS A 1 358 ? -0.951 -7.693 4.992 1.00 95.50 358 LYS A C 1
ATOM 2808 O O . LYS A 1 358 ? -0.824 -8.879 4.708 1.00 95.50 358 LYS A O 1
ATOM 2813 N N . ASP A 1 359 ? -1.641 -7.258 6.043 1.00 94.44 359 ASP A N 1
ATOM 2814 C CA . ASP A 1 359 ? -2.231 -8.155 7.040 1.00 94.44 359 ASP A CA 1
ATOM 2815 C C . ASP A 1 359 ? -3.403 -8.976 6.471 1.00 94.44 359 ASP A C 1
ATOM 2817 O O . ASP A 1 359 ? -3.681 -10.071 6.951 1.00 94.44 359 ASP A O 1
ATOM 2821 N N . THR A 1 360 ? -4.078 -8.471 5.433 1.00 94.62 360 THR A N 1
ATOM 2822 C CA . THR A 1 360 ? -5.254 -9.117 4.821 1.00 94.62 360 THR A CA 1
ATOM 2823 C C . THR A 1 360 ? -4.954 -9.886 3.535 1.00 94.62 360 THR A C 1
ATOM 2825 O O . THR A 1 360 ? -5.476 -10.982 3.350 1.00 94.62 360 THR A O 1
ATOM 2828 N N . LEU A 1 361 ? -4.134 -9.328 2.640 1.00 95.50 361 LEU A N 1
ATOM 2829 C CA . LEU A 1 361 ? -3.868 -9.855 1.293 1.00 95.50 361 LEU A CA 1
ATOM 2830 C C . LEU A 1 361 ? -2.416 -10.318 1.090 1.00 95.50 361 LEU A C 1
ATOM 2832 O O . LEU A 1 361 ? -2.112 -10.952 0.081 1.00 95.50 361 LEU A O 1
ATOM 2836 N N . GLY A 1 362 ? -1.513 -10.018 2.024 1.00 96.25 362 GLY A N 1
ATOM 2837 C CA . GLY A 1 362 ? -0.110 -10.424 1.969 1.00 96.25 362 GLY A CA 1
ATOM 2838 C C . GLY A 1 362 ? 0.837 -9.392 1.347 1.00 96.25 362 GLY A C 1
ATOM 2839 O O . GLY A 1 362 ? 0.462 -8.281 0.961 1.00 96.25 362 GLY A O 1
ATOM 2840 N N . ILE A 1 363 ? 2.118 -9.767 1.281 1.00 96.81 363 ILE A N 1
ATOM 2841 C CA . ILE A 1 363 ? 3.217 -8.840 0.979 1.00 96.81 363 ILE A CA 1
ATOM 2842 C C . ILE A 1 363 ? 3.214 -8.336 -0.473 1.00 96.81 363 ILE A C 1
ATOM 2844 O O . ILE A 1 363 ? 3.420 -7.147 -0.694 1.00 96.81 363 ILE A O 1
ATOM 2848 N N . GLU A 1 364 ? 2.900 -9.187 -1.455 1.00 96.50 364 GLU A N 1
ATOM 2849 C CA . GLU A 1 364 ? 2.870 -8.794 -2.875 1.00 96.50 364 GLU A CA 1
ATOM 2850 C C . GLU A 1 364 ? 1.722 -7.831 -3.196 1.00 96.50 364 GLU A C 1
ATOM 2852 O O . GLU A 1 364 ? 1.892 -6.861 -3.941 1.00 96.50 364 GLU A O 1
ATOM 2857 N N . ALA A 1 365 ? 0.556 -8.039 -2.578 1.00 95.62 365 ALA A N 1
ATOM 2858 C CA . ALA A 1 365 ? -0.559 -7.106 -2.692 1.00 95.62 365 ALA A CA 1
ATOM 2859 C C . ALA A 1 365 ? -0.176 -5.736 -2.115 1.00 95.62 365 ALA A C 1
ATOM 2861 O O . ALA A 1 365 ? -0.449 -4.696 -2.722 1.00 95.62 365 ALA A O 1
ATOM 2862 N N . ALA A 1 366 ? 0.517 -5.727 -0.974 1.00 96.38 366 ALA A N 1
ATOM 2863 C CA . ALA A 1 366 ? 0.985 -4.497 -0.359 1.00 96.38 366 ALA A CA 1
ATOM 2864 C C . ALA A 1 366 ? 2.085 -3.804 -1.180 1.00 96.38 366 ALA A C 1
ATOM 2866 O O . ALA A 1 366 ? 2.031 -2.587 -1.350 1.00 96.38 366 ALA A O 1
ATOM 2867 N N . ARG A 1 367 ? 3.019 -4.558 -1.771 1.00 96.94 367 ARG A N 1
ATOM 2868 C CA . ARG A 1 367 ? 4.029 -4.050 -2.712 1.00 96.94 367 ARG A CA 1
ATOM 2869 C C . ARG A 1 367 ? 3.376 -3.329 -3.894 1.00 96.94 367 ARG A C 1
ATOM 2871 O O . ARG A 1 367 ? 3.679 -2.165 -4.158 1.00 96.94 367 ARG A O 1
ATOM 2878 N N . GLY A 1 368 ? 2.423 -3.979 -4.567 1.00 96.19 368 GLY A N 1
ATOM 2879 C CA . GLY A 1 368 ? 1.650 -3.355 -5.646 1.00 96.19 368 GLY A CA 1
ATOM 2880 C C . GLY A 1 368 ? 0.885 -2.114 -5.172 1.00 96.19 368 GLY A C 1
ATOM 2881 O O . GLY A 1 368 ? 0.767 -1.115 -5.893 1.00 96.19 368 GLY A O 1
ATOM 2882 N N . LYS A 1 369 ? 0.415 -2.130 -3.921 1.00 95.56 369 LYS A N 1
ATOM 2883 C CA . LYS A 1 369 ? -0.276 -0.990 -3.327 1.00 95.56 369 LYS A CA 1
ATOM 2884 C C . LYS A 1 369 ? 0.639 0.206 -3.062 1.00 95.56 369 LYS A C 1
ATOM 2886 O O . LYS A 1 369 ? 0.225 1.323 -3.355 1.00 95.56 369 LYS A O 1
ATOM 2891 N N . ILE A 1 370 ? 1.873 -0.005 -2.602 1.00 95.75 370 ILE A N 1
ATOM 2892 C CA . ILE A 1 370 ? 2.882 1.059 -2.439 1.00 95.75 370 ILE A CA 1
ATOM 2893 C C . ILE A 1 370 ? 3.117 1.768 -3.775 1.00 95.75 370 ILE A C 1
ATOM 2895 O O . ILE A 1 370 ? 3.032 2.995 -3.845 1.00 95.75 370 ILE A O 1
ATOM 2899 N N . ILE A 1 371 ? 3.339 0.994 -4.845 1.00 95.19 371 ILE A N 1
ATOM 2900 C CA . ILE A 1 371 ? 3.581 1.532 -6.191 1.00 95.19 371 ILE A CA 1
ATOM 2901 C C . ILE A 1 371 ? 2.384 2.377 -6.635 1.00 95.19 371 ILE A C 1
ATOM 2903 O O . ILE A 1 371 ? 2.536 3.550 -6.969 1.00 95.19 371 ILE A O 1
ATOM 2907 N N . THR A 1 372 ? 1.178 1.806 -6.595 1.00 93.75 372 THR A N 1
ATOM 2908 C CA . THR A 1 372 ? -0.024 2.499 -7.081 1.00 93.75 372 THR A CA 1
ATOM 2909 C C . THR A 1 372 ? -0.379 3.732 -6.255 1.00 93.75 372 THR A C 1
ATOM 2911 O O . THR A 1 372 ? -0.785 4.735 -6.834 1.00 93.75 372 THR A O 1
ATOM 2914 N N . GLU A 1 373 ? -0.226 3.707 -4.930 1.00 92.06 373 GLU A N 1
ATOM 2915 C CA . GLU A 1 373 ? -0.539 4.861 -4.081 1.00 92.06 373 GLU A CA 1
ATOM 2916 C C . GLU A 1 373 ? 0.441 6.012 -4.290 1.00 92.06 373 GLU A C 1
ATOM 2918 O O . GLU A 1 373 ? 0.005 7.148 -4.467 1.00 92.06 373 GLU A O 1
ATOM 2923 N N . ILE A 1 374 ? 1.747 5.744 -4.340 1.00 91.19 374 ILE A N 1
ATOM 2924 C CA . ILE A 1 374 ? 2.718 6.819 -4.561 1.00 91.19 374 ILE A CA 1
ATOM 2925 C C . ILE A 1 374 ? 2.579 7.379 -5.982 1.00 91.19 374 ILE A C 1
ATOM 2927 O O . ILE A 1 374 ? 2.542 8.597 -6.154 1.00 91.19 374 ILE A O 1
ATOM 2931 N N . THR A 1 375 ? 2.402 6.526 -6.998 1.00 90.69 375 THR A N 1
ATOM 2932 C CA . THR A 1 375 ? 2.144 6.990 -8.368 1.00 90.69 375 THR A CA 1
ATOM 2933 C C . THR A 1 375 ? 0.893 7.867 -8.444 1.00 90.69 375 THR A C 1
ATOM 2935 O O . THR A 1 375 ? 0.945 8.913 -9.085 1.00 90.69 375 THR A O 1
ATOM 2938 N N . LYS A 1 376 ? -0.202 7.514 -7.752 1.00 88.56 376 LYS A N 1
ATOM 2939 C CA . LYS A 1 376 ? -1.413 8.354 -7.691 1.00 88.56 376 LYS A CA 1
ATOM 2940 C C . LYS A 1 376 ? -1.144 9.720 -7.069 1.00 88.56 376 LYS A C 1
ATOM 2942 O O . LYS A 1 376 ? -1.597 10.724 -7.611 1.00 88.56 376 LYS A O 1
ATOM 2947 N N . VAL A 1 377 ? -0.417 9.768 -5.949 1.00 87.06 377 VAL A N 1
ATOM 2948 C CA . VAL A 1 377 ? -0.102 11.039 -5.278 1.00 87.06 377 VAL A CA 1
ATOM 2949 C C . VAL A 1 377 ? 0.734 11.931 -6.190 1.00 87.06 377 VAL A C 1
ATOM 2951 O O . VAL A 1 377 ? 0.457 13.118 -6.287 1.00 87.06 377 VAL A O 1
ATOM 2954 N N . ILE A 1 378 ? 1.714 11.372 -6.896 1.00 85.69 378 ILE A N 1
ATOM 2955 C CA . ILE A 1 378 ? 2.626 12.135 -7.757 1.00 85.69 378 ILE A CA 1
ATOM 2956 C C . ILE A 1 378 ? 1.924 12.609 -9.040 1.00 85.69 378 ILE A C 1
ATOM 2958 O O . ILE A 1 378 ? 2.034 13.781 -9.403 1.00 85.69 378 ILE A O 1
ATOM 2962 N N . GLN A 1 379 ? 1.120 11.742 -9.669 1.00 84.94 379 GLN A N 1
ATOM 2963 C CA . GLN A 1 379 ? 0.315 12.088 -10.847 1.00 84.94 379 GLN A CA 1
ATOM 2964 C C . GLN A 1 379 ? -0.691 13.208 -10.565 1.00 84.94 379 GLN A C 1
ATOM 2966 O O . GLN A 1 379 ? -0.966 14.015 -11.450 1.00 84.94 379 GLN A O 1
ATOM 2971 N N . TYR A 1 380 ? -1.209 13.293 -9.336 1.00 82.50 380 TYR A N 1
ATOM 2972 C CA . TYR A 1 380 ? -2.132 14.352 -8.935 1.00 82.50 380 TYR A CA 1
ATOM 2973 C C . TYR A 1 380 ? -1.524 15.761 -9.071 1.00 82.50 380 TYR A C 1
ATOM 2975 O O . TYR A 1 380 ? -2.223 16.707 -9.426 1.00 82.50 380 TYR A O 1
ATOM 2983 N N . TYR A 1 381 ? -0.214 15.901 -8.848 1.00 80.81 381 TYR A N 1
ATOM 2984 C CA . TYR A 1 381 ? 0.503 17.172 -9.013 1.00 80.81 381 TYR A CA 1
ATOM 2985 C C . TYR A 1 381 ? 0.999 17.405 -10.449 1.00 80.81 381 TYR A C 1
ATOM 2987 O O . TYR A 1 381 ? 1.708 18.375 -10.698 1.00 80.81 381 TYR A O 1
ATOM 2995 N N . GLY A 1 382 ? 0.646 16.533 -11.401 1.00 81.38 382 GLY A N 1
ATOM 2996 C CA . GLY A 1 382 ? 1.091 16.632 -12.794 1.00 81.38 382 GLY A CA 1
ATOM 2997 C C . GLY A 1 382 ? 2.571 16.297 -13.002 1.00 81.38 382 GLY A C 1
ATOM 2998 O O . GLY A 1 382 ? 3.098 16.514 -14.090 1.00 81.38 382 GLY A O 1
ATOM 2999 N N . ILE A 1 383 ? 3.241 15.757 -11.981 1.00 84.12 383 ILE A N 1
ATOM 3000 C CA . ILE A 1 383 ? 4.634 15.326 -12.063 1.00 84.12 383 ILE A CA 1
ATOM 3001 C C . ILE A 1 383 ? 4.649 13.890 -12.590 1.00 84.12 383 ILE A C 1
ATOM 3003 O O . ILE A 1 383 ? 3.909 13.027 -12.115 1.00 84.12 383 ILE A O 1
ATOM 3007 N N . SER A 1 384 ? 5.486 13.613 -13.586 1.00 83.00 384 SER A N 1
ATOM 3008 C CA . SER A 1 384 ? 5.658 12.267 -14.133 1.00 83.00 384 SER A CA 1
ATOM 3009 C C . SER A 1 384 ? 7.011 11.702 -13.719 1.00 83.00 384 SER A C 1
ATOM 3011 O O . SER A 1 384 ? 8.044 12.161 -14.201 1.00 83.00 384 SER A O 1
ATOM 3013 N N . ILE A 1 385 ? 6.999 10.684 -12.862 1.00 87.94 385 ILE A N 1
ATOM 3014 C CA . ILE A 1 385 ? 8.181 9.881 -12.530 1.00 87.94 385 ILE A CA 1
ATOM 3015 C C . ILE A 1 385 ? 8.034 8.521 -13.203 1.00 87.94 385 ILE A C 1
ATOM 3017 O O . ILE A 1 385 ? 6.932 7.968 -13.267 1.00 87.94 385 ILE A O 1
ATOM 3021 N N . ASP A 1 386 ? 9.139 7.970 -13.701 1.00 91.12 386 ASP A N 1
ATOM 3022 C CA . ASP A 1 386 ? 9.143 6.614 -14.241 1.00 91.12 386 ASP A CA 1
ATOM 3023 C C . ASP A 1 386 ? 8.803 5.589 -13.145 1.00 91.12 386 ASP A C 1
ATOM 3025 O O . ASP A 1 386 ? 9.357 5.603 -12.042 1.00 91.12 386 ASP A O 1
ATOM 3029 N N . ILE A 1 387 ? 7.901 4.659 -13.465 1.00 91.56 387 ILE A N 1
ATOM 3030 C CA . ILE A 1 387 ? 7.433 3.622 -12.539 1.00 91.56 387 ILE A CA 1
ATOM 3031 C C . ILE A 1 387 ? 8.569 2.731 -12.020 1.00 91.56 387 ILE A C 1
ATOM 3033 O O . ILE A 1 387 ? 8.457 2.180 -10.930 1.00 91.56 387 ILE A O 1
ATOM 3037 N N . ARG A 1 388 ? 9.683 2.611 -12.754 1.00 93.06 388 ARG A N 1
ATOM 3038 C CA . ARG A 1 388 ? 10.841 1.792 -12.367 1.00 93.06 388 ARG A CA 1
ATOM 3039 C C . ARG A 1 388 ? 11.472 2.244 -11.051 1.00 93.06 388 ARG A C 1
ATOM 3041 O O . ARG A 1 388 ? 11.854 1.396 -10.251 1.00 93.06 388 ARG A O 1
ATOM 3048 N N . HIS A 1 389 ? 11.519 3.551 -10.786 1.00 93.94 389 HIS A N 1
ATOM 3049 C CA . HIS A 1 389 ? 12.001 4.067 -9.500 1.00 93.94 389 HIS A CA 1
ATOM 3050 C C . HIS A 1 389 ? 11.065 3.667 -8.357 1.00 93.94 389 HIS A C 1
ATOM 3052 O O . HIS A 1 389 ? 11.520 3.282 -7.281 1.00 93.94 389 HIS A O 1
ATOM 3058 N N . MET A 1 390 ? 9.754 3.676 -8.617 1.00 92.88 390 MET A N 1
ATOM 3059 C CA . MET A 1 390 ? 8.755 3.266 -7.635 1.00 92.88 390 MET A CA 1
ATOM 3060 C C . MET A 1 390 ? 8.765 1.765 -7.365 1.00 92.88 390 MET A C 1
ATOM 3062 O O . MET A 1 390 ? 8.587 1.350 -6.222 1.00 92.88 390 MET A O 1
ATOM 3066 N N . MET A 1 391 ? 8.985 0.960 -8.405 1.00 95.56 391 MET A N 1
ATOM 3067 C CA . MET A 1 391 ? 9.145 -0.487 -8.282 1.00 95.56 391 MET A CA 1
ATOM 3068 C C . MET A 1 391 ? 10.350 -0.820 -7.407 1.00 95.56 391 MET A C 1
ATOM 3070 O O . MET A 1 391 ? 10.194 -1.568 -6.451 1.00 95.56 391 MET A O 1
ATOM 3074 N N . LEU A 1 392 ? 11.504 -0.194 -7.667 1.00 95.31 392 LEU A N 1
ATOM 3075 C CA . LEU A 1 392 ? 12.713 -0.402 -6.869 1.00 95.31 392 LEU A CA 1
ATOM 3076 C C . LEU A 1 392 ? 12.505 -0.022 -5.396 1.00 95.31 392 LEU A C 1
ATOM 3078 O O . LEU A 1 392 ? 12.930 -0.756 -4.507 1.00 95.31 392 LEU A O 1
ATOM 3082 N N . LEU A 1 393 ? 11.823 1.097 -5.127 1.00 94.56 393 LEU A N 1
ATOM 3083 C CA . LEU A 1 393 ? 11.486 1.497 -3.760 1.00 94.56 393 LEU A CA 1
ATOM 3084 C C . LEU A 1 393 ? 10.571 0.470 -3.080 1.00 94.56 393 LEU A C 1
ATOM 3086 O O . LEU A 1 393 ? 10.830 0.078 -1.945 1.00 94.56 393 LEU A O 1
ATOM 3090 N N . ALA A 1 394 ? 9.507 0.035 -3.759 1.00 95.69 394 ALA A N 1
ATOM 3091 C CA . ALA A 1 394 ? 8.581 -0.947 -3.207 1.00 95.69 394 ALA A CA 1
ATOM 3092 C C . ALA A 1 394 ? 9.285 -2.282 -2.925 1.00 95.69 394 ALA A C 1
ATOM 3094 O O . ALA A 1 394 ? 9.102 -2.832 -1.844 1.00 95.69 394 ALA A O 1
ATOM 3095 N N . ASP A 1 395 ? 10.145 -2.742 -3.839 1.00 95.75 395 ASP A N 1
ATOM 3096 C CA . ASP A 1 395 ? 10.951 -3.957 -3.681 1.00 95.75 395 ASP A CA 1
ATOM 3097 C C . ASP A 1 395 ? 11.876 -3.859 -2.464 1.00 95.75 395 ASP A C 1
ATOM 3099 O O . ASP A 1 395 ? 11.897 -4.759 -1.622 1.00 95.75 395 ASP A O 1
ATOM 3103 N N . LEU A 1 396 ? 12.580 -2.732 -2.309 1.00 94.19 396 LEU A N 1
ATOM 3104 C CA . LEU A 1 396 ? 13.430 -2.477 -1.145 1.00 94.19 396 LEU A CA 1
ATOM 3105 C C . LEU A 1 396 ? 12.628 -2.558 0.162 1.00 94.19 396 LEU A C 1
ATOM 3107 O O . LEU A 1 396 ? 13.088 -3.162 1.131 1.00 94.19 396 LEU A O 1
ATOM 3111 N N . MET A 1 397 ? 11.420 -1.995 0.184 1.00 94.88 397 MET A N 1
ATOM 3112 C CA . MET A 1 397 ? 10.556 -2.007 1.364 1.00 94.88 397 MET A CA 1
ATOM 3113 C C . MET A 1 397 ? 9.976 -3.391 1.687 1.00 94.88 397 MET A C 1
ATOM 3115 O O . MET A 1 397 ? 9.621 -3.612 2.843 1.00 94.88 397 MET A O 1
ATOM 3119 N N . THR A 1 398 ? 9.861 -4.307 0.716 1.00 95.62 398 THR A N 1
ATOM 3120 C CA . THR A 1 398 ? 9.165 -5.598 0.893 1.00 95.62 398 THR A CA 1
ATOM 3121 C C . THR A 1 398 ? 10.046 -6.847 0.801 1.00 95.62 398 THR A C 1
ATOM 3123 O O . THR A 1 398 ? 9.564 -7.935 1.114 1.00 95.62 398 THR A O 1
ATOM 3126 N N . HIS A 1 399 ? 11.322 -6.737 0.413 1.00 94.50 399 HIS A N 1
ATOM 3127 C CA . HIS A 1 399 ? 12.175 -7.905 0.128 1.00 94.50 399 HIS A CA 1
ATOM 3128 C C . HIS A 1 399 ? 12.380 -8.873 1.311 1.00 94.50 399 HIS A C 1
ATOM 3130 O O . HIS A 1 399 ? 12.552 -10.067 1.084 1.00 94.50 399 HIS A O 1
ATOM 3136 N N . LYS A 1 400 ? 12.333 -8.404 2.570 1.00 92.69 400 LYS A N 1
ATOM 3137 C CA . LYS A 1 400 ? 12.478 -9.268 3.766 1.00 92.69 400 LYS A CA 1
ATOM 3138 C C . LYS A 1 400 ? 11.181 -9.987 4.181 1.00 92.69 400 LYS A C 1
ATOM 3140 O O . LYS A 1 400 ? 11.134 -10.589 5.248 1.00 92.69 400 LYS A O 1
ATOM 3145 N N . GLY A 1 401 ? 10.109 -9.902 3.388 1.00 91.31 401 GLY A N 1
ATOM 3146 C CA . GLY A 1 401 ? 8.808 -10.517 3.700 1.00 91.31 401 GLY A CA 1
ATOM 3147 C C . GLY A 1 401 ? 7.945 -9.723 4.691 1.00 91.31 401 GLY A C 1
ATOM 3148 O O . GLY A 1 401 ? 6.794 -10.073 4.950 1.00 91.31 401 GLY A O 1
ATOM 3149 N N . GLU A 1 402 ? 8.453 -8.605 5.208 1.00 93.50 402 GLU A N 1
ATOM 3150 C CA . GLU A 1 402 ? 7.683 -7.598 5.931 1.00 93.50 402 GLU A CA 1
ATOM 3151 C C . GLU A 1 402 ? 7.870 -6.220 5.296 1.00 93.50 402 GLU A C 1
ATOM 3153 O O . GLU A 1 402 ? 8.840 -5.987 4.582 1.00 93.50 402 GLU A O 1
ATOM 3158 N N . ILE A 1 403 ? 6.932 -5.305 5.552 1.00 95.31 403 ILE A N 1
ATOM 3159 C CA . ILE A 1 403 ? 7.040 -3.927 5.072 1.00 95.31 403 ILE A CA 1
ATOM 3160 C C . ILE A 1 403 ? 7.913 -3.150 6.043 1.00 95.31 403 ILE A C 1
ATOM 3162 O O . ILE A 1 403 ? 7.492 -2.837 7.160 1.00 95.31 403 ILE A O 1
ATOM 3166 N N . LEU A 1 404 ? 9.118 -2.827 5.595 1.00 94.62 404 LEU A N 1
ATOM 3167 C CA . LEU A 1 404 ? 10.073 -2.012 6.324 1.00 94.62 404 LEU A CA 1
ATOM 3168 C C . LEU A 1 404 ? 9.993 -0.574 5.809 1.00 94.62 404 LEU A C 1
ATOM 3170 O O . LEU A 1 404 ? 10.277 -0.296 4.646 1.00 94.62 404 LEU A O 1
ATOM 3174 N N . GLY A 1 405 ? 9.585 0.346 6.681 1.00 93.88 405 GLY A N 1
ATOM 3175 C CA . GLY A 1 405 ? 9.590 1.773 6.367 1.00 93.88 405 GLY A CA 1
ATOM 3176 C C . GLY A 1 405 ? 11.005 2.348 6.340 1.00 93.88 405 GLY A C 1
ATOM 3177 O O . GLY A 1 405 ? 11.876 1.880 7.072 1.00 93.88 405 GLY A O 1
ATOM 3178 N N . ILE A 1 406 ? 11.227 3.417 5.578 1.00 91.75 406 ILE A N 1
ATOM 3179 C CA . ILE A 1 406 ? 12.500 4.159 5.546 1.00 91.75 406 ILE A CA 1
ATOM 3180 C C . ILE A 1 406 ? 12.584 5.082 6.771 1.00 91.75 406 ILE A C 1
ATOM 3182 O O . ILE A 1 406 ? 12.519 6.304 6.703 1.00 91.75 406 ILE A O 1
ATOM 3186 N N . THR A 1 407 ? 12.663 4.451 7.937 1.00 91.88 407 THR A N 1
ATOM 3187 C CA . THR A 1 407 ? 12.837 5.078 9.251 1.00 91.88 407 THR A CA 1
ATOM 3188 C C . THR A 1 407 ? 14.023 4.422 9.941 1.00 91.88 407 THR A C 1
ATOM 3190 O O . THR A 1 407 ? 14.418 3.325 9.546 1.00 91.88 407 THR A O 1
ATOM 3193 N N . ARG A 1 408 ? 14.538 5.012 11.025 1.00 88.75 408 ARG A N 1
ATOM 3194 C CA . ARG A 1 408 ? 15.627 4.410 11.816 1.00 88.75 408 ARG A CA 1
ATOM 3195 C C . ARG A 1 408 ? 15.393 2.932 12.141 1.00 88.75 408 ARG A C 1
ATOM 3197 O O . ARG A 1 408 ? 16.252 2.105 11.891 1.00 88.75 408 ARG A O 1
ATOM 3204 N N . PHE A 1 409 ? 14.181 2.577 12.572 1.00 89.38 409 PHE A N 1
ATOM 3205 C CA . PHE A 1 409 ? 13.837 1.202 12.938 1.00 89.38 409 PHE A CA 1
ATOM 3206 C C . PHE A 1 409 ? 13.799 0.250 11.738 1.00 89.38 409 PHE A C 1
ATOM 3208 O O . PHE A 1 409 ? 14.118 -0.927 11.880 1.00 89.38 409 PHE A O 1
ATOM 3215 N N . GLY A 1 410 ? 13.381 0.739 10.568 1.00 90.31 410 GLY A N 1
ATOM 3216 C CA . GLY A 1 410 ? 13.353 -0.071 9.354 1.00 90.31 410 GLY A CA 1
ATOM 3217 C C . GLY A 1 410 ? 14.737 -0.225 8.732 1.00 90.31 410 GLY A C 1
ATOM 3218 O O . GLY A 1 410 ? 15.094 -1.332 8.347 1.00 90.31 410 GLY A O 1
ATOM 3219 N N . ILE A 1 411 ? 15.554 0.833 8.723 1.00 90.25 411 ILE A N 1
ATOM 3220 C CA . ILE A 1 411 ? 16.922 0.791 8.185 1.00 90.25 411 ILE A CA 1
ATOM 3221 C C . ILE A 1 411 ? 17.809 -0.132 9.027 1.00 90.25 411 ILE A C 1
ATOM 3223 O O . ILE A 1 411 ? 18.527 -0.938 8.444 1.00 90.25 411 ILE A O 1
ATOM 3227 N N . THR A 1 412 ? 17.690 -0.119 10.362 1.00 89.56 412 THR A N 1
ATOM 3228 C CA . THR A 1 412 ? 18.380 -1.087 11.244 1.00 89.56 412 THR A CA 1
ATOM 3229 C C . THR A 1 412 ? 18.017 -2.539 10.935 1.00 89.56 412 THR A C 1
ATOM 3231 O O . THR A 1 412 ? 18.819 -3.433 11.165 1.00 89.56 412 THR A O 1
ATOM 3234 N N . LYS A 1 413 ? 16.810 -2.797 10.420 1.00 88.94 413 LYS A N 1
ATOM 3235 C CA . LYS A 1 413 ? 16.415 -4.137 9.971 1.00 88.94 413 LYS A CA 1
ATOM 3236 C C . LYS A 1 413 ? 16.865 -4.447 8.547 1.00 88.94 413 LYS A C 1
ATOM 3238 O O . LYS A 1 413 ? 16.923 -5.619 8.195 1.00 88.94 413 LYS A O 1
ATOM 3243 N N . MET A 1 414 ? 17.111 -3.440 7.710 1.00 86.88 414 MET A N 1
ATOM 3244 C CA . MET A 1 414 ? 17.536 -3.615 6.319 1.00 86.88 414 MET A CA 1
ATOM 3245 C C . MET A 1 414 ? 19.044 -3.837 6.208 1.00 86.88 414 MET A C 1
ATOM 3247 O O . MET A 1 414 ? 19.446 -4.793 5.549 1.00 86.88 414 MET A O 1
ATOM 3251 N N . LYS A 1 415 ? 19.840 -2.959 6.831 1.00 83.81 415 LYS A N 1
ATOM 3252 C CA . LYS A 1 415 ? 21.305 -2.941 6.767 1.00 83.81 415 LYS A CA 1
ATOM 3253 C C . LYS A 1 415 ? 21.932 -3.584 7.998 1.00 83.81 415 LYS A C 1
ATOM 3255 O O . LYS A 1 415 ? 21.488 -3.326 9.113 1.00 83.81 415 LYS A O 1
ATOM 3260 N N . ASP A 1 416 ? 23.029 -4.297 7.765 1.00 83.44 416 ASP A N 1
ATOM 3261 C CA . ASP A 1 416 ? 23.793 -4.960 8.822 1.00 83.44 416 ASP A CA 1
ATOM 3262 C C . ASP A 1 416 ? 25.029 -4.150 9.275 1.00 83.44 416 ASP A C 1
ATOM 3264 O O . ASP A 1 416 ? 25.453 -4.300 10.420 1.00 83.44 416 ASP A O 1
ATOM 3268 N N . SER A 1 417 ? 25.555 -3.235 8.439 1.00 91.31 417 SER A N 1
ATOM 3269 C CA . SER A 1 417 ? 26.716 -2.385 8.778 1.00 91.31 417 SER A CA 1
ATOM 3270 C C . SER A 1 417 ? 26.429 -1.448 9.954 1.00 91.31 417 SER A C 1
ATOM 3272 O O . SER A 1 417 ? 25.473 -0.665 9.945 1.00 91.31 417 SER A O 1
ATOM 3274 N N . VAL A 1 418 ? 27.303 -1.488 10.958 1.00 92.19 418 VAL A N 1
ATOM 3275 C CA . VAL A 1 418 ? 27.211 -0.673 12.171 1.00 92.19 418 VAL A CA 1
ATOM 3276 C C . VAL A 1 418 ? 27.573 0.773 11.863 1.00 92.19 418 VAL A C 1
ATOM 3278 O O . VAL A 1 418 ? 26.875 1.677 12.321 1.00 92.19 418 VAL A O 1
ATOM 3281 N N . LEU A 1 419 ? 28.624 1.005 11.072 1.00 92.19 419 LEU A N 1
ATOM 3282 C CA . LEU A 1 419 ? 29.071 2.356 10.721 1.00 92.19 419 LEU A CA 1
ATOM 3283 C C . LEU A 1 419 ? 28.019 3.093 9.891 1.00 92.19 419 LEU A C 1
ATOM 3285 O O . LEU A 1 419 ? 27.716 4.259 10.160 1.00 92.19 419 LEU A O 1
ATOM 3289 N N . ALA A 1 420 ? 27.388 2.395 8.943 1.00 90.56 420 ALA A N 1
ATOM 3290 C CA . ALA A 1 420 ? 26.288 2.954 8.170 1.00 90.56 420 ALA A CA 1
ATOM 3291 C C . ALA A 1 420 ? 25.113 3.366 9.073 1.00 90.56 420 ALA A C 1
ATOM 3293 O O . ALA A 1 420 ? 24.569 4.459 8.913 1.00 90.56 420 ALA A O 1
ATOM 3294 N N . LEU A 1 421 ? 24.740 2.526 10.044 1.00 91.62 421 LEU A N 1
ATOM 3295 C CA . LEU A 1 421 ? 23.662 2.824 10.991 1.00 91.62 421 LEU A CA 1
ATOM 3296 C C . LEU A 1 421 ? 24.018 3.981 11.929 1.00 91.62 421 LEU A C 1
ATOM 3298 O O . LEU A 1 421 ? 23.214 4.897 12.101 1.00 91.62 421 LEU A O 1
ATOM 3302 N N . ALA A 1 422 ? 25.237 3.982 12.470 1.00 92.31 422 ALA A N 1
ATOM 3303 C CA . ALA A 1 422 ? 25.728 5.016 13.373 1.00 92.31 422 ALA A CA 1
ATOM 3304 C C . ALA A 1 422 ? 25.801 6.399 12.699 1.00 92.31 422 ALA A C 1
ATOM 3306 O O . ALA A 1 422 ? 25.578 7.412 13.364 1.00 92.31 422 ALA A O 1
ATOM 3307 N N . SER A 1 423 ? 26.063 6.444 11.386 1.00 92.56 423 SER A N 1
ATOM 3308 C CA . SER A 1 423 ? 26.059 7.680 10.588 1.00 92.56 423 SER A CA 1
ATOM 3309 C C . SER A 1 423 ? 24.657 8.234 10.290 1.00 92.56 423 SER A C 1
ATOM 3311 O O . SER A 1 423 ? 24.526 9.408 9.952 1.00 92.56 423 SER A O 1
ATOM 3313 N N . PHE A 1 424 ? 23.609 7.410 10.411 1.00 89.69 424 PHE A N 1
ATOM 3314 C CA . PHE A 1 424 ? 22.235 7.802 10.091 1.00 89.69 424 PHE A CA 1
ATOM 3315 C C . PHE A 1 424 ? 21.513 8.439 11.288 1.00 89.69 424 PHE A C 1
ATOM 3317 O O . PHE A 1 424 ? 21.027 9.564 11.189 1.00 89.69 424 PHE A O 1
ATOM 3324 N N . GLU A 1 425 ? 21.421 7.729 12.417 1.00 89.50 425 GLU A N 1
ATOM 3325 C CA . GLU A 1 425 ? 20.783 8.207 13.655 1.00 89.50 425 GLU A CA 1
ATOM 3326 C C . GLU A 1 425 ? 21.262 7.356 14.852 1.00 89.50 425 GLU A C 1
ATOM 3328 O O . GLU A 1 425 ? 21.682 6.223 14.649 1.00 89.50 425 GLU A O 1
ATOM 3333 N N . LYS A 1 426 ? 21.160 7.853 16.099 1.00 90.31 426 LYS A N 1
ATOM 3334 C CA . LYS A 1 426 ? 21.503 7.103 17.339 1.00 90.31 426 LYS A CA 1
ATOM 3335 C C . LYS A 1 426 ? 22.916 6.488 17.330 1.00 90.31 426 LYS A C 1
ATOM 3337 O O . LYS A 1 426 ? 23.107 5.293 17.559 1.00 90.31 426 LYS A O 1
ATOM 3342 N N . THR A 1 427 ? 23.912 7.322 17.043 1.00 93.38 427 THR A N 1
ATOM 3343 C CA . THR A 1 427 ? 25.318 6.925 16.877 1.00 93.38 427 THR A CA 1
ATOM 3344 C C . THR A 1 427 ? 25.885 6.175 18.085 1.00 93.38 427 THR A C 1
ATOM 3346 O O . THR A 1 427 ? 26.521 5.136 17.925 1.00 93.38 427 THR A O 1
ATOM 3349 N N . ASP A 1 428 ? 25.632 6.673 19.293 1.00 95.00 428 ASP A N 1
ATOM 3350 C CA . ASP A 1 428 ? 26.109 6.099 20.551 1.00 95.00 428 ASP A CA 1
ATOM 3351 C C . ASP A 1 428 ? 25.535 4.697 20.800 1.00 95.00 428 ASP A C 1
ATOM 3353 O O . ASP A 1 428 ? 26.291 3.747 21.006 1.00 95.00 428 ASP A O 1
ATOM 3357 N N . GLU A 1 429 ? 24.212 4.536 20.707 1.00 93.56 429 GLU A N 1
ATOM 3358 C CA . GLU A 1 429 ? 23.542 3.248 20.919 1.00 93.56 429 GLU A CA 1
ATOM 3359 C C . GLU A 1 429 ? 24.054 2.173 19.950 1.00 93.56 429 GLU A C 1
ATOM 3361 O O . GLU A 1 429 ? 24.283 1.031 20.356 1.00 93.56 429 GLU A O 1
ATOM 3366 N N . HIS A 1 430 ? 24.239 2.507 18.669 1.00 93.31 430 HIS A N 1
ATOM 3367 C CA . HIS A 1 430 ? 24.705 1.539 17.676 1.00 93.31 430 HIS A CA 1
ATOM 3368 C C . HIS A 1 430 ? 26.144 1.081 17.940 1.00 93.31 430 HIS A C 1
ATOM 3370 O O . HIS A 1 430 ? 26.411 -0.121 17.873 1.00 93.31 430 HIS A O 1
ATOM 3376 N N . LEU A 1 431 ? 27.046 1.994 18.310 1.00 94.69 431 LEU A N 1
ATOM 3377 C CA . LEU A 1 431 ? 28.445 1.666 18.598 1.00 94.69 431 LEU A CA 1
ATOM 3378 C C . LEU A 1 431 ? 28.610 0.894 19.917 1.00 94.69 431 LEU A C 1
ATOM 3380 O O . LEU A 1 431 ? 29.370 -0.075 19.973 1.00 94.69 431 LEU A O 1
ATOM 3384 N N . PHE A 1 432 ? 27.872 1.260 20.970 1.00 95.88 432 PHE A N 1
ATOM 3385 C CA . PHE A 1 432 ? 27.903 0.522 22.239 1.00 95.88 432 PHE A CA 1
ATOM 3386 C C . PHE A 1 432 ? 27.324 -0.887 22.103 1.00 95.88 432 PHE A C 1
ATOM 3388 O O . PHE A 1 432 ? 27.906 -1.844 22.605 1.00 95.88 432 PHE A O 1
ATOM 3395 N N . ASN A 1 433 ? 26.208 -1.046 21.389 1.00 93.06 433 ASN A N 1
ATOM 3396 C CA . ASN A 1 433 ? 25.623 -2.370 21.176 1.00 93.06 433 ASN A CA 1
ATOM 3397 C C . ASN A 1 433 ? 26.500 -3.253 20.282 1.00 93.06 433 ASN A C 1
ATOM 3399 O O . ASN A 1 433 ? 26.549 -4.466 20.481 1.00 93.06 433 ASN A O 1
ATOM 3403 N N . ALA A 1 434 ? 27.193 -2.664 19.304 1.00 93.50 434 ALA A N 1
ATOM 3404 C CA . ALA A 1 434 ? 28.134 -3.390 18.462 1.00 93.50 434 ALA A CA 1
ATOM 3405 C C . ALA A 1 434 ? 29.370 -3.847 19.243 1.00 93.50 434 ALA A C 1
ATOM 3407 O O . ALA A 1 434 ? 29.754 -5.006 19.111 1.00 93.50 434 ALA A O 1
ATOM 3408 N N . SER A 1 435 ? 29.939 -2.983 20.093 1.00 95.44 435 SER A N 1
ATOM 3409 C CA . SER A 1 435 ? 31.085 -3.348 20.935 1.00 95.44 435 SER A CA 1
ATOM 3410 C C . SER A 1 435 ? 30.711 -4.390 21.988 1.00 95.44 435 SER A C 1
ATOM 3412 O O . SER A 1 435 ? 31.417 -5.383 22.137 1.00 95.44 435 SER A O 1
ATOM 3414 N N . TYR A 1 436 ? 29.559 -4.232 22.647 1.00 96.44 436 TYR A N 1
ATOM 3415 C CA . TYR A 1 436 ? 29.030 -5.229 23.579 1.00 96.44 436 TYR A CA 1
ATOM 3416 C C . TYR A 1 436 ? 28.745 -6.574 22.894 1.00 96.44 436 TYR A C 1
ATOM 3418 O O . TYR A 1 436 ? 29.030 -7.630 23.450 1.00 96.44 436 TYR A O 1
ATOM 3426 N N . GLY A 1 437 ? 28.189 -6.538 21.680 1.00 93.56 437 GLY A N 1
ATOM 3427 C CA . GLY A 1 437 ? 27.856 -7.726 20.897 1.00 93.56 437 GLY A CA 1
ATOM 3428 C C . GLY A 1 437 ? 29.018 -8.334 20.111 1.00 93.56 437 GLY A C 1
ATOM 3429 O O . GLY A 1 437 ? 28.787 -9.332 19.433 1.00 93.56 437 GLY A O 1
ATOM 3430 N N . GLY A 1 438 ? 30.217 -7.739 20.148 1.00 93.56 438 GLY A N 1
ATOM 3431 C CA . GLY A 1 438 ? 31.369 -8.179 19.356 1.00 93.56 438 GLY A CA 1
ATOM 3432 C C . GLY A 1 438 ? 31.085 -8.243 17.852 1.00 93.56 438 GLY A C 1
ATOM 3433 O O . GLY A 1 438 ? 31.509 -9.186 17.193 1.00 93.56 438 GLY A O 1
ATOM 3434 N N . ARG A 1 439 ? 30.299 -7.299 17.314 1.00 91.19 439 ARG A N 1
ATOM 3435 C CA . ARG A 1 439 ? 29.932 -7.295 15.889 1.00 91.19 439 ARG A CA 1
ATOM 3436 C C . ARG A 1 439 ? 31.104 -6.836 15.027 1.00 91.19 439 ARG A C 1
ATOM 3438 O O . ARG A 1 439 ? 31.703 -5.803 15.309 1.00 91.19 439 ARG A O 1
ATOM 3445 N N . GLU A 1 440 ? 31.340 -7.554 13.940 1.00 90.62 440 GLU A N 1
ATOM 3446 C CA . GLU A 1 440 ? 32.307 -7.192 12.903 1.00 90.62 440 GLU A CA 1
ATOM 3447 C C . GLU A 1 440 ? 31.576 -6.570 11.706 1.00 90.62 440 GLU A C 1
ATOM 3449 O O . GLU A 1 440 ? 30.508 -7.042 11.310 1.00 90.62 440 GLU A O 1
ATOM 3454 N N . ASP A 1 441 ? 32.131 -5.493 11.150 1.00 90.69 441 ASP A N 1
ATOM 3455 C CA . ASP A 1 441 ? 31.586 -4.782 9.989 1.00 90.69 441 ASP A CA 1
ATOM 3456 C C . ASP A 1 441 ? 32.480 -5.050 8.771 1.00 90.69 441 ASP A C 1
ATOM 3458 O O . ASP A 1 441 ? 33.695 -4.885 8.863 1.00 90.69 441 ASP A O 1
ATOM 3462 N N . GLN A 1 442 ? 31.889 -5.482 7.653 1.00 87.62 442 GLN A N 1
ATOM 3463 C CA . GLN A 1 442 ? 32.625 -5.909 6.451 1.00 87.62 442 GLN A CA 1
ATOM 3464 C C . GLN A 1 442 ? 33.008 -4.745 5.524 1.00 87.62 442 GLN A C 1
ATOM 3466 O O . GLN A 1 442 ? 33.770 -4.936 4.589 1.00 87.62 442 GLN A O 1
ATOM 3471 N N . ILE A 1 443 ? 32.521 -3.525 5.789 1.00 88.25 443 ILE A N 1
ATOM 3472 C CA . ILE A 1 443 ? 32.885 -2.314 5.025 1.00 88.25 443 ILE A CA 1
ATOM 3473 C C . ILE A 1 443 ? 32.517 -2.414 3.522 1.00 88.25 443 ILE A C 1
ATOM 3475 O O . ILE A 1 443 ? 33.157 -1.815 2.664 1.00 88.25 443 ILE A O 1
ATOM 3479 N N . ASP A 1 444 ? 31.445 -3.139 3.189 1.00 86.31 444 ASP A N 1
ATOM 3480 C CA . ASP A 1 444 ? 31.013 -3.333 1.792 1.00 86.31 444 ASP A CA 1
ATOM 3481 C C . ASP A 1 444 ? 30.172 -2.169 1.239 1.00 86.31 444 ASP A C 1
ATOM 3483 O O . ASP A 1 444 ? 30.095 -1.937 0.027 1.00 86.31 444 ASP A O 1
ATOM 3487 N N . GLY A 1 445 ? 29.447 -1.461 2.105 1.00 88.00 445 GLY A N 1
ATOM 3488 C CA . GLY A 1 445 ? 28.521 -0.421 1.682 1.00 88.00 445 GLY A CA 1
ATOM 3489 C C . GLY A 1 445 ? 29.181 0.936 1.463 1.00 88.00 445 GLY A C 1
ATOM 3490 O O . GLY A 1 445 ? 30.222 1.292 2.004 1.00 88.00 445 GLY A O 1
ATOM 3491 N N . VAL A 1 446 ? 28.502 1.758 0.666 1.00 90.12 446 VAL A N 1
ATOM 3492 C CA . VAL A 1 446 ? 29.021 3.059 0.221 1.00 90.12 446 VAL A CA 1
ATOM 3493 C C . VAL A 1 446 ? 29.346 4.006 1.384 1.00 90.12 446 VAL A C 1
ATOM 3495 O O . VAL A 1 446 ? 30.310 4.759 1.302 1.00 90.12 446 VAL A O 1
ATOM 3498 N N . SER A 1 447 ? 28.546 4.002 2.453 1.00 90.81 447 SER A N 1
ATOM 3499 C CA . SER A 1 447 ? 28.712 4.945 3.568 1.00 90.81 447 SER A CA 1
ATOM 3500 C C . SER A 1 447 ? 29.986 4.649 4.354 1.00 90.81 447 SER A C 1
ATOM 3502 O O . SER A 1 447 ? 30.764 5.549 4.652 1.00 90.81 447 SER A O 1
ATOM 3504 N N . GLU A 1 448 ? 30.206 3.379 4.652 1.00 91.81 448 GLU A N 1
ATOM 3505 C CA . GLU A 1 448 ? 31.333 2.872 5.410 1.00 91.81 448 GLU A CA 1
ATOM 3506 C C . GLU A 1 448 ? 32.643 2.925 4.607 1.00 91.81 448 GLU A C 1
ATOM 3508 O O . GLU A 1 448 ? 33.646 3.373 5.162 1.00 91.81 448 GLU A O 1
ATOM 3513 N N . CYS A 1 449 ? 32.634 2.648 3.292 1.00 90.62 449 CYS A N 1
ATOM 3514 C CA . CYS A 1 449 ? 33.807 2.885 2.436 1.00 90.62 449 CYS A CA 1
ATOM 3515 C C . CYS A 1 449 ? 34.251 4.360 2.464 1.00 90.62 449 CYS A C 1
ATOM 3517 O O . CYS A 1 449 ? 35.438 4.649 2.605 1.00 90.62 449 CYS A O 1
ATOM 3519 N N . ILE A 1 450 ? 33.301 5.304 2.381 1.00 92.31 450 ILE A N 1
ATOM 3520 C CA . ILE A 1 450 ? 33.602 6.747 2.414 1.00 92.31 450 ILE A CA 1
ATOM 3521 C C . ILE A 1 450 ? 34.198 7.154 3.766 1.00 92.31 450 ILE A C 1
ATOM 3523 O O . ILE A 1 450 ? 35.164 7.914 3.795 1.00 92.31 450 ILE A O 1
ATOM 3527 N N . ILE A 1 451 ? 33.649 6.650 4.876 1.00 92.94 451 ILE A N 1
ATOM 3528 C CA . ILE A 1 451 ? 34.164 6.930 6.227 1.00 92.94 451 ILE A CA 1
ATOM 3529 C C . ILE A 1 451 ? 35.607 6.429 6.374 1.00 92.94 451 ILE A C 1
ATOM 3531 O O . ILE A 1 451 ? 36.442 7.127 6.944 1.00 92.94 451 ILE A O 1
ATOM 3535 N N . MET A 1 452 ? 35.901 5.243 5.837 1.00 91.38 452 MET A N 1
ATOM 3536 C CA . MET A 1 452 ? 37.222 4.613 5.914 1.00 91.38 452 MET A CA 1
ATOM 3537 C C . MET A 1 452 ? 38.222 5.144 4.876 1.00 91.38 452 MET A C 1
ATOM 3539 O O . MET A 1 452 ? 39.404 4.820 4.948 1.00 91.38 452 MET A O 1
ATOM 3543 N N . GLY A 1 453 ? 37.773 5.962 3.919 1.00 90.81 453 GLY A N 1
ATOM 3544 C CA . GLY A 1 453 ? 38.614 6.486 2.839 1.00 90.81 453 GLY A CA 1
ATOM 3545 C C . GLY A 1 453 ? 38.974 5.452 1.764 1.00 90.81 453 GLY A C 1
ATOM 3546 O O . GLY A 1 453 ? 39.956 5.637 1.049 1.00 90.81 453 GLY A O 1
ATOM 3547 N N . ILE A 1 454 ? 38.192 4.377 1.644 1.00 87.56 454 ILE A N 1
ATOM 3548 C CA . ILE A 1 454 ? 38.373 3.294 0.666 1.00 87.56 454 ILE A CA 1
ATOM 3549 C C . ILE A 1 454 ? 37.451 3.561 -0.542 1.00 87.56 454 ILE A C 1
ATOM 3551 O O . ILE A 1 454 ? 36.331 4.055 -0.362 1.00 87.56 454 ILE A O 1
ATOM 3555 N N . PRO A 1 455 ? 37.873 3.279 -1.792 1.00 84.69 455 PRO A N 1
ATOM 3556 C CA . PRO A 1 455 ? 36.999 3.420 -2.956 1.00 84.69 455 PRO A CA 1
ATOM 3557 C C . PRO A 1 455 ? 35.766 2.508 -2.855 1.00 84.69 455 PRO A C 1
ATOM 3559 O O . PRO A 1 455 ? 35.872 1.324 -2.555 1.00 84.69 455 PRO A O 1
ATOM 3562 N N . MET A 1 456 ? 34.584 3.056 -3.147 1.00 85.88 456 MET A N 1
ATOM 3563 C CA . MET A 1 456 ? 33.329 2.295 -3.150 1.00 85.88 456 MET A CA 1
ATOM 3564 C C . MET A 1 456 ? 33.226 1.348 -4.358 1.00 85.88 456 MET A C 1
ATOM 3566 O O . MET A 1 456 ? 33.641 1.699 -5.461 1.00 85.88 456 MET A O 1
ATOM 3570 N N . LEU A 1 457 ? 32.554 0.206 -4.191 1.00 83.00 457 LEU A N 1
ATOM 3571 C CA . LEU A 1 457 ? 32.358 -0.816 -5.238 1.00 83.00 457 LEU A CA 1
ATOM 3572 C C . LEU A 1 457 ? 31.284 -0.463 -6.296 1.00 83.00 457 LEU A C 1
ATOM 3574 O O . LEU A 1 457 ? 30.893 -1.301 -7.107 1.00 83.00 457 LEU A O 1
ATOM 3578 N N . LEU A 1 458 ? 30.771 0.771 -6.294 1.00 86.44 458 LEU A N 1
ATOM 3579 C CA . LEU A 1 458 ? 29.706 1.241 -7.187 1.00 86.44 458 LEU A CA 1
ATOM 3580 C C . LEU A 1 458 ? 30.276 2.108 -8.320 1.00 86.44 458 LEU A C 1
ATOM 3582 O O . LEU A 1 458 ? 31.272 2.808 -8.142 1.00 86.44 458 LEU A O 1
ATOM 3586 N N . GLY A 1 459 ? 29.634 2.109 -9.491 1.00 87.00 459 GLY A N 1
ATOM 3587 C CA . GLY A 1 459 ? 30.087 2.895 -10.640 1.00 87.00 459 GLY A CA 1
ATOM 3588 C C . GLY A 1 459 ? 31.450 2.423 -11.144 1.00 87.00 459 GLY A C 1
ATOM 3589 O O . GLY A 1 459 ? 31.634 1.240 -11.427 1.00 87.00 459 GLY A O 1
ATOM 3590 N N . THR A 1 460 ? 32.417 3.333 -11.233 1.00 84.88 460 THR A N 1
ATOM 3591 C CA . THR A 1 460 ? 33.776 3.039 -11.722 1.00 84.88 460 THR A CA 1
ATOM 3592 C C . THR A 1 460 ? 34.539 2.049 -10.843 1.00 84.88 460 THR A C 1
ATOM 3594 O O . THR A 1 460 ? 35.410 1.350 -11.348 1.00 84.88 460 THR A O 1
ATOM 3597 N N . GLY A 1 461 ? 34.204 1.953 -9.551 1.00 81.00 461 GLY A N 1
ATOM 3598 C CA . GLY A 1 461 ? 34.822 0.989 -8.637 1.00 81.00 461 GLY A CA 1
ATOM 3599 C C . GLY A 1 461 ? 34.340 -0.452 -8.826 1.00 81.00 461 GLY A C 1
ATOM 3600 O O . GLY A 1 461 ? 34.954 -1.371 -8.299 1.00 81.00 461 GLY A O 1
ATOM 3601 N N . SER A 1 462 ? 33.273 -0.674 -9.605 1.00 78.94 462 SER A N 1
ATOM 3602 C CA . SER A 1 462 ? 32.772 -2.026 -9.908 1.00 78.94 462 SER A CA 1
ATOM 3603 C C . SER A 1 462 ? 33.615 -2.771 -10.951 1.00 78.94 462 SER A C 1
ATOM 3605 O O . SER A 1 462 ? 33.467 -3.981 -11.125 1.00 78.94 462 SER A O 1
ATOM 3607 N N . THR A 1 463 ? 34.499 -2.060 -11.656 1.00 74.81 463 THR A N 1
ATOM 3608 C CA . THR A 1 463 ? 35.347 -2.614 -12.714 1.00 74.81 463 THR A CA 1
ATOM 3609 C C . THR A 1 463 ? 36.808 -2.603 -12.294 1.00 74.81 463 THR A C 1
ATOM 3611 O O . THR A 1 463 ? 37.365 -1.542 -12.021 1.00 74.81 463 THR A O 1
ATOM 3614 N N . ALA A 1 464 ? 37.444 -3.773 -12.309 1.00 73.56 464 ALA A N 1
ATOM 3615 C CA . ALA A 1 464 ? 38.886 -3.902 -12.146 1.00 73.56 464 ALA A CA 1
ATOM 3616 C C . ALA A 1 464 ? 39.575 -3.957 -13.517 1.00 73.56 464 ALA A C 1
ATOM 3618 O O . ALA A 1 464 ? 39.124 -4.665 -14.421 1.00 73.56 464 ALA A O 1
ATOM 3619 N N . TYR A 1 465 ? 40.684 -3.232 -13.660 1.00 71.81 465 TYR A N 1
ATOM 3620 C CA . TYR A 1 465 ? 41.520 -3.264 -14.858 1.00 71.81 465 TYR A CA 1
ATOM 3621 C C . TYR A 1 465 ? 42.712 -4.189 -14.627 1.00 71.81 465 TYR A C 1
ATOM 3623 O O . TYR A 1 465 ? 43.472 -4.000 -13.680 1.00 71.81 465 TYR A O 1
ATOM 3631 N N . LEU A 1 466 ? 42.895 -5.163 -15.517 1.00 71.69 466 LEU A N 1
ATOM 3632 C CA . LEU A 1 466 ? 44.100 -5.986 -15.574 1.00 71.69 466 LEU A CA 1
ATOM 3633 C C . LEU A 1 466 ? 44.962 -5.495 -16.735 1.00 71.69 466 LEU A C 1
ATOM 3635 O O . LEU A 1 466 ? 44.545 -5.556 -17.891 1.00 71.69 466 LEU A O 1
ATOM 3639 N N . ILE A 1 467 ? 46.160 -5.003 -16.425 1.00 71.31 467 ILE A N 1
ATOM 3640 C CA . ILE A 1 467 ? 47.146 -4.605 -17.432 1.00 71.31 467 ILE A CA 1
ATOM 3641 C C . ILE A 1 467 ? 48.103 -5.780 -17.626 1.00 71.31 467 ILE A C 1
ATOM 3643 O O . ILE A 1 467 ? 48.934 -6.061 -16.766 1.00 71.31 467 ILE A O 1
ATOM 3647 N N . LEU A 1 468 ? 47.981 -6.467 -18.762 1.00 60.34 468 LEU A N 1
ATOM 3648 C CA . LEU A 1 468 ? 48.934 -7.492 -19.181 1.00 60.34 468 LEU A CA 1
ATOM 3649 C C . LEU A 1 468 ? 50.082 -6.801 -19.926 1.00 60.34 468 LEU A C 1
ATOM 3651 O O . LEU A 1 468 ? 49.904 -6.337 -21.051 1.00 60.34 468 LEU A O 1
ATOM 3655 N N . SER A 1 469 ? 51.243 -6.692 -19.280 1.00 57.81 469 SER A N 1
ATOM 3656 C CA . SER A 1 469 ? 52.475 -6.187 -19.896 1.00 57.81 469 SER A CA 1
ATOM 3657 C C . SER A 1 469 ? 53.389 -7.354 -20.260 1.00 57.81 469 SER A C 1
ATOM 3659 O O . SER A 1 469 ? 53.675 -8.193 -19.411 1.00 57.81 469 SER A O 1
ATOM 3661 N N . THR A 1 470 ? 53.875 -7.385 -21.501 1.00 53.94 470 THR A N 1
ATOM 3662 C CA . THR A 1 470 ? 54.856 -8.367 -22.003 1.00 53.94 470 THR A CA 1
ATOM 3663 C C . THR A 1 470 ? 56.294 -7.819 -22.011 1.00 53.94 470 THR A C 1
ATOM 3665 O O . THR A 1 470 ? 57.154 -8.349 -22.709 1.00 53.94 470 THR A O 1
ATOM 3668 N N . GLY A 1 471 ? 56.568 -6.722 -21.292 1.00 55.59 471 GLY A N 1
ATOM 3669 C CA . GLY A 1 471 ? 57.897 -6.096 -21.193 1.00 55.59 471 GLY A CA 1
ATOM 3670 C C . GLY A 1 471 ? 58.511 -6.189 -19.787 1.00 55.59 471 GLY A C 1
ATOM 3671 O O . GLY A 1 471 ? 57.769 -6.348 -18.815 1.00 55.59 471 GLY A O 1
ATOM 3672 N N . PRO A 1 472 ? 59.850 -6.069 -19.646 1.00 48.19 472 PRO A N 1
ATOM 3673 C CA . PRO A 1 472 ? 60.512 -6.125 -18.346 1.00 48.19 472 PRO A CA 1
ATOM 3674 C C . PRO A 1 472 ? 60.070 -4.963 -17.447 1.00 48.19 472 PRO A C 1
ATOM 3676 O O . PRO A 1 472 ? 59.935 -3.817 -17.876 1.00 48.19 472 PRO A O 1
ATOM 3679 N N . ILE A 1 473 ? 59.825 -5.303 -16.185 1.00 48.41 473 ILE A N 1
ATOM 3680 C CA . ILE A 1 473 ? 59.126 -4.495 -15.186 1.00 48.41 473 ILE A CA 1
ATOM 3681 C C . ILE A 1 473 ? 60.008 -3.317 -14.741 1.00 48.41 473 ILE A C 1
ATOM 3683 O O . ILE A 1 473 ? 60.942 -3.496 -13.961 1.00 48.41 473 ILE A O 1
ATOM 3687 N N . GLN A 1 474 ? 59.687 -2.091 -15.163 1.00 45.88 474 GLN A N 1
ATOM 3688 C CA . GLN A 1 474 ? 59.984 -0.920 -14.335 1.00 45.88 474 GLN A CA 1
ATOM 3689 C C . GLN A 1 474 ? 58.916 -0.872 -13.242 1.00 45.88 474 GLN A C 1
ATOM 3691 O O . GLN A 1 474 ? 57.728 -0.768 -13.536 1.00 45.88 474 GLN A O 1
ATOM 3696 N N . GLN A 1 475 ? 59.337 -1.026 -11.984 1.00 43.34 475 GLN A N 1
ATOM 3697 C CA . GLN A 1 475 ? 58.465 -0.927 -10.816 1.00 43.34 475 GLN A CA 1
ATOM 3698 C C . GLN A 1 475 ? 57.740 0.425 -10.840 1.00 43.34 475 GLN A C 1
ATOM 3700 O O . GLN A 1 475 ? 58.340 1.465 -10.570 1.00 43.34 475 GLN A O 1
ATOM 3705 N N . PHE A 1 476 ? 56.450 0.416 -11.175 1.00 43.69 476 PHE A N 1
ATOM 3706 C CA . PHE A 1 476 ? 55.587 1.566 -10.943 1.00 43.69 476 PHE A CA 1
ATOM 3707 C C . PHE A 1 476 ? 55.456 1.734 -9.428 1.00 43.69 476 PHE A C 1
ATOM 3709 O O . PHE A 1 476 ? 54.914 0.872 -8.741 1.00 43.69 476 PHE A O 1
ATOM 3716 N N . HIS A 1 477 ? 56.024 2.817 -8.904 1.00 37.19 477 HIS A N 1
ATOM 3717 C CA . HIS A 1 477 ? 56.221 3.044 -7.472 1.00 37.19 477 HIS A CA 1
ATOM 3718 C C . HIS A 1 477 ? 55.013 3.692 -6.768 1.00 37.19 477 HIS A C 1
ATOM 3720 O O . HIS A 1 477 ? 55.175 4.236 -5.678 1.00 37.19 477 HIS A O 1
ATOM 3726 N N . ASP A 1 478 ? 53.813 3.609 -7.351 1.00 36.00 478 ASP A N 1
ATOM 3727 C CA . ASP A 1 478 ? 52.595 4.191 -6.781 1.00 36.00 478 ASP A CA 1
ATOM 3728 C C . ASP A 1 478 ? 51.644 3.087 -6.285 1.00 36.00 478 ASP A C 1
ATOM 3730 O O . ASP A 1 478 ? 51.016 2.399 -7.094 1.00 36.00 478 ASP A O 1
ATOM 3734 N N . PRO A 1 479 ? 51.483 2.906 -4.960 1.00 37.34 479 PRO A N 1
ATOM 3735 C CA . PRO A 1 479 ? 50.694 1.816 -4.387 1.00 37.34 479 PRO A CA 1
ATOM 3736 C C . PRO A 1 479 ? 49.184 2.093 -4.390 1.00 37.34 479 PRO A C 1
ATOM 3738 O O . PRO A 1 479 ? 48.446 1.435 -3.663 1.00 37.34 479 PRO A O 1
ATOM 3741 N N . LEU A 1 480 ? 48.699 3.077 -5.154 1.00 36.69 480 LEU A N 1
ATOM 3742 C CA . LEU A 1 480 ? 47.340 3.569 -4.949 1.00 36.69 480 LEU A CA 1
ATOM 3743 C C . LEU A 1 480 ? 46.261 2.981 -5.849 1.00 36.69 480 LEU A C 1
ATOM 3745 O O . LEU A 1 480 ? 45.116 3.049 -5.423 1.00 36.69 480 LEU A O 1
ATOM 3749 N N . HIS A 1 481 ? 46.524 2.412 -7.031 1.00 43.53 481 HIS A N 1
ATOM 3750 C CA . HIS A 1 481 ? 45.411 2.289 -7.996 1.00 43.53 481 HIS A CA 1
ATOM 3751 C C . HIS A 1 481 ? 45.283 1.032 -8.858 1.00 43.53 481 HIS A C 1
ATOM 3753 O O . HIS A 1 481 ? 44.293 0.938 -9.580 1.00 43.53 481 HIS A O 1
ATOM 3759 N N . TYR A 1 482 ? 46.173 0.043 -8.796 1.00 37.09 482 TYR A N 1
ATOM 3760 C CA . TYR A 1 482 ? 46.041 -1.114 -9.688 1.00 37.09 482 TYR A CA 1
ATOM 3761 C C . TYR A 1 482 ? 46.465 -2.412 -9.007 1.00 37.09 482 TYR A C 1
ATOM 3763 O O . TYR A 1 482 ? 47.614 -2.569 -8.603 1.00 37.09 482 TYR A O 1
ATOM 3771 N N . GLY A 1 483 ? 45.541 -3.372 -8.923 1.00 35.78 483 GLY A N 1
ATOM 3772 C CA . GLY A 1 483 ? 45.891 -4.772 -8.708 1.00 35.78 483 GLY A CA 1
ATOM 3773 C C . GLY A 1 483 ? 46.588 -5.301 -9.959 1.00 35.78 483 GLY A C 1
ATOM 3774 O O . GLY A 1 483 ? 45.939 -5.824 -10.861 1.00 35.78 483 GLY A O 1
ATOM 3775 N N . ILE A 1 484 ? 47.903 -5.107 -10.056 1.00 36.94 484 ILE A N 1
ATOM 3776 C CA . ILE A 1 484 ? 48.710 -5.641 -11.155 1.00 36.94 484 ILE A CA 1
ATOM 3777 C C . ILE A 1 484 ? 49.004 -7.112 -10.837 1.00 36.94 484 ILE A C 1
ATOM 3779 O O . ILE A 1 484 ? 49.901 -7.421 -10.055 1.00 36.94 484 ILE A O 1
ATOM 3783 N N . CYS A 1 485 ? 48.244 -8.032 -11.432 1.00 36.59 485 CYS A N 1
ATOM 3784 C CA . CYS A 1 485 ? 48.594 -9.452 -11.442 1.00 36.59 485 CYS A CA 1
ATOM 3785 C C . CYS A 1 485 ? 49.470 -9.747 -12.664 1.00 36.59 485 CYS A C 1
ATOM 3787 O O . CYS A 1 485 ? 48.997 -9.718 -13.798 1.00 36.59 485 CYS A O 1
ATOM 3789 N N . ILE A 1 486 ? 50.750 -10.021 -12.416 1.00 36.59 486 ILE A N 1
ATOM 3790 C CA . ILE A 1 486 ? 51.727 -10.435 -13.427 1.00 36.59 486 ILE A CA 1
ATOM 3791 C C . ILE A 1 486 ? 51.657 -11.963 -13.539 1.00 36.59 486 ILE A C 1
ATOM 3793 O O . ILE A 1 486 ? 51.801 -12.652 -12.531 1.00 36.59 486 ILE A O 1
ATOM 3797 N N . PHE A 1 487 ? 51.439 -12.491 -14.743 1.00 37.75 487 PHE A N 1
ATOM 3798 C CA . PHE A 1 487 ? 51.576 -13.920 -15.036 1.00 37.75 487 PHE A CA 1
ATOM 3799 C C . PHE A 1 487 ? 52.799 -14.120 -15.938 1.00 37.75 487 PHE A C 1
ATOM 3801 O O . PHE A 1 487 ? 52.883 -13.491 -16.992 1.00 37.75 487 PHE A O 1
ATOM 3808 N N . GLU A 1 488 ? 53.742 -14.973 -15.526 1.00 28.02 488 GLU A N 1
ATOM 3809 C CA . GLU A 1 488 ? 54.827 -15.445 -16.396 1.00 28.02 488 GLU A CA 1
ATOM 3810 C C . GLU A 1 488 ? 54.285 -16.476 -17.397 1.00 28.02 488 GLU A C 1
ATOM 3812 O O . GLU A 1 488 ? 53.452 -17.320 -17.061 1.00 28.02 488 GLU A O 1
ATOM 3817 N N . GLU A 1 489 ? 54.741 -16.368 -18.646 1.00 36.28 489 GLU A N 1
ATOM 3818 C CA . GLU A 1 489 ? 54.315 -17.177 -19.789 1.00 36.28 489 GLU A CA 1
ATOM 3819 C C . GLU A 1 489 ? 54.603 -18.672 -19.593 1.00 36.28 489 GLU A C 1
ATOM 3821 O O . GLU A 1 489 ? 55.633 -19.156 -20.050 1.00 36.28 489 GLU A O 1
ATOM 3826 N N . GLN A 1 490 ? 53.674 -19.439 -19.018 1.00 33.94 490 GLN A N 1
ATOM 3827 C CA . GLN A 1 490 ? 53.517 -20.857 -19.363 1.00 33.94 490 GLN A CA 1
ATOM 3828 C C . GLN A 1 490 ? 52.027 -21.237 -19.448 1.00 33.94 490 GLN A C 1
ATOM 3830 O O . GLN A 1 490 ? 51.304 -21.256 -18.459 1.00 33.94 490 GLN A O 1
ATOM 3835 N N . GLU A 1 491 ? 51.596 -21.491 -20.690 1.00 39.47 491 GLU A N 1
ATOM 3836 C CA . GLU A 1 491 ? 50.345 -22.126 -21.143 1.00 39.47 491 GLU A CA 1
ATOM 3837 C C . GLU A 1 491 ? 49.018 -21.654 -20.514 1.00 39.47 491 GLU A C 1
ATOM 3839 O O . GLU A 1 491 ? 48.395 -22.336 -19.704 1.00 39.47 491 GLU A O 1
ATOM 3844 N N . LEU A 1 492 ? 48.485 -20.525 -20.999 1.00 40.09 492 LEU A N 1
ATOM 3845 C CA . LEU A 1 492 ? 47.114 -20.105 -20.693 1.00 40.09 492 LEU A CA 1
ATOM 3846 C C . LEU A 1 492 ? 46.088 -20.718 -21.661 1.00 40.09 492 LEU A C 1
ATOM 3848 O O . LEU A 1 492 ? 45.899 -20.239 -22.782 1.00 40.09 492 LEU A O 1
ATOM 3852 N N . LYS A 1 493 ? 45.331 -21.720 -21.199 1.00 38.62 493 LYS A N 1
ATOM 3853 C CA . LYS A 1 493 ? 44.019 -22.053 -21.779 1.00 38.62 493 LYS A CA 1
ATOM 3854 C C . LYS A 1 493 ? 42.944 -21.163 -21.146 1.00 38.62 493 LYS A C 1
ATOM 3856 O O . LYS A 1 493 ? 42.916 -20.952 -19.938 1.00 38.62 493 LYS A O 1
ATOM 3861 N N . LEU A 1 494 ? 42.012 -20.664 -21.963 1.00 41.75 494 LEU A N 1
ATOM 3862 C CA . LEU A 1 494 ? 40.942 -19.722 -21.574 1.00 41.75 494 LEU A CA 1
ATOM 3863 C C . LEU A 1 494 ? 40.068 -20.201 -20.388 1.00 41.75 494 LEU A C 1
ATOM 3865 O O . LEU A 1 494 ? 39.419 -19.396 -19.722 1.00 41.75 494 LEU A O 1
ATOM 3869 N N . HIS A 1 495 ? 40.034 -21.512 -20.137 1.00 39.28 495 HIS A N 1
ATOM 3870 C CA . HIS A 1 495 ? 39.296 -22.126 -19.034 1.00 39.28 495 HIS A CA 1
ATOM 3871 C C . HIS A 1 495 ? 40.007 -21.947 -17.681 1.00 39.28 495 HIS A C 1
ATOM 3873 O O . HIS A 1 495 ? 39.356 -21.600 -16.694 1.00 39.28 495 HIS A O 1
ATOM 3879 N N . ASP A 1 496 ? 41.338 -22.057 -17.663 1.00 41.41 496 ASP A N 1
ATOM 3880 C CA . ASP A 1 496 ? 42.161 -21.894 -16.459 1.00 41.41 496 ASP A CA 1
ATOM 3881 C C . ASP A 1 496 ? 42.218 -20.423 -16.018 1.00 41.41 496 ASP A C 1
ATOM 3883 O O . ASP A 1 496 ? 42.249 -20.128 -14.823 1.00 41.41 496 ASP A O 1
ATOM 3887 N N . MET A 1 497 ? 42.072 -19.483 -16.966 1.00 42.56 497 MET A N 1
ATOM 3888 C CA . MET A 1 497 ? 41.896 -18.058 -16.662 1.00 42.56 497 MET A CA 1
ATOM 3889 C C . MET A 1 497 ? 40.652 -17.772 -15.824 1.00 42.56 497 MET A C 1
ATOM 3891 O O . MET A 1 497 ? 40.733 -16.943 -14.931 1.00 42.56 497 MET A O 1
ATOM 3895 N N . ARG A 1 498 ? 39.503 -18.422 -16.065 1.00 40.97 498 ARG A N 1
ATOM 3896 C CA . ARG A 1 498 ? 38.273 -18.158 -15.285 1.00 40.97 498 ARG A CA 1
ATOM 3897 C C . ARG A 1 498 ? 38.380 -18.654 -13.846 1.00 40.97 498 ARG A C 1
ATOM 3899 O O . ARG A 1 498 ? 37.906 -17.977 -12.937 1.00 40.97 498 ARG A O 1
ATOM 3906 N N . HIS A 1 499 ? 39.007 -19.810 -13.648 1.00 38.56 499 HIS A N 1
ATOM 3907 C CA . HIS A 1 499 ? 39.207 -20.389 -12.321 1.00 38.56 499 HIS A CA 1
ATOM 3908 C C . HIS A 1 499 ? 40.258 -19.610 -11.519 1.00 38.56 499 HIS A C 1
ATOM 3910 O O . HIS A 1 499 ? 40.059 -19.341 -10.334 1.00 38.56 499 HIS A O 1
ATOM 3916 N N . ALA A 1 500 ? 41.333 -19.165 -12.180 1.00 39.66 500 ALA A N 1
ATOM 3917 C CA . ALA A 1 500 ? 42.289 -18.231 -11.599 1.00 39.66 500 ALA A CA 1
ATOM 3918 C C . ALA A 1 500 ? 41.631 -16.872 -11.308 1.00 39.66 500 ALA A C 1
ATOM 3920 O O . ALA A 1 500 ? 41.800 -16.348 -10.220 1.00 39.66 500 ALA A O 1
ATOM 3921 N N . PHE A 1 501 ? 40.796 -16.336 -12.203 1.00 43.34 501 PHE A N 1
ATOM 3922 C CA . PHE A 1 501 ? 40.071 -15.074 -12.005 1.00 43.34 501 PHE A CA 1
ATOM 3923 C C . PHE A 1 501 ? 39.170 -15.110 -10.765 1.00 43.34 501 PHE A C 1
ATOM 3925 O O . PHE A 1 501 ? 39.199 -14.179 -9.970 1.00 43.34 501 PHE A O 1
ATOM 3932 N N . GLN A 1 502 ? 38.420 -16.195 -10.548 1.00 38.22 502 GLN A N 1
ATOM 3933 C CA . GLN A 1 502 ? 37.583 -16.341 -9.352 1.00 38.22 502 GLN A CA 1
ATOM 3934 C C . GLN A 1 502 ? 38.408 -16.404 -8.062 1.00 38.22 502 GLN A C 1
ATOM 3936 O O . GLN A 1 502 ? 38.042 -15.751 -7.090 1.00 38.22 502 GLN A O 1
ATOM 3941 N N . ASN A 1 503 ? 39.535 -17.120 -8.063 1.00 34.59 503 ASN A N 1
ATOM 3942 C CA . ASN A 1 503 ? 40.396 -17.238 -6.886 1.00 34.59 503 ASN A CA 1
ATOM 3943 C C . ASN A 1 503 ? 41.205 -15.959 -6.613 1.00 34.59 503 ASN A C 1
ATOM 3945 O O . ASN A 1 503 ? 41.343 -15.559 -5.461 1.00 34.59 503 ASN A O 1
ATOM 3949 N N . THR A 1 504 ? 41.700 -15.274 -7.644 1.00 38.84 504 THR A N 1
ATOM 3950 C CA . THR A 1 504 ? 42.509 -14.054 -7.500 1.00 38.84 504 THR A CA 1
ATOM 3951 C C . THR A 1 504 ? 41.650 -12.835 -7.187 1.00 38.84 504 THR A C 1
ATOM 3953 O O . THR A 1 504 ? 42.072 -11.999 -6.398 1.00 38.84 504 THR A O 1
ATOM 3956 N N . VA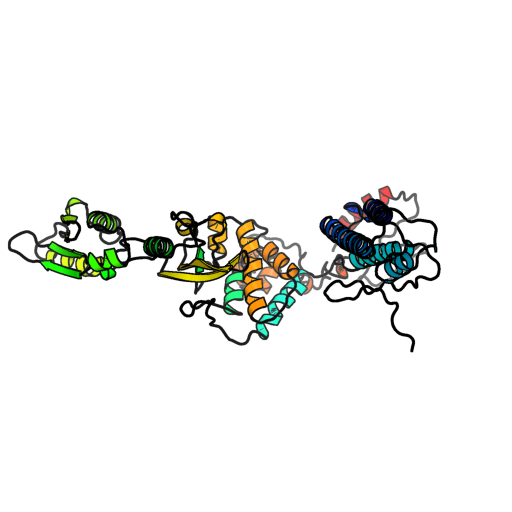L A 1 505 ? 40.422 -12.753 -7.713 1.00 37.62 505 VAL A N 1
ATOM 3957 C CA . VAL A 1 505 ? 39.436 -11.756 -7.268 1.00 37.62 505 VAL A CA 1
ATOM 3958 C C . VAL A 1 505 ? 39.062 -12.012 -5.808 1.00 37.62 505 VAL A C 1
ATOM 3960 O O . VAL A 1 505 ? 39.027 -11.065 -5.035 1.00 37.62 505 VAL A O 1
ATOM 3963 N N . HIS A 1 506 ? 38.907 -13.270 -5.381 1.00 30.89 506 HIS A N 1
ATOM 3964 C CA . HIS A 1 506 ? 38.687 -13.582 -3.965 1.00 30.89 506 HIS A CA 1
ATOM 3965 C C . HIS A 1 506 ? 39.858 -13.166 -3.065 1.00 30.89 506 HIS A C 1
ATOM 3967 O O . HIS A 1 506 ? 39.623 -12.665 -1.973 1.00 30.89 506 HIS A O 1
ATOM 3973 N N . VAL A 1 507 ? 41.104 -13.349 -3.512 1.00 32.97 507 VAL A N 1
ATOM 3974 C CA . VAL A 1 507 ? 42.313 -13.011 -2.737 1.00 32.97 507 VAL A CA 1
ATOM 3975 C C . VAL A 1 507 ? 42.637 -11.512 -2.774 1.00 32.97 507 VAL A C 1
ATOM 3977 O O . VAL A 1 507 ? 43.168 -10.983 -1.800 1.00 32.97 507 VAL A O 1
ATOM 3980 N N . ALA A 1 508 ? 42.315 -10.811 -3.865 1.00 34.62 508 ALA A N 1
ATOM 3981 C CA . ALA A 1 508 ? 42.451 -9.358 -3.963 1.00 34.62 508 ALA A CA 1
ATOM 3982 C C . ALA A 1 508 ? 41.353 -8.633 -3.170 1.00 34.62 508 ALA A C 1
ATOM 3984 O O . ALA A 1 508 ? 41.650 -7.652 -2.499 1.00 34.62 508 ALA A O 1
ATOM 3985 N N . ILE A 1 509 ? 40.121 -9.157 -3.177 1.00 35.62 509 ILE A N 1
ATOM 3986 C CA . ILE A 1 509 ? 39.018 -8.667 -2.337 1.00 35.62 509 ILE A CA 1
ATOM 3987 C C . ILE A 1 509 ? 39.239 -9.031 -0.862 1.00 35.62 509 ILE A C 1
ATOM 3989 O O . ILE A 1 509 ? 38.830 -8.273 -0.003 1.00 35.62 509 ILE A O 1
ATOM 3993 N N . SER A 1 510 ? 39.921 -10.138 -0.532 1.00 28.80 510 SER A N 1
ATOM 3994 C CA . SER A 1 510 ? 40.233 -10.478 0.869 1.00 28.80 510 SER A CA 1
ATOM 3995 C C . SER A 1 510 ? 41.476 -9.775 1.435 1.00 28.80 510 SER A C 1
ATOM 3997 O O . SER A 1 510 ? 41.870 -10.071 2.564 1.00 28.80 510 SER A O 1
ATOM 3999 N N . ARG A 1 511 ? 42.190 -8.971 0.635 1.00 30.25 511 ARG A N 1
ATOM 4000 C CA . ARG A 1 511 ? 43.403 -8.233 1.048 1.00 30.25 511 ARG A CA 1
ATOM 4001 C C . ARG A 1 511 ? 43.290 -6.713 0.874 1.00 30.25 511 ARG A C 1
ATOM 4003 O O . ARG A 1 511 ? 44.211 -6.016 1.300 1.00 30.25 511 ARG A O 1
ATOM 4010 N N . MET A 1 512 ? 42.214 -6.224 0.261 1.00 34.62 512 MET A N 1
ATOM 4011 C CA . MET A 1 512 ? 41.695 -4.865 0.464 1.00 34.62 512 MET A CA 1
ATOM 4012 C C . MET A 1 512 ? 40.735 -4.887 1.646 1.00 34.62 512 MET A C 1
ATOM 4014 O O . MET A 1 512 ? 40.671 -3.849 2.336 1.00 34.62 512 MET A O 1
#

Organism: NCBI:txid198213

Radius of gyration: 36.08 Å; chains: 1; bounding box: 102×45×113 Å

Secondary structure (DSSP, 8-state):
------------SS---------SSPPBPPHHHHHHHHHHHHTSGGGSTTTT--HHHHHHHHHHHHHHHHHHHHHHHHTT--SS---STTS-HHHHHHHHHH--BHHHHHHHHHHHHHHHHHTSPPTT--HHHHHHHHHHHHHHH-----EEESSSTT-EEE-SHHHHHHHHTT-SS-SS-EEEEEESS-S-HHHHHHHHHHHS-EEHHHHEEEEEEE--SS--EEEEEE-HHHHHHTT----HHHHHHHHHT-TTT---GGGEEEEETTEEEEEPPS--TTTHHHHHHHHHHHGGG-EEES-TTEEEEEEEEEEEEETTEEEEEEEEEEEES-HHHHHTSTTEEEEEEEES-HHHHHHHH-HHHHHHHHHHHHHHHHHHTT----HHHHHHHHHHHHTTSS---SSHHHHHHH---HHHHHHHS-HHHHHHHHHHTT------SHHHHHHHTPPPSSGGGG-PPP----S-------TTS-------SS---HHHHHHHHHHHHHHHHTT-